Protein 5OF1 (pdb70)

GO terms:
  GO:0005576 extracellular region (C, EXP)
  GO:0042802 identical protein binding (F, IPI)

Solvent-accessible surface area: 20560 Å² total

Foldseek 3Di:
DDPVDDLLDPDAAEAEQVCPDFKDKDKFFPDDAPDKDKHKYFYHYPVQDQFQFKKAKDKDDKDQQPFQDPDPLVQQQQKFDWKWFALVIQTAFDRHGRSLRHVSPVLDVVSLVSRVVDGDCQQADPSSIGTRFDDRNHGRVVDDDAPPRHDTTTMMMMMGRHHDPDADPVRHPCSSRRRIMMMMMGGIFTAHPVGHGDD/DDDVDQDAAEAEQCDKDKDKFFPDDAFDKDKHKYFYDYPAFQFKKAKDKDDKDLQPFLDPDPLVQQQQKFDWKWFVLCIQTAFDRQGRSLRHVLPVLPPVSLVVRVVDGDCQQQDSSSIGTHFANNNHGRVVDDDAPPDHDTTTMMMMMGRHDDPDADPVRHPCSSSVGIMMMMMDDIFTAHPVGHTD

InterPro domains:
  IPR022121 Peptidase M73, camelysin [PF12389] (3-235)
  IPR023833 SipW-dependent-type signal peptide [TIGR04088] (11-44)

Radius of gyration: 23.44 Å; Cα contacts (8 Å, |Δi|>4): 844; chains: 2; bounding box: 59×52×66 Å

B-factor: mean 25.08, std 11.47, range [11.0, 76.38]

Secondary structure (DSSP, 8-state):
--TTS-SS--SPEEEETT-S--EEEEEE-S--TT-EE---EEEE-TT-----EE--EEEEEEE-TT-S---HHHHHTTEEEEEEE----EEEEEEEEHHHHH---S--HHHHHHHHTTS-GGGB-TTSPBP--EETTEEGGGSSS--SSPPPPPPB--EEE-------TT---GGGGTT-EEEEEEE--EE-TTSPBP-/--TT--PPEEEE---EEEEEE-S--TT-EE---EEEE-----EE--EEEEEEE-TT-S---HHHHHTTEEEEEEE----EEEEEEEEHHHHH---S--HHHHHHHHTTS-GGGB-TTS-B---EETTEEGGGSSS--SSPPPPPPB--EEE-------TT---GGGGTT-EEEEEEE--EE-TTS-B-

Structure (mmCIF, N/CA/C/O backbone):
data_5OF1
#
_entry.id   5OF1
#
_cell.length_a   40.728
_cell.length_b   43.149
_cell.length_c   51.744
_cell.angle_alpha   89.92
_cell.angle_beta   91.86
_cell.angle_gamma   90.01
#
_symmetry.space_group_name_H-M   'P 1'
#
loop_
_entity.id
_entity.type
_entity.pdbx_description
1 polymer 'Spore coat-associated protein N'
2 non-polymer '2-HYDROXYBENZOIC ACID'
3 non-polymer 1,2-ETHANEDIOL
4 water water
#
loop_
_atom_site.group_PDB
_atom_site.id
_atom_site.type_symbol
_atom_site.label_atom_id
_atom_site.label_alt_id
_atom_site.label_comp_id
_atom_site.label_asym_id
_atom_site.label_entity_id
_atom_site.label_seq_id
_atom_site.pdbx_PDB_ins_code
_atom_site.Cartn_x
_atom_site.Cartn_y
_atom_site.Cartn_z
_atom_site.occupancy
_atom_site.B_iso_or_equiv
_atom_site.auth_seq_id
_atom_site.auth_comp_id
_atom_site.auth_asym_id
_atom_site.auth_atom_id
_atom_site.pdbx_PDB_model_num
ATOM 1 N N . ASN A 1 1 ? 63.198 18.932 39.440 1.00 44.27 30 ASN A N 1
ATOM 2 C CA . ASN A 1 1 ? 62.648 17.595 39.837 1.00 46.90 30 ASN A CA 1
ATOM 3 C C . ASN A 1 1 ? 63.525 16.810 40.847 1.00 45.48 30 ASN A C 1
ATOM 4 O O . ASN A 1 1 ? 62.994 15.966 41.611 1.00 39.05 30 ASN A O 1
ATOM 9 N N . ASP A 1 2 ? 64.838 17.092 40.836 1.00 44.41 31 ASP A N 1
ATOM 10 C CA . ASP A 1 2 ? 65.857 16.434 41.706 1.00 43.79 31 ASP A CA 1
ATOM 11 C C . ASP A 1 2 ? 65.565 16.501 43.226 1.00 41.44 31 ASP A C 1
ATOM 12 O O . ASP A 1 2 ? 65.181 17.543 43.759 1.00 40.11 31 ASP A O 1
ATOM 17 N N . ILE A 1 3 ? 65.781 15.382 43.917 1.00 36.24 32 ILE A N 1
ATOM 18 C CA . ILE A 1 3 ? 65.444 15.301 45.348 1.00 35.20 32 ILE A CA 1
ATOM 19 C C . ILE A 1 3 ? 66.332 16.142 46.259 1.00 34.32 32 ILE A C 1
ATOM 20 O O . ILE A 1 3 ? 65.894 16.552 47.338 1.00 31.05 32 ILE A O 1
ATOM 25 N N . LYS A 1 4 ? 67.563 16.397 45.832 1.00 38.94 33 LYS A N 1
ATOM 26 C CA . LYS A 1 4 ? 68.505 17.181 46.641 1.00 42.90 33 LYS A CA 1
ATOM 27 C C . LYS A 1 4 ? 68.245 18.684 46.542 1.00 49.24 33 LYS A C 1
ATOM 28 O O . LYS A 1 4 ? 68.732 19.445 47.389 1.00 52.62 33 LYS A O 1
ATOM 34 N N . SER A 1 5 ? 67.501 19.106 45.509 1.00 50.26 34 SER A N 1
ATOM 35 C CA . SER A 1 5 ? 67.242 20.523 45.241 1.00 53.83 34 SER A CA 1
ATOM 36 C C . SER A 1 5 ? 66.461 21.163 46.382 1.00 58.88 34 SER A C 1
ATOM 37 O O . SER A 1 5 ? 65.437 20.628 46.837 1.00 57.65 34 SER A O 1
ATOM 40 N N . LYS A 1 6 ? 66.980 22.304 46.837 1.00 64.21 35 LYS A N 1
ATOM 41 C CA . LYS A 1 6 ? 66.389 23.091 47.918 1.00 69.00 35 LYS A CA 1
ATOM 42 C C . LYS A 1 6 ? 64.900 23.332 47.626 1.00 72.09 35 LYS A C 1
ATOM 43 O O . LYS A 1 6 ? 64.540 23.693 46.502 1.00 75.42 35 LYS A O 1
ATOM 49 N N . ASP A 1 7 ? 64.043 23.085 48.616 1.00 72.96 36 ASP A N 1
ATOM 50 C CA . ASP A 1 7 ? 62.592 23.311 48.454 1.00 73.84 36 ASP A CA 1
ATOM 51 C C . ASP A 1 7 ? 62.232 24.806 48.394 1.00 74.14 36 ASP A C 1
ATOM 52 O O . ASP A 1 7 ? 61.212 25.165 47.799 1.00 75.87 36 ASP A O 1
ATOM 57 N N . ALA A 1 8 ? 63.065 25.657 49.006 1.00 73.97 37 ALA A N 1
ATOM 58 C CA . ALA A 1 8 ? 62.949 27.121 48.902 1.00 75.35 37 ALA A CA 1
ATOM 59 C C . ALA A 1 8 ? 63.911 27.657 47.837 1.00 75.95 37 ALA A C 1
ATOM 60 O O . ALA A 1 8 ? 64.876 28.363 48.148 1.00 76.20 37 ALA A O 1
ATOM 62 N N . THR A 1 9 ? 63.625 27.318 46.579 1.00 74.54 38 THR A N 1
ATOM 63 C CA . THR A 1 9 ? 64.491 27.650 45.440 1.00 69.76 38 THR A CA 1
ATOM 64 C C . THR A 1 9 ? 63.952 28.872 44.673 1.00 67.87 38 THR A C 1
ATOM 65 O O . THR A 1 9 ? 62.761 28.955 44.336 1.00 61.06 38 THR A O 1
ATOM 69 N N . PHE A 1 10 ? 64.858 29.810 44.402 1.00 65.01 39 PHE A N 1
ATOM 70 C CA . PHE A 1 10 ? 64.536 31.024 43.659 1.00 64.02 39 PHE A CA 1
ATOM 71 C C . PHE A 1 10 ? 64.423 30.757 42.148 1.00 60.79 39 PHE A C 1
ATOM 72 O O . PHE A 1 10 ? 63.517 31.289 41.488 1.00 59.65 39 PHE A O 1
ATOM 80 N N . ALA A 1 11 ? 65.340 29.949 41.606 1.00 57.35 40 ALA A N 1
ATOM 81 C CA . ALA A 1 11 ? 65.346 29.618 40.165 1.00 53.72 40 ALA A CA 1
ATOM 82 C C . ALA A 1 11 ? 64.012 29.013 39.673 1.00 48.48 40 ALA A C 1
ATOM 83 O O . ALA A 1 11 ? 63.375 28.225 40.383 1.00 42.50 40 ALA A O 1
ATOM 85 N N . SER A 1 12 ? 63.603 29.395 38.460 1.00 44.17 41 SER A N 1
ATOM 86 C CA . SER A 1 12 ? 62.442 28.801 37.818 1.00 39.91 41 SER A CA 1
ATOM 87 C C . SER A 1 12 ? 62.843 27.391 37.392 1.00 37.69 41 SER A C 1
ATOM 88 O O . SER A 1 12 ? 63.913 27.185 36.815 1.00 39.17 41 SER A O 1
ATOM 91 N N . GLY A 1 13 ? 62.011 26.409 37.703 1.00 32.57 42 GLY A N 1
ATOM 92 C CA . GLY A 1 13 ? 62.221 25.059 37.180 1.00 32.64 42 GLY A CA 1
ATOM 93 C C . GLY A 1 13 ? 62.098 25.045 35.664 1.00 32.09 42 GLY A C 1
ATOM 94 O O . GLY A 1 13 ? 61.211 25.664 35.107 1.00 31.31 42 GLY A O 1
ATOM 95 N N . THR A 1 14 ? 62.997 24.326 34.999 1.00 35.04 43 THR A N 1
ATOM 96 C CA . THR A 1 14 ? 62.941 24.149 33.551 1.00 33.90 43 THR A CA 1
ATOM 97 C C . THR A 1 14 ? 62.310 22.811 33.282 1.00 36.15 43 THR A C 1
ATOM 98 O O . THR A 1 14 ? 62.855 21.789 33.689 1.00 36.63 43 THR A O 1
ATOM 102 N N . LEU A 1 15 ? 61.148 22.828 32.629 1.00 35.85 44 LEU A N 1
ATOM 103 C CA . LEU A 1 15 ? 60.448 21.623 32.203 1.00 39.39 44 LEU A CA 1
ATOM 104 C C . LEU A 1 15 ? 60.753 21.388 30.737 1.00 36.43 44 LEU A C 1
ATOM 105 O O . LEU A 1 15 ? 60.521 22.261 29.912 1.00 33.39 44 LEU A O 1
ATOM 110 N N . ASP A 1 16 ? 61.274 20.206 30.441 1.00 37.14 45 ASP A N 1
ATOM 111 C CA . ASP A 1 16 ? 61.737 19.847 29.112 1.00 38.19 45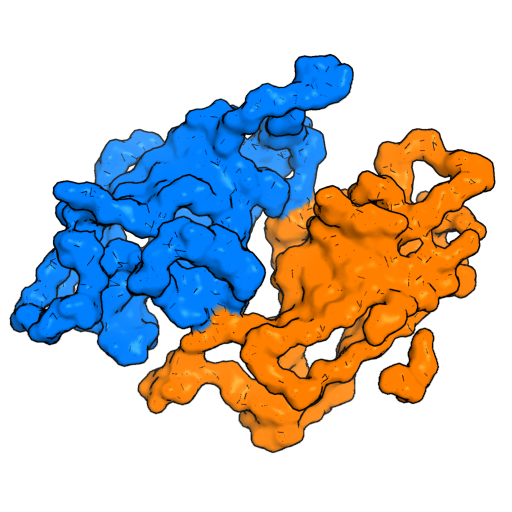 ASP A CA 1
ATOM 112 C C . ASP A 1 16 ? 60.544 19.252 28.360 1.00 32.85 45 ASP A C 1
ATOM 113 O O . ASP A 1 16 ? 60.106 18.147 28.690 1.00 29.92 45 ASP A O 1
ATOM 118 N N . LEU A 1 17 ? 60.018 19.972 27.367 1.00 33.57 46 LEU A N 1
ATOM 119 C CA . LEU A 1 17 ? 58.810 19.518 26.669 1.00 33.54 46 LEU A CA 1
ATOM 120 C C . LEU A 1 17 ? 59.013 18.269 25.792 1.00 37.06 46 LEU A C 1
ATOM 121 O O . LEU A 1 17 ? 58.027 17.695 25.327 1.00 37.07 46 LEU A O 1
ATOM 126 N N . SER A 1 18 ? 60.270 17.844 25.575 1.00 38.34 47 SER A N 1
ATOM 127 C CA . SER A 1 18 ? 60.539 16.540 24.942 1.00 42.87 47 SER A CA 1
ATOM 128 C C . SER A 1 18 ? 60.210 15.352 25.878 1.00 47.10 47 SER A C 1
ATOM 129 O O . SER A 1 18 ? 60.181 14.197 25.437 1.00 49.47 47 SER A O 1
ATOM 132 N N . ALA A 1 19 ? 59.981 15.651 27.162 1.00 51.69 48 ALA A N 1
ATOM 133 C CA . ALA A 1 19 ? 59.209 14.800 28.087 1.00 55.36 48 ALA A CA 1
ATOM 134 C C . ALA A 1 19 ? 59.852 13.484 28.523 1.00 60.87 48 ALA A C 1
ATOM 135 O O . ALA A 1 19 ? 59.313 12.402 28.261 1.00 65.42 48 ALA A O 1
ATOM 137 N N . LYS A 1 20 ? 60.989 13.582 29.213 1.00 64.30 49 LYS A N 1
ATOM 138 C CA . LYS A 1 20 ? 61.574 12.428 29.913 1.00 65.07 49 LYS A CA 1
ATOM 139 C C . LYS A 1 20 ? 60.669 12.135 31.105 1.00 66.96 49 LYS A C 1
ATOM 140 O O . LYS A 1 20 ? 60.078 11.056 31.207 1.00 69.23 49 LYS A O 1
ATOM 142 N N . GLU A 1 21 ? 60.563 13.125 31.988 1.00 66.16 50 GLU A N 1
ATOM 143 C CA . GLU A 1 21 ? 59.527 13.186 33.026 1.00 62.73 50 GLU A CA 1
ATOM 144 C C . GLU A 1 21 ? 59.148 14.654 33.168 1.00 55.41 50 GLU A C 1
ATOM 145 O O . GLU A 1 21 ? 59.996 15.530 32.928 1.00 58.13 50 GLU A O 1
ATOM 151 N N . ASN A 1 22 ? 57.900 14.938 33.550 1.00 46.47 51 ASN A N 1
ATOM 152 C CA . ASN A 1 22 ? 57.442 16.333 33.619 1.00 38.99 51 ASN A CA 1
ATOM 153 C C . ASN A 1 22 ? 56.441 16.587 34.744 1.00 31.48 51 ASN A C 1
ATOM 154 O O . ASN A 1 22 ? 55.229 16.602 34.554 1.00 23.06 51 ASN A O 1
ATOM 159 N N . SER A 1 23 ? 56.988 16.787 35.921 1.00 28.97 52 SER A N 1
ATOM 160 C CA . SER A 1 23 ? 56.161 16.923 37.114 1.00 28.76 52 SER A CA 1
ATOM 161 C C . SER A 1 23 ? 56.792 17.914 38.035 1.00 26.44 52 SER A C 1
ATOM 162 O O . SER A 1 23 ? 57.957 18.285 37.889 1.00 25.02 52 SER A O 1
ATOM 165 N N . ALA A 1 24 ? 56.031 18.325 39.033 1.00 22.81 53 ALA A N 1
ATOM 166 C CA . ALA A 1 24 ? 56.594 19.151 40.071 1.00 23.42 53 ALA A CA 1
ATOM 167 C C . ALA A 1 24 ? 55.923 18.702 41.333 1.00 23.99 53 ALA A C 1
ATOM 168 O O . ALA A 1 24 ? 54.710 18.669 41.382 1.00 23.66 53 ALA A O 1
ATOM 170 N N . SER A 1 25 ? 56.712 18.305 42.326 1.00 23.85 54 SER A N 1
ATOM 171 C CA . SER A 1 25 ? 56.128 17.880 43.574 1.00 25.36 54 SER A CA 1
ATOM 172 C C . SER A 1 25 ? 56.405 18.906 44.657 1.00 25.35 54 SER A C 1
ATOM 173 O O . SER A 1 25 ? 57.417 19.631 44.639 1.00 24.87 54 SER A O 1
ATOM 176 N N . VAL A 1 26 ? 55.489 18.977 45.608 1.00 23.86 55 VAL A N 1
ATOM 177 C CA . VAL A 1 26 ? 55.666 19.910 46.690 1.00 25.12 55 VAL A CA 1
ATOM 178 C C . VAL A 1 26 ? 54.986 19.387 47.938 1.00 21.84 55 VAL A C 1
ATOM 179 O O . VAL A 1 26 ? 53.957 18.767 47.876 1.00 21.77 55 VAL A O 1
ATOM 183 N N . ASN A 1 27 ? 55.662 19.523 49.069 1.00 22.99 56 ASN A N 1
ATOM 184 C CA . ASN A 1 27 ? 55.116 19.040 50.317 1.00 26.89 56 ASN A CA 1
ATOM 185 C C . ASN A 1 27 ? 54.500 20.235 51.000 1.00 25.54 56 ASN A C 1
ATOM 186 O O . ASN A 1 27 ? 55.101 21.290 51.014 1.00 27.27 56 ASN A O 1
ATOM 191 N N . LEU A 1 28 ? 53.298 20.063 51.534 1.00 21.56 57 LEU A N 1
ATOM 192 C CA . LEU A 1 28 ? 52.621 21.096 52.310 1.00 21.04 57 LEU A CA 1
ATOM 193 C C . LEU A 1 28 ? 52.738 20.617 53.747 1.00 21.66 57 LEU A C 1
ATOM 194 O O . LEU A 1 28 ? 51.992 19.733 54.197 1.00 21.00 57 LEU A O 1
ATOM 199 N N . SER A 1 29 ? 53.759 21.135 54.419 1.00 22.83 58 SER A N 1
ATOM 200 C CA A SER A 1 29 ? 54.090 20.735 55.783 0.61 23.69 58 SER A CA 1
ATOM 201 C CA B SER A 1 29 ? 54.053 20.747 55.790 0.39 22.90 58 SER A CA 1
ATOM 202 C C . SER A 1 29 ? 54.411 21.966 56.634 1.00 23.39 58 SER A C 1
ATOM 203 O O . SER A 1 29 ? 54.987 22.923 56.140 1.00 24.90 58 SER A O 1
ATOM 208 N N . ASN A 1 30 ? 54.027 21.903 57.893 1.00 25.45 59 ASN A N 1
ATOM 209 C CA A ASN A 1 30 ? 54.389 22.913 58.912 0.49 27.22 59 ASN A CA 1
ATOM 210 C CA B ASN A 1 30 ? 54.402 22.914 58.905 0.51 27.74 59 ASN A CA 1
ATOM 211 C C . ASN A 1 30 ? 53.868 24.301 58.557 1.00 28.70 59 ASN A C 1
ATOM 212 O O . ASN A 1 30 ? 54.503 25.313 58.864 1.00 28.90 59 ASN A O 1
ATOM 221 N N . LEU A 1 31 ? 52.698 24.333 57.910 1.00 28.69 60 LEU A N 1
ATOM 222 C CA . LEU A 1 31 ? 52.103 25.577 57.463 1.00 26.72 60 LEU A CA 1
ATOM 223 C C . LEU A 1 31 ? 51.032 26.046 58.404 1.00 26.14 60 LEU A C 1
ATOM 224 O O . LEU A 1 31 ? 50.527 25.295 59.248 1.00 28.11 60 LEU A O 1
ATOM 229 N N . LYS A 1 32 ? 50.680 27.319 58.251 1.00 21.74 61 LYS A N 1
ATOM 230 C CA . LYS A 1 32 ? 49.635 27.908 59.016 1.00 23.25 61 LYS A CA 1
ATOM 231 C C . LYS A 1 32 ? 48.838 28.761 58.027 1.00 18.81 61 LYS A C 1
ATOM 232 O O . LYS A 1 32 ? 49.427 29.168 57.037 1.00 17.82 61 LYS A O 1
ATOM 238 N N . PRO A 1 33 ? 47.552 28.959 58.322 1.00 19.15 62 PRO A N 1
ATOM 239 C CA . PRO A 1 33 ? 46.781 29.818 57.443 1.00 16.41 62 PRO A CA 1
ATOM 240 C C . PRO A 1 33 ? 47.494 31.118 57.059 1.00 16.23 62 PRO A C 1
ATOM 241 O O . PRO A 1 33 ? 48.183 31.779 57.865 1.00 19.19 62 PRO A O 1
ATOM 245 N N . GLY A 1 34 ? 47.301 31.475 55.794 1.00 15.18 63 GLY A N 1
ATOM 246 C CA . GLY A 1 34 ? 47.856 32.686 55.191 1.00 17.90 63 GLY A CA 1
ATOM 247 C C . GLY A 1 34 ? 49.212 32.482 54.551 1.00 19.65 63 GLY A C 1
ATOM 248 O O . GLY A 1 34 ? 49.662 33.334 53.742 1.00 22.26 63 GLY A O 1
ATOM 249 N N . ASP A 1 35 ? 49.884 31.354 54.839 1.00 17.60 64 ASP A N 1
ATOM 250 C CA . ASP A 1 35 ? 51.191 31.059 54.222 1.00 19.85 64 ASP A CA 1
ATOM 251 C C . ASP A 1 35 ? 50.999 30.773 52.711 1.00 21.22 64 ASP A C 1
ATOM 252 O O . ASP A 1 35 ? 49.938 30.281 52.259 1.00 21.70 64 ASP A O 1
ATOM 257 N N . LYS A 1 36 ? 52.045 31.097 51.967 1.00 22.48 65 LYS A N 1
ATOM 258 C CA . LYS A 1 36 ? 52.085 31.004 50.528 1.00 22.38 65 LYS A CA 1
ATOM 259 C C . LYS A 1 36 ? 53.368 30.315 50.054 1.00 21.31 65 LYS A C 1
ATOM 260 O O . LYS A 1 36 ? 54.411 30.339 50.743 1.00 23.55 65 LYS A O 1
ATOM 266 N N . LEU A 1 37 ? 53.280 29.657 48.904 1.00 18.80 66 LEU A N 1
ATOM 267 C CA . LEU A 1 37 ? 54.422 28.974 48.303 1.00 19.78 66 LEU A CA 1
ATOM 268 C C . LEU A 1 37 ? 54.374 29.376 46.833 1.00 20.80 66 LEU A C 1
ATOM 269 O O . LEU A 1 37 ? 53.313 29.280 46.217 1.00 21.47 66 LEU A O 1
ATOM 274 N N . THR A 1 38 ? 55.482 29.878 46.295 1.00 21.86 67 THR A N 1
ATOM 275 C CA . THR A 1 38 ? 55.516 30.376 44.907 1.00 22.66 67 THR A CA 1
ATOM 276 C C . THR A 1 38 ? 56.536 29.572 44.108 1.00 22.13 67 THR A C 1
ATOM 277 O O . THR A 1 38 ? 57.501 29.015 44.656 1.00 26.56 67 THR A O 1
ATOM 281 N N . LYS A 1 39 ? 56.307 29.416 42.818 1.00 23.59 68 LYS A N 1
ATOM 282 C CA . LYS A 1 39 ? 57.287 28.746 41.928 1.00 24.61 68 LYS A CA 1
ATOM 283 C C . LYS A 1 39 ? 57.069 29.152 40.493 1.00 25.22 68 LYS A C 1
ATOM 284 O O . LYS A 1 39 ? 55.933 29.156 40.017 1.00 23.50 68 LYS A O 1
ATOM 290 N N . ASP A 1 40 ? 58.175 29.497 39.814 1.00 25.22 69 ASP A N 1
ATOM 291 C CA . ASP A 1 40 ? 58.179 29.789 38.381 1.00 25.28 69 ASP A CA 1
ATOM 292 C C . ASP A 1 40 ? 58.602 28.554 37.580 1.00 25.30 69 ASP A C 1
ATOM 293 O O . ASP A 1 40 ? 59.444 27.749 38.046 1.00 24.29 69 ASP A O 1
ATOM 298 N N . PHE A 1 41 ? 58.037 28.410 36.380 1.00 21.99 70 PHE A N 1
ATOM 299 C CA . PHE A 1 41 ? 58.342 27.287 35.478 1.00 22.92 70 PHE A CA 1
ATOM 300 C C . PHE A 1 41 ? 58.585 27.807 34.073 1.00 23.48 70 PHE A C 1
ATOM 301 O O . PHE A 1 41 ? 57.841 28.676 33.588 1.00 23.35 70 PHE A O 1
ATOM 309 N N . GLN A 1 42 ? 59.606 27.266 33.410 1.00 26.09 71 GLN A N 1
ATOM 310 C CA . GLN A 1 42 ? 59.865 27.608 31.997 1.00 27.33 71 GLN A CA 1
ATOM 311 C C . GLN A 1 42 ? 59.847 26.308 31.186 1.00 25.05 71 GLN A C 1
ATOM 312 O O . GLN A 1 42 ? 60.384 25.286 31.583 1.00 29.63 71 GLN A O 1
ATOM 314 N N . PHE A 1 43 ? 59.129 26.347 30.066 1.00 28.56 72 PHE A N 1
ATOM 315 C CA . PHE A 1 43 ? 58.994 25.207 29.182 1.00 32.26 72 PHE A CA 1
ATOM 316 C C . PHE A 1 43 ? 60.085 25.287 28.124 1.00 36.44 72 PHE A C 1
ATOM 317 O O . PHE A 1 43 ? 60.187 26.294 27.418 1.00 38.42 72 PHE A O 1
ATOM 325 N N . GLU A 1 44 ? 60.912 24.246 28.039 1.00 36.68 73 GLU A N 1
ATOM 326 C CA . GLU A 1 44 ? 61.988 24.176 27.036 1.00 40.38 73 GLU A CA 1
ATOM 327 C C . GLU A 1 44 ? 61.654 23.135 25.992 1.00 40.71 73 GLU A C 1
ATOM 328 O O . GLU A 1 44 ? 61.041 22.101 26.275 1.00 38.49 73 GLU A O 1
ATOM 334 N N . ASN A 1 45 ? 62.060 23.430 24.766 1.00 46.19 74 ASN A N 1
ATOM 335 C CA . ASN A 1 45 ? 61.669 22.648 23.612 1.00 49.96 74 ASN A CA 1
ATOM 336 C C . ASN A 1 45 ? 62.774 22.831 22.582 1.00 51.17 74 ASN A C 1
ATOM 337 O O . ASN A 1 45 ? 62.601 23.493 21.549 1.00 53.20 74 ASN A O 1
ATOM 342 N N . ASN A 1 46 ? 63.924 22.238 22.894 1.00 50.55 75 ASN A N 1
ATOM 343 C CA . ASN A 1 46 ? 65.154 22.440 22.111 1.00 48.51 75 ASN A CA 1
ATOM 344 C C . ASN A 1 46 ? 65.204 21.678 20.798 1.00 48.79 75 ASN A C 1
ATOM 345 O O . ASN A 1 46 ? 66.036 21.997 19.936 1.00 44.24 75 ASN A O 1
ATOM 350 N N . GLY A 1 47 ? 64.333 20.682 20.638 1.00 51.21 76 GLY A N 1
ATOM 351 C CA . GLY A 1 47 ? 64.143 20.019 19.344 1.00 51.61 76 GLY A CA 1
ATOM 352 C C . GLY A 1 47 ? 63.079 20.664 18.476 1.00 50.26 76 GLY A C 1
ATOM 353 O O . GLY A 1 47 ? 62.907 20.275 17.317 1.00 49.14 76 GLY A O 1
ATOM 354 N N . SER A 1 48 ? 62.394 21.671 19.025 1.00 49.69 77 SER A N 1
ATOM 355 C CA . SER A 1 48 ? 61.186 22.265 18.438 1.00 49.80 77 SER A CA 1
ATOM 356 C C . SER A 1 48 ? 60.207 21.198 17.927 1.00 48.15 77 SER A C 1
ATOM 357 O O . SER A 1 48 ? 60.067 20.968 16.726 1.00 46.79 77 SER A O 1
ATOM 360 N N . LEU A 1 49 ? 59.572 20.522 18.882 1.00 47.47 78 LEU A N 1
ATOM 361 C CA . LEU A 1 49 ? 58.412 19.678 18.597 1.00 46.31 78 LEU A CA 1
ATOM 362 C C . LEU A 1 49 ? 57.206 20.559 18.331 1.00 41.93 78 LEU A C 1
ATOM 363 O O . LEU A 1 49 ? 57.154 21.726 18.766 1.00 43.07 78 LEU A O 1
ATOM 368 N N . ALA A 1 50 ? 56.245 19.972 17.618 1.00 35.30 79 ALA A N 1
ATOM 369 C CA . ALA A 1 50 ? 54.992 20.606 17.271 1.00 32.32 79 ALA A CA 1
ATOM 370 C C . ALA A 1 50 ? 53.967 20.487 18.406 1.00 29.38 79 ALA A C 1
ATOM 371 O O . ALA A 1 50 ? 53.005 19.723 18.314 1.00 25.55 79 ALA A O 1
ATOM 373 N N . ILE A 1 51 ? 54.161 21.305 19.433 1.00 27.07 80 ILE A N 1
ATOM 374 C CA . ILE A 1 51 ? 53.312 21.268 20.652 1.00 26.02 80 ILE A CA 1
ATOM 375 C C . ILE A 1 51 ? 52.143 22.261 20.597 1.00 21.15 80 ILE A C 1
ATOM 376 O O . ILE A 1 51 ? 52.345 23.480 20.440 1.00 23.07 80 ILE A O 1
ATOM 381 N N . LYS A 1 52 ? 50.912 21.755 20.736 1.00 17.83 81 LYS A N 1
ATOM 382 C CA . LYS A 1 52 ? 49.741 22.580 20.781 1.00 16.05 81 LYS A CA 1
ATOM 383 C C . LYS A 1 52 ? 49.377 23.078 22.179 1.00 15.50 81 LYS A C 1
ATOM 384 O O . LYS A 1 52 ? 49.058 24.265 22.342 1.00 17.81 81 LYS A O 1
ATOM 390 N N . GLU A 1 53 ? 49.392 22.175 23.154 1.00 15.13 82 GLU A N 1
ATOM 391 C CA . GLU A 1 53 ? 48.959 22.515 24.546 1.00 15.76 82 GLU A CA 1
ATOM 392 C C . GLU A 1 53 ? 49.960 21.913 25.473 1.00 14.62 82 GLU A C 1
ATOM 393 O O . GLU A 1 53 ? 50.631 20.914 25.098 1.00 14.07 82 GLU A O 1
ATOM 399 N N . VAL A 1 54 ? 49.957 22.422 26.699 1.00 14.83 83 VAL A N 1
ATOM 400 C CA . VAL A 1 54 ? 50.662 21.749 27.784 1.00 15.27 83 VAL A CA 1
ATOM 401 C C . VAL A 1 54 ? 49.621 21.636 28.874 1.00 13.96 83 VAL A C 1
ATOM 402 O O . VAL A 1 54 ? 49.201 22.681 29.418 1.00 13.38 83 VAL A O 1
ATOM 406 N N . LEU A 1 55 ? 49.243 20.392 29.160 1.00 12.93 84 LEU A N 1
ATOM 407 C CA . LEU A 1 55 ? 48.012 20.155 29.991 1.00 13.94 84 LEU A CA 1
ATOM 408 C C . LEU A 1 55 ? 48.449 19.830 31.387 1.00 15.49 84 LEU A C 1
ATOM 409 O O . LEU A 1 55 ? 49.136 18.849 31.588 1.00 15.80 84 LEU A O 1
ATOM 422 N N . ALA A 1 57 ? 47.644 18.801 35.414 1.00 16.69 86 ALA A N 1
ATOM 423 C CA . ALA A 1 57 ? 46.737 18.081 36.313 1.00 15.65 86 ALA A CA 1
ATOM 424 C C . ALA A 1 57 ? 47.381 18.033 37.702 1.00 15.85 86 ALA A C 1
ATOM 425 O O . ALA A 1 57 ? 48.586 18.182 37.851 1.00 15.54 86 ALA A O 1
ATOM 427 N N . LEU A 1 58 ? 46.548 17.870 38.714 1.00 16.13 87 LEU A N 1
ATOM 428 C CA . LEU A 1 58 ? 46.991 17.715 40.114 1.00 15.41 87 LEU A CA 1
ATOM 429 C C . LEU A 1 58 ? 46.712 16.309 40.633 1.00 16.34 87 LEU A C 1
ATOM 430 O O . LEU A 1 58 ? 45.644 15.760 40.379 1.00 18.00 87 LEU A O 1
ATOM 435 N N . ASN A 1 59 ? 47.658 15.748 41.403 1.00 16.18 88 ASN A N 1
ATOM 436 C CA . ASN A 1 59 ? 47.445 14.559 42.210 1.00 16.99 88 ASN A CA 1
ATOM 437 C C . ASN A 1 59 ? 47.971 14.879 43.617 1.00 15.76 88 ASN A C 1
ATOM 438 O O . ASN A 1 59 ? 48.709 15.868 43.846 1.00 15.84 88 ASN A O 1
ATOM 443 N N . TYR A 1 60 ? 47.541 14.075 44.605 1.00 14.66 89 TYR A N 1
ATOM 444 C CA . TYR A 1 60 ? 47.914 14.326 46.005 1.00 14.74 89 TYR A CA 1
ATOM 445 C C . TYR A 1 60 ? 47.992 12.989 46.685 1.00 14.30 89 TYR A C 1
ATOM 446 O O . TYR A 1 60 ? 47.433 12.014 46.228 1.00 15.52 89 TYR A O 1
ATOM 455 N N . GLY A 1 61 ? 48.598 13.026 47.848 1.00 13.92 90 GLY A N 1
ATOM 456 C CA . GLY A 1 61 ? 48.801 11.846 48.651 1.00 16.51 90 GLY A CA 1
ATOM 457 C C . GLY A 1 61 ? 49.584 12.091 49.911 1.00 15.86 90 GLY A C 1
ATOM 458 O O . GLY A 1 61 ? 50.097 13.197 50.206 1.00 17.47 90 GLY A O 1
ATOM 459 N N . ASP A 1 62 ? 49.683 10.988 50.651 1.00 17.08 91 ASP A N 1
ATOM 460 C CA . ASP A 1 62 ? 50.484 10.965 51.867 1.00 17.79 91 ASP A CA 1
ATOM 461 C C . ASP A 1 62 ? 50.021 11.991 52.865 1.00 14.51 91 ASP A C 1
ATOM 462 O O . ASP A 1 62 ? 50.824 12.664 53.555 1.00 17.85 91 ASP A O 1
ATOM 467 N N . PHE A 1 63 ? 48.718 12.121 52.956 1.00 13.75 92 PHE A N 1
ATOM 468 C CA . PHE A 1 63 ? 48.215 12.883 54.070 1.00 13.74 92 PHE A CA 1
ATOM 469 C C . PHE A 1 63 ? 48.660 12.265 55.410 1.00 14.44 92 PHE A C 1
ATOM 470 O O . PHE A 1 63 ? 48.570 11.045 55.640 1.00 15.85 92 PHE A O 1
ATOM 478 N N . LYS A 1 64 ? 49.051 13.155 56.314 1.00 15.12 93 LYS A N 1
ATOM 479 C CA . LYS A 1 64 ? 49.269 12.765 57.706 1.00 15.52 93 LYS A CA 1
ATOM 480 C C . LYS A 1 64 ? 48.686 13.762 58.655 1.00 15.07 93 LYS A C 1
ATOM 481 O O . LYS A 1 64 ? 48.853 14.969 58.446 1.00 15.24 93 LYS A O 1
ATOM 487 N N . ALA A 1 65 ? 47.961 13.278 59.668 1.00 16.85 94 ALA A N 1
ATOM 488 C CA . ALA A 1 65 ? 47.446 14.215 60.668 1.00 16.52 94 ALA A CA 1
ATOM 489 C C . ALA A 1 65 ? 48.519 14.817 61.546 1.00 16.75 94 ALA A C 1
ATOM 490 O O . ALA A 1 65 ? 48.450 15.984 61.882 1.00 15.20 94 ALA A O 1
ATOM 492 N N . ASN A 1 66 ? 49.511 14.037 61.942 1.00 16.04 95 ASN A N 1
ATOM 493 C CA . ASN A 1 66 ? 50.559 14.560 62.815 1.00 17.13 95 ASN A CA 1
ATOM 494 C C . ASN A 1 66 ? 50.031 15.260 64.081 1.00 15.61 95 ASN A C 1
ATOM 495 O O . ASN A 1 66 ? 50.513 16.333 64.475 1.00 18.27 95 ASN A O 1
ATOM 500 N N . GLY A 1 67 ? 49.012 14.632 64.649 1.00 15.17 96 GLY A N 1
ATOM 501 C CA . GLY A 1 67 ? 48.429 15.126 65.896 1.00 16.22 96 GLY A CA 1
ATOM 502 C C . GLY A 1 67 ? 47.428 16.246 65.816 1.00 18.68 96 GLY A C 1
ATOM 503 O O . GLY A 1 67 ? 46.961 16.668 66.846 1.00 19.35 96 GLY A O 1
ATOM 504 N N . GLY A 1 68 ? 47.059 16.758 64.625 1.00 16.25 97 GLY A N 1
ATOM 505 C CA . GLY A 1 68 ? 45.952 17.662 64.583 1.00 17.50 97 GLY A CA 1
ATOM 506 C C . GLY A 1 68 ? 44.679 16.857 64.606 1.00 14.15 97 GLY A C 1
ATOM 507 O O . GLY A 1 68 ? 44.676 15.661 64.326 1.00 16.70 97 GLY A O 1
ATOM 508 N N . SER A 1 69 ? 43.575 17.511 64.957 1.00 13.18 98 SER A N 1
ATOM 509 C CA . SER A 1 69 ? 42.260 16.858 65.048 1.00 15.41 98 SER A CA 1
ATOM 510 C C . SER A 1 69 ? 41.750 16.352 63.715 1.00 13.44 98 SER A C 1
ATOM 511 O O . SER A 1 69 ? 41.231 15.235 63.659 1.00 16.89 98 SER A O 1
ATOM 514 N N . ASN A 1 70 ? 41.956 17.109 62.654 1.00 12.26 99 ASN A N 1
ATOM 515 C CA . ASN A 1 70 ? 41.580 16.661 61.345 1.00 12.84 99 ASN A CA 1
ATOM 516 C C . ASN A 1 70 ? 42.350 15.420 60.886 1.00 12.86 99 ASN A C 1
ATOM 517 O O . ASN A 1 70 ? 43.613 15.437 60.785 1.00 14.95 99 ASN A O 1
ATOM 522 N N . THR A 1 71 ? 41.589 14.392 60.516 1.00 15.89 100 THR A N 1
ATOM 523 C CA . THR A 1 71 ? 42.154 13.161 59.922 1.00 15.32 100 THR A CA 1
ATOM 524 C C . THR A 1 71 ? 41.659 12.936 58.483 1.00 15.05 100 THR A C 1
ATOM 525 O O . THR A 1 71 ? 42.017 11.922 57.830 1.00 14.78 100 THR A O 1
ATOM 529 N N . SER A 1 72 ? 40.988 13.932 57.887 1.00 13.71 101 SER A N 1
ATOM 530 C CA . SER A 1 72 ? 40.529 13.812 56.526 1.00 15.29 101 SER A CA 1
ATOM 531 C C . SER A 1 72 ? 41.477 14.421 55.535 1.00 13.55 101 SER A C 1
ATOM 532 O O . SER A 1 72 ? 41.720 15.645 55.569 1.00 12.70 101 SER A O 1
ATOM 535 N N . PRO A 1 73 ? 41.959 13.580 54.593 1.00 13.99 102 PRO A N 1
ATOM 536 C CA . PRO A 1 73 ? 42.855 14.150 53.604 1.00 13.29 102 PRO A CA 1
ATOM 537 C C . PRO A 1 73 ? 42.279 15.282 52.735 1.00 13.46 102 PRO A C 1
ATOM 538 O O . PRO A 1 73 ? 42.889 16.307 52.504 1.00 14.18 102 PRO A O 1
ATOM 542 N N . GLU A 1 74 ? 41.019 15.096 52.338 1.00 15.90 103 GLU A N 1
ATOM 543 C CA . GLU A 1 74 ? 40.375 16.020 51.388 1.00 17.54 103 GLU A CA 1
ATOM 544 C C . GLU A 1 74 ? 40.018 17.332 52.066 1.00 14.97 103 GLU A C 1
ATOM 545 O O . GLU A 1 74 ? 40.081 18.431 51.429 1.00 15.17 103 GLU A O 1
ATOM 551 N N . ASP A 1 75 ? 39.557 17.272 53.320 1.00 15.03 104 ASP A N 1
ATOM 552 C CA . ASP A 1 75 ? 39.329 18.494 54.069 1.00 13.19 104 ASP A CA 1
ATOM 553 C C . ASP A 1 75 ? 40.603 19.347 54.182 1.00 14.29 104 ASP A C 1
ATOM 554 O O . ASP A 1 75 ? 40.562 20.619 54.088 1.00 13.97 104 ASP A O 1
ATOM 559 N N . PHE A 1 76 ? 41.749 18.706 54.443 1.00 12.30 105 PHE A N 1
ATOM 560 C CA . PHE A 1 76 ? 42.974 19.468 54.419 1.00 12.21 105 PHE A CA 1
ATOM 561 C C . PHE A 1 76 ? 43.384 20.078 53.054 1.00 11.39 105 PHE A C 1
ATOM 562 O O . PHE A 1 76 ? 43.690 21.234 52.912 1.00 12.89 105 PHE A O 1
ATOM 570 N N . LEU A 1 77 ? 43.254 19.245 52.042 1.00 11.91 106 LEU A N 1
ATOM 571 C CA . LEU A 1 77 ? 43.448 19.642 50.665 1.00 12.87 106 LEU A CA 1
ATOM 572 C C . LEU A 1 77 ? 42.608 20.871 50.326 1.00 12.29 106 LEU A C 1
ATOM 573 O O . LEU A 1 77 ? 43.084 21.828 49.688 1.00 14.45 106 LEU A O 1
ATOM 578 N N . SER A 1 78 ? 41.364 20.874 50.812 1.00 12.72 107 SER A N 1
ATOM 579 C CA A SER A 1 78 ? 40.403 21.933 50.535 0.61 14.49 107 SER A CA 1
ATOM 580 C CA B SER A 1 78 ? 40.436 21.955 50.470 0.39 13.59 107 SER A CA 1
ATOM 581 C C . SER A 1 78 ? 40.732 23.270 51.215 1.00 13.22 107 SER A C 1
ATOM 582 O O . SER A 1 78 ? 40.014 24.307 50.992 1.00 14.02 107 SER A O 1
ATOM 587 N N . GLN A 1 79 ? 41.754 23.311 52.080 1.00 13.14 108 GLN A N 1
ATOM 588 C CA . GLN A 1 79 ? 42.179 24.557 52.706 1.00 12.67 108 GLN A CA 1
ATOM 589 C C . GLN A 1 79 ? 43.135 25.391 51.818 1.00 12.89 108 GLN A C 1
ATOM 590 O O . GLN A 1 79 ? 43.445 26.551 52.155 1.00 15.96 108 GLN A O 1
ATOM 596 N N . PHE A 1 80 ? 43.564 24.815 50.664 1.00 12.01 109 PHE A N 1
ATOM 597 C CA . PHE A 1 80 ? 44.558 25.470 49.815 1.00 13.86 109 PHE A CA 1
ATOM 598 C C . PHE A 1 80 ? 43.966 25.882 48.484 1.00 13.35 109 PHE A C 1
ATOM 599 O O . PHE A 1 80 ? 43.087 25.207 47.981 1.00 13.00 109 PHE A O 1
ATOM 607 N N . GLU A 1 81 ? 44.440 27.033 47.988 1.00 13.93 110 GLU A N 1
ATOM 608 C CA . GLU A 1 81 ? 44.011 27.549 46.684 1.00 14.80 110 GLU A CA 1
ATOM 609 C C . GLU A 1 81 ? 45.243 27.772 45.849 1.00 15.55 110 GLU A C 1
ATOM 610 O O . GLU A 1 81 ? 46.334 28.111 46.403 1.00 17.15 110 GLU A O 1
ATOM 616 N N . VAL A 1 82 ? 45.094 27.614 44.511 1.00 15.60 111 VAL A N 1
ATOM 617 C CA . VAL A 1 82 ? 46.174 27.889 43.593 1.00 15.35 111 VAL A CA 1
ATOM 618 C C . VAL A 1 82 ? 45.873 29.026 42.624 1.00 14.51 111 VAL A C 1
ATOM 619 O O . VAL A 1 82 ? 44.750 29.091 42.045 1.00 15.92 111 VAL A O 1
ATOM 623 N N . THR A 1 83 ? 46.892 29.836 42.385 1.00 13.60 112 THR A N 1
ATOM 624 C CA . THR A 1 83 ? 46.822 30.873 41.330 1.00 14.17 112 THR A CA 1
ATOM 625 C C . THR A 1 83 ? 47.900 30.518 40.327 1.00 14.22 112 THR A C 1
ATOM 626 O O . THR A 1 83 ? 49.052 30.273 40.713 1.00 16.11 112 THR A O 1
ATOM 630 N N . LEU A 1 84 ? 47.534 30.439 39.051 1.00 14.59 113 LEU A N 1
ATOM 631 C CA . LEU A 1 84 ? 48.462 30.168 37.966 1.00 15.21 113 LEU A CA 1
ATOM 632 C C . LEU A 1 84 ? 48.328 31.237 36.899 1.00 15.59 113 LEU A C 1
ATOM 633 O O . LEU A 1 84 ? 47.220 31.494 36.394 1.00 13.92 113 LEU A O 1
ATOM 638 N N . LEU A 1 85 ? 49.460 31.801 36.502 1.00 15.77 114 LEU A N 1
ATOM 639 C CA . LEU A 1 85 ? 49.443 32.867 35.497 1.00 16.40 114 LEU A CA 1
ATOM 640 C C . LEU A 1 85 ? 50.578 32.631 34.523 1.00 18.18 114 LEU A C 1
ATOM 641 O O . LEU A 1 85 ? 51.519 31.885 34.780 1.00 16.65 114 LEU A O 1
ATOM 646 N N . THR A 1 86 ? 50.480 33.267 33.371 1.00 16.89 115 THR A N 1
ATOM 647 C CA . THR A 1 86 ? 51.543 33.176 32.364 1.00 19.33 115 THR A CA 1
ATOM 648 C C . THR A 1 86 ? 51.989 34.595 32.062 1.00 20.03 115 THR A C 1
ATOM 649 O O . THR A 1 86 ? 51.202 35.505 32.133 1.00 20.28 115 THR A O 1
ATOM 653 N N . VAL A 1 87 ? 53.260 34.791 31.782 1.00 22.62 116 VAL A N 1
ATOM 654 C CA . VAL A 1 87 ? 53.716 36.134 31.417 1.00 27.76 116 VAL A CA 1
ATOM 655 C C . VAL A 1 87 ? 54.473 36.140 30.090 1.00 31.53 116 VAL A C 1
ATOM 656 O O . VAL A 1 87 ? 54.128 36.910 29.214 1.00 40.78 116 VAL A O 1
ATOM 660 N N . GLY A 1 88 ? 55.483 35.293 29.955 1.00 35.67 117 GLY A N 1
ATOM 661 C CA . GLY A 1 88 ? 56.419 35.374 28.825 1.00 42.64 117 GLY A CA 1
ATOM 662 C C . GLY A 1 88 ? 57.836 35.497 29.342 1.00 42.58 117 GLY A C 1
ATOM 663 O O . GLY A 1 88 ? 58.430 34.501 29.762 1.00 53.29 117 GLY A O 1
ATOM 664 N N . PRO A 1 96 ? 52.259 42.300 30.502 1.00 47.86 125 PRO A N 1
ATOM 665 C CA . PRO A 1 96 ? 50.948 41.907 31.018 1.00 46.17 125 PRO A CA 1
ATOM 666 C C . PRO A 1 96 ? 50.937 40.456 31.555 1.00 43.09 125 PRO A C 1
ATOM 667 O O . PRO A 1 96 ? 51.510 39.563 30.911 1.00 47.04 125 PRO A O 1
ATOM 671 N N . LYS A 1 97 ? 50.305 40.235 32.716 1.00 37.85 126 LYS A N 1
ATOM 672 C CA . LYS A 1 97 ? 50.170 38.879 33.294 1.00 32.46 126 LYS A CA 1
ATOM 673 C C . LYS A 1 97 ? 48.798 38.300 32.986 1.00 27.55 126 LYS A C 1
ATOM 674 O O . LYS A 1 97 ? 47.772 38.879 33.334 1.00 29.91 126 LYS A O 1
ATOM 680 N N . ASN A 1 98 ? 48.796 37.121 32.396 1.00 20.52 127 ASN A N 1
ATOM 681 C CA . ASN A 1 98 ? 47.604 36.464 31.968 1.00 20.30 127 ASN A CA 1
ATOM 682 C C . ASN A 1 98 ? 47.197 35.486 33.107 1.00 17.40 127 ASN A C 1
ATOM 683 O O . ASN A 1 98 ? 47.819 34.457 33.280 1.00 18.09 127 ASN A O 1
ATOM 688 N N . ILE A 1 99 ? 46.123 35.778 33.833 1.00 18.57 128 ILE A N 1
ATOM 689 C CA . ILE A 1 99 ? 45.665 34.922 34.922 1.00 18.09 128 ILE A CA 1
ATOM 690 C C . ILE A 1 99 ? 44.927 33.790 34.234 1.00 17.71 128 ILE A C 1
ATOM 691 O O . ILE A 1 99 ? 44.074 34.012 33.378 1.00 19.95 128 ILE A O 1
ATOM 696 N N . ILE A 1 100 ? 45.322 32.557 34.520 1.00 14.33 129 ILE A N 1
ATOM 697 C CA . ILE A 1 100 ? 44.566 31.380 34.119 1.00 14.48 129 ILE A CA 1
ATOM 698 C C . ILE A 1 100 ? 43.701 30.946 35.281 1.00 14.04 129 ILE A C 1
ATOM 699 O O . ILE A 1 100 ? 42.472 30.914 35.193 1.00 14.51 129 ILE A O 1
ATOM 704 N N . LEU A 1 101 ? 44.324 30.555 36.388 1.00 14.28 130 LEU A N 1
ATOM 705 C CA . LEU A 1 101 ? 43.574 30.162 37.583 1.00 13.15 130 LEU A CA 1
ATOM 706 C C . LEU A 1 101 ? 43.779 31.241 38.630 1.00 11.91 130 LEU A C 1
ATOM 707 O O . LEU A 1 101 ? 44.900 31.703 38.835 1.00 13.48 130 LEU A O 1
ATOM 712 N N . ASP A 1 102 ? 42.737 31.637 39.324 1.00 13.92 131 ASP A N 1
ATOM 713 C CA . ASP A 1 102 ? 42.789 32.679 40.378 1.00 14.34 131 ASP A CA 1
ATOM 714 C C . ASP A 1 102 ? 42.148 32.117 41.616 1.00 15.19 131 ASP A C 1
ATOM 715 O O . ASP A 1 102 ? 40.930 31.895 41.672 1.00 15.93 131 ASP A O 1
ATOM 720 N N . ASP A 1 103 ? 42.976 31.802 42.635 1.00 14.41 132 ASP A N 1
ATOM 721 C CA . ASP A 1 103 ? 42.505 31.272 43.890 1.00 14.90 132 ASP A CA 1
ATOM 722 C C . ASP A 1 103 ? 41.620 30.067 43.776 1.00 14.85 132 ASP A C 1
ATOM 723 O O . ASP A 1 103 ? 40.655 29.938 44.508 1.00 16.64 132 ASP A O 1
ATOM 728 N N . ALA A 1 104 ? 41.926 29.186 42.830 1.00 14.69 133 ALA A N 1
ATOM 729 C CA . ALA A 1 104 ? 41.193 27.947 42.642 1.00 14.45 133 ALA A CA 1
ATOM 730 C C . ALA A 1 104 ? 41.428 26.899 43.747 1.00 14.05 133 ALA A C 1
ATOM 731 O O . ALA A 1 104 ? 42.564 26.557 44.053 1.00 12.34 133 ALA A O 1
ATOM 733 N N . ASN A 1 105 ? 40.336 26.371 44.275 1.00 13.66 134 ASN A N 1
ATOM 734 C CA . ASN A 1 105 ? 40.442 25.449 45.382 1.00 12.95 134 ASN A CA 1
ATOM 735 C C . ASN A 1 105 ? 41.124 24.182 44.907 1.00 12.92 134 ASN A C 1
ATOM 736 O O . ASN A 1 105 ? 40.746 23.563 43.915 1.00 13.43 134 ASN A O 1
ATOM 741 N N . LEU A 1 106 ? 42.153 23.729 45.653 1.00 11.76 135 LEU A N 1
ATOM 742 C CA . LEU A 1 106 ? 42.904 22.517 45.220 1.00 14.54 135 LEU A CA 1
ATOM 743 C C . LEU A 1 106 ? 42.108 21.230 45.187 1.00 13.03 135 LEU A C 1
ATOM 744 O O . LEU A 1 106 ? 42.343 20.324 44.305 1.00 12.43 135 LEU A O 1
ATOM 749 N N . LYS A 1 107 ? 41.130 21.089 46.102 1.00 13.84 136 LYS A N 1
ATOM 750 C CA . LYS A 1 107 ? 40.268 19.911 46.067 1.00 15.33 136 LYS A CA 1
ATOM 751 C C . LYS A 1 107 ? 39.4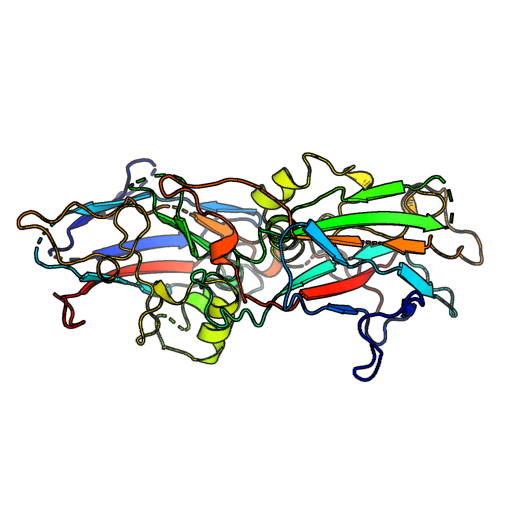31 19.891 44.764 1.00 14.17 136 LYS A C 1
ATOM 752 O O . LYS A 1 107 ? 39.308 18.869 44.057 1.00 15.02 136 LYS A O 1
ATOM 758 N N . ASP A 1 108 ? 38.903 21.054 44.365 1.00 13.10 137 ASP A N 1
ATOM 759 C CA . ASP A 1 108 ? 38.140 21.139 43.105 1.00 15.23 137 ASP A CA 1
ATOM 760 C C . ASP A 1 108 ? 39.030 20.919 41.863 1.00 12.86 137 ASP A C 1
ATOM 761 O O . ASP A 1 108 ? 38.624 20.278 40.880 1.00 12.70 137 ASP A O 1
ATOM 766 N N . LEU A 1 109 ? 40.258 21.449 41.943 1.00 12.72 138 LEU A N 1
ATOM 767 C CA . LEU A 1 109 ? 41.221 21.328 40.865 1.00 15.02 138 LEU A CA 1
ATOM 768 C C . LEU A 1 109 ? 41.618 19.845 40.744 1.00 13.37 138 LEU A C 1
ATOM 769 O O . LEU A 1 109 ? 41.810 19.320 39.614 1.00 11.65 138 LEU A O 1
ATOM 774 N N . TYR A 1 110 ? 41.749 19.175 41.877 1.00 13.34 139 TYR A N 1
ATOM 775 C CA . TYR A 1 110 ? 42.039 17.744 41.836 1.00 12.81 139 TYR A CA 1
ATOM 776 C C . TYR A 1 110 ? 40.950 16.946 41.180 1.00 12.41 139 TYR A C 1
ATOM 777 O O . TYR A 1 110 ? 41.214 16.185 40.254 1.00 14.73 139 TYR A O 1
ATOM 786 N N . LEU A 1 111 ? 39.709 17.089 41.656 1.00 12.58 140 LEU A N 1
ATOM 787 C CA . LEU A 1 111 ? 38.615 16.313 41.131 1.00 13.57 140 LEU A CA 1
ATOM 788 C C . LEU A 1 111 ? 38.338 16.595 39.658 1.00 13.64 140 LEU A C 1
ATOM 789 O O . LEU A 1 111 ? 38.075 15.697 38.910 1.00 14.25 140 LEU A O 1
ATOM 802 N N . SER A 1 113 ? 40.734 17.820 37.340 1.00 14.84 142 SER A N 1
ATOM 803 C CA . SER A 1 113 ? 41.838 17.424 36.484 1.00 15.13 142 SER A CA 1
ATOM 804 C C . SER A 1 113 ? 42.255 15.964 36.598 1.00 14.63 142 SER A C 1
ATOM 805 O O . SER A 1 113 ? 42.874 15.392 35.643 1.00 15.71 142 SER A O 1
ATOM 808 N N . ALA A 1 114 ? 41.943 15.355 37.726 1.00 15.07 143 ALA A N 1
ATOM 809 C CA . ALA A 1 114 ? 42.171 13.892 37.925 1.00 15.25 143 ALA A CA 1
ATOM 810 C C . ALA A 1 114 ? 41.009 12.982 37.568 1.00 17.25 143 ALA A C 1
ATOM 811 O O . ALA A 1 114 ? 41.210 11.846 37.076 1.00 22.08 143 ALA A O 1
ATOM 813 N N . LYS A 1 115 ? 39.801 13.404 37.881 1.00 18.21 144 LYS A N 1
ATOM 814 C CA . LYS A 1 115 ? 38.600 12.594 37.768 1.00 20.26 144 LYS A CA 1
ATOM 815 C C . LYS A 1 115 ? 37.688 13.142 36.620 1.00 17.90 144 LYS A C 1
ATOM 816 O O . LYS A 1 115 ? 36.797 12.425 36.186 1.00 21.07 144 LYS A O 1
ATOM 822 N N . ASN A 1 116 ? 37.934 14.326 36.049 1.00 16.83 145 ASN A N 1
ATOM 823 C CA . ASN A 1 116 ? 36.988 14.932 35.108 1.00 16.29 145 ASN A CA 1
ATOM 824 C C . ASN A 1 116 ? 35.585 14.966 35.738 1.00 15.75 145 ASN A C 1
ATOM 825 O O . ASN A 1 116 ? 34.586 14.756 35.071 1.00 16.26 145 ASN A O 1
ATOM 830 N N . ASP A 1 117 ? 35.535 15.324 37.023 1.00 15.60 146 ASP A N 1
ATOM 831 C CA . ASP A 1 117 ? 34.264 15.405 37.767 1.00 17.34 146 ASP A CA 1
ATOM 832 C C . ASP A 1 117 ? 33.571 16.700 37.306 1.00 16.73 146 ASP A C 1
ATOM 833 O O . ASP A 1 117 ? 34.161 17.762 37.371 1.00 18.04 146 ASP A O 1
ATOM 838 N N . ALA A 1 118 ? 32.343 16.571 36.804 1.00 17.10 147 ALA A N 1
ATOM 839 C CA . ALA A 1 118 ? 31.634 17.742 36.247 1.00 17.20 147 ALA A CA 1
ATOM 840 C C . ALA A 1 118 ? 31.219 18.784 37.250 1.00 20.09 147 ALA A C 1
ATOM 841 O O . ALA A 1 118 ? 31.287 20.000 36.939 1.00 18.13 147 ALA A O 1
ATOM 843 N N . ALA A 1 119 ? 30.762 18.374 38.412 1.00 18.93 148 ALA A N 1
ATOM 844 C CA . ALA A 1 119 ? 30.442 19.354 39.461 1.00 20.52 148 ALA A CA 1
ATOM 845 C C . ALA A 1 119 ? 31.684 20.126 39.907 1.00 22.00 148 ALA A C 1
ATOM 846 O O . ALA A 1 119 ? 31.617 21.345 40.116 1.00 22.76 148 ALA A O 1
ATOM 848 N N . ALA A 1 120 ? 32.822 19.451 40.013 1.00 18.80 149 ALA A N 1
ATOM 849 C CA . ALA A 1 120 ? 34.115 20.137 40.313 1.00 19.16 149 ALA A CA 1
ATOM 850 C C . ALA A 1 120 ? 34.489 21.132 39.220 1.00 19.19 149 ALA A C 1
ATOM 851 O O . ALA A 1 120 ? 34.854 22.300 39.508 1.00 20.49 149 ALA A O 1
ATOM 853 N N . ALA A 1 121 ? 34.354 20.688 37.979 1.00 17.81 150 ALA A N 1
ATOM 854 C CA . ALA A 1 121 ? 34.638 21.512 36.813 1.00 18.45 150 ALA A CA 1
ATOM 855 C C . ALA A 1 121 ? 33.707 22.729 36.850 1.00 18.28 150 ALA A C 1
ATOM 856 O O . ALA A 1 121 ? 34.152 23.840 36.559 1.00 18.01 150 ALA A O 1
ATOM 858 N N . GLU A 1 122 ? 32.457 22.555 37.301 1.00 17.63 151 GLU A N 1
ATOM 859 C CA . GLU A 1 122 ? 31.569 23.730 37.412 1.00 19.30 151 GLU A CA 1
ATOM 860 C C . GLU A 1 122 ? 32.125 24.765 38.382 1.00 18.54 151 GLU A C 1
ATOM 861 O O . GLU A 1 122 ? 32.046 26.001 38.104 1.00 19.95 151 GLU A O 1
ATOM 867 N N . LYS A 1 123 ? 32.706 24.343 39.507 1.00 19.44 152 LYS A N 1
ATOM 868 C CA . LYS A 1 123 ? 33.264 25.280 40.479 1.00 19.49 152 LYS A CA 1
ATOM 869 C C . LYS A 1 123 ? 34.447 26.021 39.856 1.00 18.13 152 LYS A C 1
ATOM 870 O O . LYS A 1 123 ? 34.577 27.221 40.044 1.00 19.76 152 LYS A O 1
ATOM 876 N N . ILE A 1 124 ? 35.307 25.311 39.129 1.00 16.81 153 ILE A N 1
ATOM 877 C CA . ILE A 1 124 ? 36.435 26.016 38.512 1.00 16.97 153 ILE A CA 1
ATOM 878 C C . ILE A 1 124 ? 35.923 26.979 37.403 1.00 16.27 153 ILE A C 1
ATOM 879 O O . ILE A 1 124 ? 36.477 28.091 37.213 1.00 16.73 153 ILE A O 1
ATOM 884 N N . LYS A 1 125 ? 34.884 26.540 36.697 1.00 16.07 154 LYS A N 1
ATOM 885 C CA A LYS A 1 125 ? 34.336 27.317 35.575 0.43 17.81 154 LYS A CA 1
ATOM 886 C CA B LYS A 1 125 ? 34.323 27.302 35.564 0.57 17.55 154 LYS A CA 1
ATOM 887 C C . LYS A 1 125 ? 33.639 28.584 36.030 1.00 17.81 154 LYS A C 1
ATOM 888 O O . LYS A 1 125 ? 33.318 29.486 35.169 1.00 16.75 154 LYS A O 1
ATOM 899 N N . LYS A 1 126 ? 33.386 28.729 37.320 1.00 18.33 155 LYS A N 1
ATOM 900 C CA . LYS A 1 126 ? 32.939 30.032 37.851 1.00 18.75 155 LYS A CA 1
ATOM 901 C C . LYS A 1 126 ? 33.906 31.117 37.403 1.00 17.20 155 LYS A C 1
ATOM 902 O O . LYS A 1 126 ? 33.503 32.244 37.025 1.00 17.94 155 LYS A O 1
ATOM 908 N N . GLN A 1 127 ? 35.226 30.825 37.472 1.00 16.07 156 GLN A N 1
ATOM 909 C CA . GLN A 1 127 ? 36.266 31.857 37.291 1.00 15.99 156 GLN A CA 1
ATOM 910 C C . GLN A 1 127 ? 37.036 31.703 35.972 1.00 15.66 156 GLN A C 1
ATOM 911 O O . GLN A 1 127 ? 37.383 32.704 35.331 1.00 15.64 156 GLN A O 1
ATOM 917 N N . ILE A 1 128 ? 37.322 30.506 35.550 1.00 17.24 157 ILE A N 1
ATOM 918 C CA . ILE A 1 128 ? 38.325 30.341 34.491 1.00 15.98 157 ILE A CA 1
ATOM 919 C C . ILE A 1 128 ? 37.700 30.723 33.154 1.00 14.29 157 ILE A C 1
ATOM 920 O O . ILE A 1 128 ? 36.502 30.487 32.893 1.00 18.08 157 ILE A O 1
ATOM 925 N N . ASP A 1 129 ? 38.519 31.283 32.323 1.00 15.03 158 ASP A N 1
ATOM 926 C CA . ASP A 1 129 ? 38.185 31.413 30.894 1.00 14.52 158 ASP A CA 1
ATOM 927 C C . ASP A 1 129 ? 38.226 30.025 30.227 1.00 14.30 158 ASP A C 1
ATOM 928 O O . ASP A 1 129 ? 39.312 29.376 30.326 1.00 12.80 158 ASP A O 1
ATOM 933 N N . PRO A 1 130 ? 37.099 29.526 29.660 1.00 15.59 159 PRO A N 1
ATOM 934 C CA . PRO A 1 130 ? 37.037 28.167 29.069 1.00 17.54 159 PRO A CA 1
ATOM 935 C C . PRO A 1 130 ? 38.069 27.975 28.008 1.00 15.74 159 PRO A C 1
ATOM 936 O O . PRO A 1 130 ? 38.344 26.796 27.705 1.00 16.29 159 PRO A O 1
ATOM 940 N N . LYS A 1 131 ? 38.636 29.038 27.414 1.00 14.93 160 LYS A N 1
ATOM 941 C CA . LYS A 1 131 ? 39.744 28.906 26.472 1.00 17.83 160 LYS A CA 1
ATOM 942 C C . LYS A 1 131 ? 40.891 28.005 27.016 1.00 17.39 160 LYS A C 1
ATOM 943 O O . LYS A 1 131 ? 41.554 27.295 26.247 1.00 18.93 160 LYS A O 1
ATOM 949 N N . PHE A 1 132 ? 41.073 27.982 28.332 1.00 14.97 161 PHE A N 1
ATOM 950 C CA . PHE A 1 132 ? 42.160 27.233 28.962 1.00 14.41 161 PHE A CA 1
ATOM 951 C C . PHE A 1 132 ? 41.808 25.833 29.390 1.00 16.13 161 PHE A C 1
ATOM 952 O O . PHE A 1 132 ? 42.680 25.188 29.973 1.00 16.51 161 PHE A O 1
ATOM 960 N N . LEU A 1 133 ? 40.579 25.423 29.192 1.00 15.53 162 LEU A N 1
ATOM 961 C CA . LEU A 1 133 ? 40.097 24.130 29.629 1.00 16.56 162 LEU A CA 1
ATOM 962 C C . LEU A 1 133 ? 40.182 23.186 28.520 1.00 18.11 162 LEU A C 1
ATOM 963 O O . LEU A 1 133 ? 39.715 23.448 27.416 1.00 19.77 162 LEU A O 1
ATOM 968 N N . ASN A 1 134 ? 40.748 22.026 28.847 1.00 17.90 163 ASN A N 1
ATOM 969 C CA . ASN A 1 134 ? 40.692 20.883 27.958 1.00 20.49 163 ASN A CA 1
ATOM 970 C C . ASN A 1 134 ? 39.477 20.036 28.282 1.00 20.43 163 ASN A C 1
ATOM 971 O O . ASN A 1 134 ? 38.973 20.078 29.438 1.00 21.76 163 ASN A O 1
ATOM 976 N N . ALA A 1 135 ? 39.040 19.299 27.261 1.00 19.61 164 ALA A N 1
ATOM 977 C CA . ALA A 1 135 ? 37.981 18.272 27.359 1.00 22.38 164 ALA A CA 1
ATOM 978 C C . ALA A 1 135 ? 38.109 17.323 28.534 1.00 21.09 164 ALA A C 1
ATOM 979 O O . ALA A 1 135 ? 37.066 16.928 29.124 1.00 21.76 164 ALA A O 1
ATOM 981 N N . SER A 1 136 ? 39.361 16.938 28.805 1.00 21.11 165 SER A N 1
ATOM 982 C CA . SER A 1 136 ? 39.746 15.897 29.766 1.00 22.95 165 SER A CA 1
ATOM 983 C C . SER A 1 136 ? 39.560 16.365 31.194 1.00 21.08 165 SER A C 1
ATOM 984 O O . SER A 1 136 ? 39.623 15.564 32.127 1.00 21.35 165 SER A O 1
ATOM 987 N N . GLY A 1 137 ? 39.422 17.668 31.380 1.00 18.09 166 GLY A N 1
ATOM 988 C CA . GLY A 1 137 ? 39.371 18.260 32.720 1.00 17.10 166 GLY A CA 1
ATOM 989 C C . GLY A 1 137 ? 40.729 18.846 33.095 1.00 14.55 166 GLY A C 1
ATOM 990 O O . GLY A 1 137 ? 40.827 19.494 34.096 1.00 14.02 166 GLY A O 1
ATOM 991 N N . LYS A 1 138 ? 41.763 18.724 32.276 1.00 14.49 167 LYS A N 1
ATOM 992 C CA . LYS A 1 138 ? 43.072 19.345 32.545 1.00 14.20 167 LYS A CA 1
ATOM 993 C C . LYS A 1 138 ? 43.109 20.797 32.051 1.00 13.65 167 LYS A C 1
ATOM 994 O O . LYS A 1 138 ? 42.352 21.134 31.174 1.00 15.39 167 LYS A O 1
ATOM 1000 N N . VAL A 1 139 ? 44.017 21.572 32.603 1.00 13.28 168 VAL A N 1
ATOM 1001 C CA . VAL A 1 139 ? 44.125 22.981 32.276 1.00 12.73 168 VAL A CA 1
ATOM 1002 C C . VAL A 1 139 ? 45.286 23.161 31.313 1.00 13.24 168 VAL A C 1
ATOM 1003 O O . VAL A 1 139 ? 46.378 22.712 31.594 1.00 13.93 168 VAL A O 1
ATOM 1007 N N . ASN A 1 140 ? 45.056 23.889 30.216 1.00 14.33 169 ASN A N 1
ATOM 1008 C CA . ASN A 1 140 ? 46.140 24.271 29.309 1.00 13.44 169 ASN A CA 1
ATOM 1009 C C . ASN A 1 140 ? 46.900 25.462 29.869 1.00 13.53 169 ASN A C 1
ATOM 1010 O O . ASN A 1 140 ? 46.327 26.539 30.082 1.00 18.63 169 ASN A O 1
ATOM 1015 N N . VAL A 1 141 ? 48.210 25.307 30.094 1.00 13.84 170 VAL A N 1
ATOM 1016 C CA . VAL A 1 141 ? 49.039 26.369 30.646 1.00 15.21 170 VAL A CA 1
ATOM 1017 C C . VAL A 1 141 ? 50.077 26.934 29.646 1.00 13.76 170 VAL A C 1
ATOM 1018 O O . VAL A 1 141 ? 51.014 27.662 30.056 1.00 17.26 170 VAL A O 1
ATOM 1022 N N . ALA A 1 142 ? 49.956 26.526 28.390 1.00 13.75 171 ALA A N 1
ATOM 1023 C CA . ALA A 1 142 ? 50.933 26.940 27.291 1.00 14.82 171 ALA A CA 1
ATOM 1024 C C . ALA A 1 142 ? 50.378 28.113 26.510 1.00 16.07 171 ALA A C 1
ATOM 1025 O O . ALA A 1 142 ? 49.390 27.958 25.785 1.00 16.98 171 ALA A O 1
ATOM 1027 N N . THR A 1 143 ? 50.908 29.308 26.728 1.00 16.36 172 THR A N 1
ATOM 1028 C CA . THR A 1 143 ? 50.479 30.469 25.976 1.00 18.13 172 THR A CA 1
ATOM 1029 C C . THR A 1 143 ? 51.638 31.164 25.298 1.00 17.55 172 THR A C 1
ATOM 1030 O O . THR A 1 143 ? 52.799 31.051 25.693 1.00 18.75 172 THR A O 1
ATOM 1034 N N . ILE A 1 144 ? 51.273 31.927 24.279 1.00 20.97 173 ILE A N 1
ATOM 1035 C CA . ILE A 1 144 ? 52.212 32.807 23.582 1.00 23.83 173 ILE A CA 1
ATOM 1036 C C . ILE A 1 144 ? 51.580 34.196 23.631 1.00 25.44 173 ILE A C 1
ATOM 1037 O O . ILE A 1 144 ? 50.512 34.438 23.049 1.00 28.36 173 ILE A O 1
ATOM 1042 N N . ASP A 1 145 ? 52.192 35.088 24.403 1.00 27.80 174 ASP A N 1
ATOM 1043 C CA . ASP A 1 145 ? 51.606 36.398 24.752 1.00 26.65 174 ASP A CA 1
ATOM 1044 C C . ASP A 1 145 ? 50.204 36.338 25.313 1.00 27.65 174 ASP A C 1
ATOM 1045 O O . ASP A 1 145 ? 49.348 37.147 24.956 1.00 30.57 174 ASP A O 1
ATOM 1050 N N . GLY A 1 146 ? 49.949 35.334 26.139 1.00 23.42 175 GLY A N 1
ATOM 1051 C CA . GLY A 1 146 ? 48.647 35.218 26.772 1.00 24.66 175 GLY A CA 1
ATOM 1052 C C . GLY A 1 146 ? 47.580 34.561 25.916 1.00 22.18 175 GLY A C 1
ATOM 1053 O O . GLY A 1 146 ? 46.467 34.321 26.416 1.00 24.18 175 GLY A O 1
ATOM 1054 N N . LYS A 1 147 ? 47.920 34.219 24.663 1.00 19.89 176 LYS A N 1
ATOM 1055 C CA . LYS A 1 147 ? 47.001 33.470 23.809 1.00 20.50 176 LYS A CA 1
ATOM 1056 C C . LYS A 1 147 ? 47.478 31.999 23.654 1.00 15.56 176 LYS A C 1
ATOM 1057 O O . LYS A 1 147 ? 48.636 31.707 23.612 1.00 20.98 176 LYS A O 1
ATOM 1063 N N . THR A 1 148 ? 46.506 31.130 23.578 1.00 16.11 177 THR A N 1
ATOM 1064 C CA . THR A 1 148 ? 46.804 29.715 23.417 1.00 16.07 177 THR A CA 1
ATOM 1065 C C . THR A 1 148 ? 47.281 29.547 21.983 1.00 16.12 177 THR A C 1
ATOM 1066 O O . THR A 1 148 ? 46.907 30.332 21.075 1.00 18.34 177 THR A O 1
ATOM 1070 N N . ALA A 1 149 ? 48.145 28.563 21.793 1.00 16.46 178 ALA A N 1
ATOM 1071 C CA . ALA A 1 149 ? 48.696 28.319 20.453 1.00 17.34 178 ALA A CA 1
ATOM 1072 C C . ALA A 1 149 ? 47.626 28.231 19.369 1.00 17.30 178 ALA A C 1
ATOM 1073 O O . ALA A 1 149 ? 47.824 28.823 18.266 1.00 18.50 178 ALA A O 1
ATOM 1075 N N . PRO A 1 150 ? 46.456 27.600 19.633 1.00 17.33 179 PRO A N 1
ATOM 1076 C CA . PRO A 1 150 ? 45.465 27.487 18.540 1.00 18.27 179 PRO A CA 1
ATOM 1077 C C . PRO A 1 150 ? 44.745 28.790 18.134 1.00 18.33 179 PRO A C 1
ATOM 1078 O O . PRO A 1 150 ? 43.997 28.810 17.151 1.00 22.05 179 PRO A O 1
ATOM 1082 N N . GLU A 1 151 ? 44.969 29.857 18.893 1.00 17.42 180 GLU A N 1
ATOM 1083 C CA . GLU A 1 151 ? 44.487 31.168 18.518 1.00 21.27 180 GLU A CA 1
ATOM 1084 C C . GLU A 1 151 ? 45.281 31.730 17.380 1.00 23.29 180 GLU A C 1
ATOM 1085 O O . GLU A 1 151 ? 44.784 32.648 16.734 1.00 26.35 180 GLU A O 1
ATOM 1091 N N . TYR A 1 152 ? 46.506 31.251 17.155 1.00 19.61 181 TYR A N 1
ATOM 1092 C CA . TYR A 1 152 ? 47.347 31.782 16.079 1.00 21.69 181 TYR A CA 1
ATOM 1093 C C . TYR A 1 152 ? 47.044 31.031 14.781 1.00 22.15 181 TYR A C 1
ATOM 1094 O O . TYR A 1 152 ? 46.595 29.857 14.775 1.00 21.53 181 TYR A O 1
ATOM 1103 N N . ASP A 1 153 ? 47.343 31.713 13.672 1.00 25.07 182 ASP A N 1
ATOM 1104 C CA . ASP A 1 153 ? 47.078 31.238 12.326 1.00 25.09 182 ASP A CA 1
ATOM 1105 C C . ASP A 1 153 ? 48.251 30.383 11.834 1.00 25.89 182 ASP A C 1
ATOM 1106 O O . ASP A 1 153 ? 49.075 30.781 10.987 1.00 25.73 182 ASP A O 1
ATOM 1111 N N . GLY A 1 154 ? 48.355 29.181 12.383 1.00 29.46 183 GLY A N 1
ATOM 1112 C CA . GLY A 1 154 ? 49.482 28.307 12.078 1.00 30.42 183 GLY A CA 1
ATOM 1113 C C . GLY A 1 154 ? 50.688 28.633 12.942 1.00 31.65 183 GLY A C 1
ATOM 1114 O O . GLY A 1 154 ? 50.638 29.533 13.788 1.00 31.43 183 GLY A O 1
ATOM 1115 N N . VAL A 1 155 ? 51.754 27.869 12.728 1.00 32.46 184 VAL A N 1
ATOM 1116 C CA . VAL A 1 155 ? 52.976 27.910 13.538 1.00 31.15 184 VAL A CA 1
ATOM 1117 C C . VAL A 1 155 ? 54.119 28.280 12.597 1.00 31.74 184 VAL A C 1
ATOM 1118 O O . VAL A 1 155 ? 54.273 27.628 11.560 1.00 31.26 184 VAL A O 1
ATOM 1122 N N . PRO A 1 156 ? 54.920 29.319 12.937 1.00 34.02 185 PRO A N 1
ATOM 1123 C CA . PRO A 1 156 ? 56.087 29.629 12.105 1.00 35.25 185 PRO A CA 1
ATOM 1124 C C . PRO A 1 156 ? 57.033 28.425 12.004 1.00 37.42 185 PRO A C 1
ATOM 1125 O O . PRO A 1 156 ? 56.847 27.419 12.721 1.00 34.82 185 PRO A O 1
ATOM 1129 N N . LYS A 1 157 ? 58.033 28.503 11.125 1.00 39.06 186 LYS A N 1
ATOM 1130 C CA . LYS A 1 157 ? 58.911 27.346 10.861 1.00 43.36 186 LYS A CA 1
ATOM 1131 C C . LYS A 1 157 ? 59.449 26.757 12.176 1.00 44.59 186 LYS A C 1
ATOM 1132 O O . LYS A 1 157 ? 59.270 25.568 12.453 1.00 41.56 186 LYS A O 1
ATOM 1134 N N . THR A 1 158 ? 60.062 27.626 12.981 1.00 47.29 187 THR A N 1
ATOM 1135 C CA . THR A 1 158 ? 60.438 27.328 14.362 1.00 49.83 187 THR A CA 1
ATOM 1136 C C . THR A 1 158 ? 59.375 27.928 15.305 1.00 50.73 187 THR A C 1
ATOM 1137 O O . THR A 1 158 ? 59.145 29.149 15.269 1.00 49.83 187 THR A O 1
ATOM 1139 N N . PRO A 1 159 ? 58.723 27.083 16.145 1.00 51.93 188 PRO A N 1
ATOM 1140 C CA . PRO A 1 159 ? 57.698 27.587 17.077 1.00 49.83 188 PRO A CA 1
ATOM 1141 C C . PRO A 1 159 ? 58.318 28.422 18.189 1.00 50.73 188 PRO A C 1
ATOM 1142 O O . PRO A 1 159 ? 59.429 28.110 18.657 1.00 50.63 188 PRO A O 1
ATOM 1146 N N . THR A 1 160 ? 57.622 29.477 18.603 1.00 48.21 189 THR A N 1
ATOM 1147 C CA . THR A 1 160 ? 58.133 30.319 19.682 1.00 46.00 189 THR A CA 1
ATOM 1148 C C . THR A 1 160 ? 58.096 29.572 21.025 1.00 42.03 189 THR A C 1
ATOM 1149 O O . THR A 1 160 ? 57.297 28.645 21.227 1.00 37.55 189 THR A O 1
ATOM 1153 N N . ASP A 1 161 ? 59.003 29.973 21.913 1.00 36.90 190 ASP A N 1
ATOM 1154 C CA . ASP A 1 161 ? 58.974 29.569 23.301 1.00 36.79 190 ASP A CA 1
ATOM 1155 C C . ASP A 1 161 ? 57.605 29.947 23.884 1.00 31.42 190 ASP A C 1
ATOM 1156 O O . ASP A 1 161 ? 57.055 31.018 23.598 1.00 33.95 190 ASP A O 1
ATOM 1158 N N . PHE A 1 162 ? 57.037 29.030 24.648 1.00 28.03 191 PHE A N 1
ATOM 1159 C CA . PHE A 1 162 ? 55.875 29.330 25.463 1.00 24.32 191 PHE A CA 1
ATOM 1160 C C . PHE A 1 162 ? 56.255 30.228 26.622 1.00 22.75 191 PHE A C 1
ATOM 1161 O O . PHE A 1 162 ? 57.369 30.124 27.182 1.00 24.01 191 PHE A O 1
ATOM 1169 N N . ASP A 1 163 ? 55.278 31.035 27.019 1.00 22.90 192 ASP A N 1
ATOM 1170 C CA . ASP A 1 163 ? 55.350 31.994 28.116 1.00 22.31 192 ASP A CA 1
ATOM 1171 C C . ASP A 1 163 ? 55.741 31.312 29.411 1.00 22.59 192 ASP A C 1
ATOM 1172 O O . ASP A 1 163 ? 55.384 30.167 29.637 1.00 19.23 192 ASP A O 1
ATOM 1177 N N . GLN A 1 164 ? 56.503 32.029 30.241 1.00 25.73 193 GLN A N 1
ATOM 1178 C CA . GLN A 1 164 ? 56.810 31.624 31.612 1.00 23.96 193 GLN A CA 1
ATOM 1179 C C . GLN A 1 164 ? 55.522 31.352 32.374 1.00 20.76 193 GLN A C 1
ATOM 1180 O O . GLN A 1 164 ? 54.567 32.068 32.204 1.00 19.59 193 GLN A O 1
ATOM 1186 N N . VAL A 1 165 ? 55.519 30.308 33.197 1.00 20.85 194 VAL A N 1
ATOM 1187 C CA . VAL A 1 165 ? 54.408 30.001 34.121 1.00 19.23 194 VAL A CA 1
ATOM 1188 C C . VAL A 1 165 ? 54.802 30.390 35.575 1.00 18.50 194 VAL A C 1
ATOM 1189 O O . VAL A 1 165 ? 55.921 30.076 36.047 1.00 22.36 194 VAL A O 1
ATOM 1193 N N . GLN A 1 166 ? 53.890 31.015 36.314 1.00 17.29 195 GLN A N 1
ATOM 1194 C CA . GLN A 1 166 ? 54.082 31.377 37.727 1.00 17.67 195 GLN A CA 1
ATOM 1195 C C . GLN A 1 166 ? 52.904 30.798 38.513 1.00 17.11 195 GLN A C 1
ATOM 1196 O O . GLN A 1 166 ? 51.759 30.905 38.077 1.00 15.26 195 GLN A O 1
ATOM 1210 N N . GLU A 1 168 ? 51.192 30.138 42.533 1.00 14.94 197 GLU A N 1
ATOM 1211 C CA . GLU A 1 168 ? 51.215 30.486 43.935 1.00 17.33 197 GLU A CA 1
ATOM 1212 C C . GLU A 1 168 ? 50.182 29.596 44.586 1.00 17.45 197 GLU A C 1
ATOM 1213 O O . GLU A 1 168 ? 49.019 29.526 44.116 1.00 18.10 197 GLU A O 1
ATOM 1219 N N . ILE A 1 169 ? 50.596 28.878 45.620 1.00 15.33 198 ILE A N 1
ATOM 1220 C CA . ILE A 1 169 ? 49.687 28.088 46.432 1.00 15.78 198 ILE A CA 1
ATOM 1221 C C . ILE A 1 169 ? 49.560 28.838 47.723 1.00 17.11 198 ILE A C 1
ATOM 1222 O O . ILE A 1 169 ? 50.609 29.258 48.297 1.00 17.01 198 ILE A O 1
ATOM 1227 N N . GLN A 1 170 ? 48.338 29.021 48.162 1.00 16.42 199 GLN A N 1
ATOM 1228 C CA . GLN A 1 170 ? 48.114 29.589 49.487 1.00 16.23 199 GLN A CA 1
ATOM 1229 C C . GLN A 1 170 ? 47.236 28.728 50.368 1.00 14.46 199 GLN A C 1
ATOM 1230 O O . GLN A 1 170 ? 46.325 28.065 49.887 1.00 14.00 199 GLN A O 1
ATOM 1236 N N . PHE A 1 171 ? 47.556 28.788 51.658 1.00 15.70 200 PHE A N 1
ATOM 1237 C CA . PHE A 1 171 ? 46.751 28.197 52.709 1.00 15.58 200 PHE A CA 1
ATOM 1238 C C . PHE A 1 171 ? 45.738 29.270 53.058 1.00 15.17 200 PHE A C 1
ATOM 1239 O O . PHE A 1 171 ? 46.060 30.306 53.603 1.00 15.86 200 PHE A O 1
ATOM 1247 N N . LYS A 1 172 ? 44.485 29.052 52.702 1.00 14.65 201 LYS A N 1
ATOM 1248 C CA . LYS A 1 172 ? 43.445 30.104 52.850 1.00 16.38 201 LYS A CA 1
ATOM 1249 C C . LYS A 1 172 ? 43.222 30.460 54.330 1.00 17.59 201 LYS A C 1
ATOM 1250 O O . LYS A 1 172 ? 43.152 29.580 55.171 1.00 16.17 201 LYS A O 1
ATOM 1256 N N . ASP A 1 173 ? 43.230 31.754 54.658 1.00 16.52 202 ASP A N 1
ATOM 1257 C CA . ASP A 1 173 ? 43.147 32.184 56.053 1.00 19.13 202 ASP A CA 1
ATOM 1258 C C . ASP A 1 173 ? 41.713 32.609 56.407 1.00 20.49 202 ASP A C 1
ATOM 1259 O O . ASP A 1 173 ? 41.257 33.772 56.108 1.00 20.02 202 ASP A O 1
ATOM 1264 N N . ASP A 1 174 ? 40.953 31.680 56.993 1.00 19.62 203 ASP A N 1
ATOM 1265 C CA . ASP A 1 174 ? 39.544 31.926 57.350 1.00 23.15 203 ASP A CA 1
ATOM 1266 C C . ASP A 1 174 ? 39.345 33.057 58.394 1.00 21.82 203 ASP A C 1
ATOM 1267 O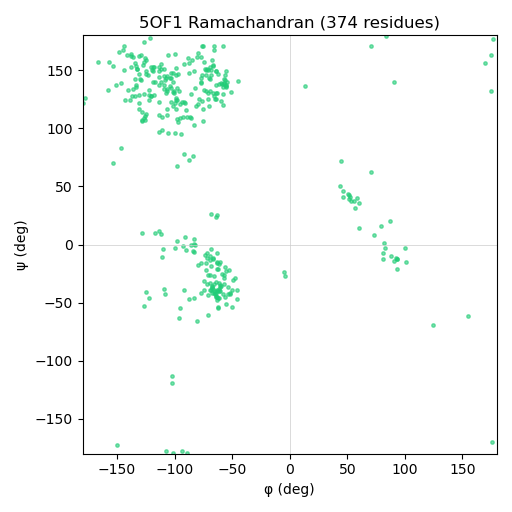 O . ASP A 1 174 ? 38.593 34.026 58.194 1.00 23.87 203 ASP A O 1
ATOM 1272 N N . LYS A 1 175 ? 40.016 32.923 59.517 1.00 22.26 204 LYS A N 1
ATOM 1273 C CA . LYS A 1 175 ? 39.829 33.794 60.693 1.00 25.41 204 LYS A CA 1
ATOM 1274 C C . LYS A 1 175 ? 38.523 33.564 61.471 1.00 29.18 204 LYS A C 1
ATOM 1275 O O . LYS A 1 175 ? 38.205 34.302 62.388 1.00 34.12 204 LYS A O 1
ATOM 1281 N N . THR A 1 176 ? 37.783 32.527 61.121 1.00 26.19 205 THR A N 1
ATOM 1282 C CA . THR A 1 176 ? 36.595 32.104 61.817 1.00 26.37 205 THR A CA 1
ATOM 1283 C C . THR A 1 176 ? 36.891 31.532 63.204 1.00 26.52 205 THR A C 1
ATOM 1284 O O . THR A 1 176 ? 37.777 30.679 63.340 1.00 26.16 205 THR A O 1
ATOM 1288 N N . LYS A 1 177 ? 36.150 31.995 64.198 1.00 24.70 206 LYS A N 1
ATOM 1289 C CA . LYS A 1 177 ? 36.167 31.371 65.512 1.00 28.62 206 LYS A CA 1
ATOM 1290 C C . LYS A 1 177 ? 34.884 30.584 65.739 1.00 29.29 206 LYS A C 1
ATOM 1291 O O . LYS A 1 177 ? 33.906 30.736 65.011 1.00 33.76 206 LYS A O 1
ATOM 1297 N N . ASP A 1 178 ? 34.924 29.690 66.730 1.00 30.79 207 ASP A N 1
ATOM 1298 C CA . ASP A 1 178 ? 33.772 28.858 67.105 1.00 30.61 207 ASP A CA 1
ATOM 1299 C C . ASP A 1 178 ? 33.174 29.336 68.433 1.00 30.11 207 ASP A C 1
ATOM 1300 O O . ASP A 1 178 ? 33.632 30.310 69.034 1.00 28.60 207 ASP A O 1
ATOM 1305 N N . GLU A 1 179 ? 32.159 28.617 68.884 1.00 34.83 208 GLU A N 1
ATOM 1306 C CA . GLU A 1 179 ? 31.410 28.976 70.083 1.00 36.83 208 GLU A CA 1
ATOM 1307 C C . GLU A 1 179 ? 32.303 29.053 71.328 1.00 35.79 208 GLU A C 1
ATOM 1308 O O . GLU A 1 179 ? 31.984 29.802 72.264 1.00 35.51 208 GLU A O 1
ATOM 1314 N N . LYS A 1 180 ? 33.426 28.324 71.331 1.00 29.69 209 LYS A N 1
ATOM 1315 C CA . LYS A 1 180 ? 34.402 28.376 72.446 1.00 29.88 209 LYS A CA 1
ATOM 1316 C C . LYS A 1 180 ? 35.521 29.422 72.263 1.00 28.43 209 LYS A C 1
ATOM 1317 O O . LYS A 1 180 ? 36.458 29.515 73.076 1.00 27.06 209 LYS A O 1
ATOM 1319 N N . GLY A 1 181 ? 35.410 30.240 71.224 1.00 26.82 210 GLY A N 1
ATOM 1320 C CA . GLY A 1 181 ? 36.365 31.319 70.975 1.00 27.06 210 GLY A CA 1
ATOM 1321 C C . GLY A 1 181 ? 37.667 30.868 70.340 1.00 27.44 210 GLY A C 1
ATOM 1322 O O . GLY A 1 181 ? 38.649 31.616 70.302 1.00 27.70 210 GLY A O 1
ATOM 1323 N N . LEU A 1 182 ? 37.643 29.662 69.800 1.00 28.55 211 LEU A N 1
ATOM 1324 C CA . LEU A 1 182 ? 38.818 29.051 69.217 1.00 28.61 211 LEU A CA 1
ATOM 1325 C C . LEU A 1 182 ? 38.781 29.141 67.710 1.00 28.69 211 LEU A C 1
ATOM 1326 O O . LEU A 1 182 ? 37.726 28.991 67.069 1.00 26.41 211 LEU A O 1
ATOM 1339 N N . VAL A 1 184 ? 38.720 27.964 64.210 1.00 23.72 213 VAL A N 1
ATOM 1340 C CA . VAL A 1 184 ? 38.292 26.697 63.648 1.00 26.05 213 VAL A CA 1
ATOM 1341 C C . VAL A 1 184 ? 39.315 25.918 62.775 1.00 24.69 213 VAL A C 1
ATOM 1342 O O . VAL A 1 184 ? 39.357 24.673 62.808 1.00 27.79 213 VAL A O 1
ATOM 1346 N N . GLN A 1 185 ? 40.069 26.620 61.921 1.00 20.10 214 GLN A N 1
ATOM 1347 C CA . GLN A 1 185 ? 41.120 26.011 61.116 1.00 17.04 214 GLN A CA 1
ATOM 1348 C C . GLN A 1 185 ? 42.269 25.398 61.952 1.00 14.81 214 GLN A C 1
ATOM 1349 O O . GLN A 1 185 ? 43.152 24.734 61.399 1.00 16.96 214 GLN A O 1
ATOM 1355 N N . ASN A 1 186 ? 42.256 25.612 63.265 1.00 13.55 215 ASN A N 1
ATOM 1356 C CA . ASN A 1 186 ? 43.194 24.899 64.138 1.00 14.60 215 ASN A CA 1
ATOM 1357 C C . ASN A 1 186 ? 43.012 23.361 64.093 1.00 15.59 215 ASN A C 1
ATOM 1358 O O . ASN A 1 186 ? 43.968 22.646 64.386 1.00 14.87 215 ASN A O 1
ATOM 1363 N N . LYS A 1 187 ? 41.883 22.843 63.587 1.00 13.90 216 LYS A N 1
ATOM 1364 C CA . LYS A 1 187 ? 41.749 21.383 63.335 1.00 14.74 216 LYS A CA 1
ATOM 1365 C C . LYS A 1 187 ? 42.862 20.866 62.426 1.00 13.49 216 LYS A C 1
ATOM 1366 O O . LYS A 1 187 ? 43.165 19.693 62.447 1.00 13.45 216 LYS A O 1
ATOM 1372 N N . TYR A 1 188 ? 43.473 21.755 61.633 1.00 12.63 217 TYR A N 1
ATOM 1373 C CA . TYR A 1 188 ? 44.455 21.286 60.616 1.00 12.56 217 TYR A CA 1
ATOM 1374 C C . 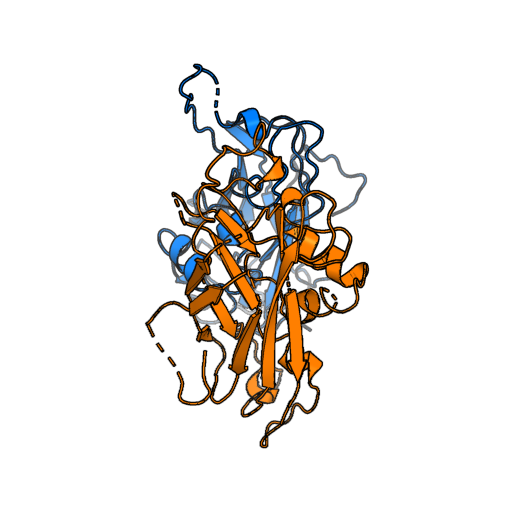TYR A 1 188 ? 45.858 21.429 61.135 1.00 14.13 217 TYR A C 1
ATOM 1375 O O . TYR A 1 188 ? 46.779 21.224 60.387 1.00 13.85 217 TYR A O 1
ATOM 1384 N N . GLN A 1 189 ? 46.014 21.866 62.382 1.00 15.19 218 GLN A N 1
ATOM 1385 C CA . GLN A 1 189 ? 47.315 22.137 62.930 1.00 16.99 218 GLN A CA 1
ATOM 1386 C C . GLN A 1 189 ? 48.163 20.877 62.894 1.00 16.87 218 GLN A C 1
ATOM 1387 O O . GLN A 1 189 ? 47.793 19.852 63.430 1.00 17.09 218 GLN A O 1
ATOM 1393 N N . GLY A 1 190 ? 49.309 20.964 62.252 1.00 17.97 219 GLY A N 1
ATOM 1394 C CA . GLY A 1 190 ? 50.193 19.860 62.167 1.00 17.13 219 GLY A CA 1
ATOM 1395 C C . GLY A 1 190 ? 50.006 19.017 60.950 1.00 15.86 219 GLY A C 1
ATOM 1396 O O . GLY A 1 190 ? 50.946 18.338 60.564 1.00 16.67 219 GLY A O 1
ATOM 1397 N N . ASN A 1 191 ? 48.840 19.069 60.308 1.00 12.76 220 ASN A N 1
ATOM 1398 C CA . ASN A 1 191 ? 48.602 18.276 59.107 1.00 12.11 220 ASN A CA 1
ATOM 1399 C C . ASN A 1 191 ? 49.638 18.520 58.002 1.00 11.66 220 ASN A C 1
ATOM 1400 O O . ASN A 1 191 ? 50.158 19.626 57.833 1.00 12.76 220 ASN A O 1
ATOM 1405 N N . SER A 1 192 ? 49.884 17.473 57.226 1.00 11.44 221 SER A N 1
ATOM 1406 C CA . SER A 1 192 ? 50.706 17.592 56.056 1.00 13.83 221 SER A CA 1
ATOM 1407 C C . SER A 1 192 ? 50.171 16.749 54.925 1.00 14.05 221 SER A C 1
ATOM 1408 O O . SER A 1 192 ? 49.442 15.785 55.116 1.00 15.46 221 SER A O 1
ATOM 1411 N N . ILE A 1 193 ? 50.634 17.059 53.719 1.00 15.86 222 ILE A N 1
ATOM 1412 C CA . ILE A 1 193 ? 50.133 16.386 52.525 1.00 15.46 222 ILE A CA 1
ATOM 1413 C C . ILE A 1 193 ? 51.094 16.723 51.409 1.00 14.83 222 ILE A C 1
ATOM 1414 O O . ILE A 1 193 ? 51.754 17.744 51.481 1.00 13.97 222 ILE A O 1
ATOM 1419 N N . LYS A 1 194 ? 51.110 15.866 50.392 1.00 14.28 223 LYS A N 1
ATOM 1420 C CA A LYS A 1 194 ? 52.024 15.998 49.274 0.53 16.05 223 LYS A CA 1
ATOM 1421 C CA B LYS A 1 194 ? 52.021 16.009 49.264 0.47 15.84 223 LYS A CA 1
ATOM 1422 C C . LYS A 1 194 ? 51.213 16.253 48.000 1.00 15.03 223 LYS A C 1
ATOM 1423 O O . LYS A 1 194 ? 50.180 15.588 47.785 1.00 13.55 223 LYS A O 1
ATOM 1434 N N . LEU A 1 195 ? 51.699 17.178 47.171 1.00 15.65 224 LEU A N 1
ATOM 1435 C CA . LEU A 1 195 ? 51.058 17.433 45.863 1.00 16.65 224 LEU A CA 1
ATOM 1436 C C . LEU A 1 195 ? 52.019 17.143 44.748 1.00 17.19 224 LEU A C 1
ATOM 1437 O O . LEU A 1 195 ? 53.227 17.402 44.881 1.00 19.43 224 LEU A O 1
ATOM 1442 N N . GLN A 1 196 ? 51.469 16.719 43.614 1.00 17.49 225 GLN A N 1
ATOM 1443 C CA . GLN A 1 196 ? 52.239 16.571 42.354 1.00 17.30 225 GLN A CA 1
ATOM 1444 C C . GLN A 1 196 ? 51.471 17.261 41.225 1.00 18.16 225 GLN A C 1
ATOM 1445 O O . GLN A 1 196 ? 50.284 16.976 41.012 1.00 20.07 225 GLN A O 1
ATOM 1451 N N . PHE A 1 197 ? 52.112 18.229 40.572 1.00 17.73 226 PHE A N 1
ATOM 1452 C CA . PHE A 1 197 ? 51.554 18.881 39.371 1.00 17.92 226 PHE A CA 1
ATOM 1453 C C . PHE A 1 197 ? 52.225 18.284 38.141 1.00 18.37 226 PHE A C 1
ATOM 1454 O O . PHE A 1 197 ? 53.459 18.426 38.025 1.00 20.96 226 PHE A O 1
ATOM 1462 N N . SER A 1 198 ? 51.433 17.665 37.259 1.00 15.33 227 SER A N 1
ATOM 1463 C CA . SER A 1 198 ? 51.923 17.020 36.059 1.00 16.09 227 SER A CA 1
ATOM 1464 C C . SER A 1 198 ? 51.681 17.918 34.844 1.00 17.38 227 SER A C 1
ATOM 1465 O O . SER A 1 198 ? 50.698 18.631 34.851 1.00 16.02 227 SER A O 1
ATOM 1468 N N . PHE A 1 199 ? 52.554 17.859 33.853 1.00 17.89 228 PHE A N 1
ATOM 1469 C CA . PHE A 1 199 ? 52.443 18.690 32.661 1.00 18.11 228 PHE A CA 1
ATOM 1470 C C . PHE A 1 199 ? 52.605 17.791 31.468 1.00 17.00 228 PHE A C 1
ATOM 1471 O O . PHE A 1 199 ? 53.627 17.132 31.337 1.00 20.55 228 PHE A O 1
ATOM 1479 N N . GLU A 1 200 ? 51.563 17.692 30.647 1.00 16.47 229 GLU A N 1
ATOM 1480 C CA . GLU A 1 200 ? 51.504 16.764 29.487 1.00 19.48 229 GLU A CA 1
ATOM 1481 C C . GLU A 1 200 ? 51.465 17.576 28.190 1.00 19.75 229 GLU A C 1
ATOM 1482 O O . GLU A 1 200 ? 50.466 18.259 27.916 1.00 19.06 229 GLU A O 1
ATOM 1488 N N . ALA A 1 201 ? 52.534 17.532 27.379 1.00 18.80 230 ALA A N 1
ATOM 1489 C CA . ALA A 1 201 ? 52.462 18.245 26.095 1.00 17.50 230 ALA A CA 1
ATOM 1490 C C . ALA A 1 201 ? 51.648 17.438 25.155 1.00 16.73 230 ALA A C 1
ATOM 1491 O O . ALA A 1 201 ? 51.690 16.212 25.176 1.00 19.50 230 ALA A O 1
ATOM 1493 N N . THR A 1 202 ? 50.858 18.124 24.330 1.00 15.61 231 THR A N 1
ATOM 1494 C CA . THR A 1 202 ? 50.034 17.480 23.329 1.00 16.36 231 THR A CA 1
ATOM 1495 C C . THR A 1 202 ? 50.399 17.900 21.900 1.00 16.41 231 THR A C 1
ATOM 1496 O O . THR A 1 202 ? 50.866 19.024 21.649 1.00 18.42 231 THR A O 1
ATOM 1500 N N . GLN A 1 203 ? 50.121 16.978 20.976 1.00 15.19 232 GLN A N 1
ATOM 1501 C CA . GLN A 1 203 ? 50.206 17.278 19.556 1.00 17.01 232 GLN A CA 1
ATOM 1502 C C . GLN A 1 203 ? 49.013 18.102 19.126 1.00 16.91 232 GLN A C 1
ATOM 1503 O O . GLN A 1 203 ? 48.029 18.307 19.890 1.00 16.11 232 GLN A O 1
ATOM 1509 N N . TRP A 1 204 ? 49.108 18.589 17.896 1.00 15.82 233 TRP A N 1
ATOM 1510 C CA . TRP A 1 204 ? 48.029 19.357 17.303 1.00 15.47 233 TRP A CA 1
ATOM 1511 C C . TRP A 1 204 ? 46.746 18.522 17.146 1.00 16.45 233 TRP A C 1
ATOM 1512 O O . TRP A 1 204 ? 45.671 19.100 17.047 1.00 18.04 233 TRP A O 1
ATOM 1523 N N . ASN A 1 205 ? 46.831 17.176 17.128 1.00 17.85 234 ASN A N 1
ATOM 1524 C CA . ASN A 1 205 ? 45.647 16.338 17.096 1.00 16.42 234 ASN A CA 1
ATOM 1525 C C . ASN A 1 205 ? 45.090 16.137 18.513 1.00 20.54 234 ASN A C 1
ATOM 1526 O O . ASN A 1 205 ? 44.109 15.449 18.683 1.00 23.99 234 ASN A O 1
ATOM 1531 N N . GLY A 1 206 ? 45.734 16.732 19.528 1.00 18.63 235 GLY A N 1
ATOM 1532 C CA . GLY A 1 206 ? 45.322 16.574 20.931 1.00 19.42 235 GLY A CA 1
ATOM 1533 C C . GLY A 1 206 ? 45.911 15.392 21.694 1.00 20.88 235 GLY A C 1
ATOM 1534 O O . GLY A 1 206 ? 45.784 15.317 22.937 1.00 24.34 235 GLY A O 1
ATOM 1535 N N . LEU A 1 207 ? 46.583 14.484 21.000 1.00 20.68 236 LEU A N 1
ATOM 1536 C CA . LEU A 1 207 ? 47.220 13.340 21.652 1.00 23.29 236 LEU A CA 1
ATOM 1537 C C . LEU A 1 207 ? 48.481 13.749 22.407 1.00 23.52 236 LEU A C 1
ATOM 1538 O O . LEU A 1 207 ? 49.178 14.656 22.008 1.00 20.36 236 LEU A O 1
ATOM 1543 N N . THR A 1 208 ? 48.802 13.019 23.475 1.00 26.75 237 THR A N 1
ATOM 1544 C CA . THR A 1 208 ? 50.094 13.210 24.142 1.00 29.46 237 THR A CA 1
ATOM 1545 C C . THR A 1 208 ? 51.216 12.946 23.198 1.00 30.99 237 THR A C 1
ATOM 1546 O O . THR A 1 208 ? 51.125 12.020 22.378 1.00 34.20 237 THR A O 1
ATOM 1550 N N . ILE A 1 209 ? 52.260 13.768 23.259 1.00 35.97 238 ILE A N 1
ATOM 1551 C CA . ILE A 1 209 ? 53.397 13.580 22.352 1.00 40.75 238 ILE A CA 1
ATOM 1552 C C . ILE A 1 209 ? 54.040 12.200 22.593 1.00 47.08 238 ILE A C 1
ATOM 1553 O O . ILE A 1 209 ? 54.181 11.763 23.749 1.00 50.68 238 ILE A O 1
ATOM 1558 N N . LYS A 1 210 ? 54.390 11.517 21.503 1.00 48.46 239 LYS A N 1
ATOM 1559 C CA . LYS A 1 210 ? 54.849 10.122 21.555 1.00 49.30 239 LYS A CA 1
ATOM 1560 C C . LYS A 1 210 ? 56.309 10.008 22.006 1.00 50.24 239 LYS A C 1
ATOM 1561 O O . LYS A 1 210 ? 56.936 10.998 22.398 1.00 52.27 239 LYS A O 1
ATOM 1563 N N . ASN B 1 1 ? 13.910 -3.440 48.957 1.00 45.87 30 ASN B N 1
ATOM 1564 C CA . ASN B 1 1 ? 13.142 -2.854 47.812 1.00 49.32 30 ASN B CA 1
ATOM 1565 C C . ASN B 1 1 ? 12.921 -3.912 46.725 1.00 49.08 30 ASN B C 1
ATOM 1566 O O . ASN B 1 1 ? 13.882 -4.525 46.243 1.00 56.81 30 ASN B O 1
ATOM 1568 N N . ASP B 1 2 ? 11.658 -4.095 46.329 1.00 47.55 31 ASP B N 1
ATOM 1569 C CA . ASP B 1 2 ? 11.232 -5.258 45.531 1.00 41.01 31 ASP B CA 1
ATOM 1570 C C . ASP B 1 2 ? 11.544 -5.126 44.033 1.00 36.00 31 ASP B C 1
ATOM 1571 O O . ASP B 1 2 ? 11.797 -4.034 43.527 1.00 30.90 31 ASP B O 1
ATOM 1573 N N . ILE B 1 3 ? 11.475 -6.247 43.320 1.00 31.78 32 ILE B N 1
ATOM 1574 C CA . ILE B 1 3 ? 11.873 -6.281 41.898 1.00 34.28 32 ILE B CA 1
ATOM 1575 C C . ILE B 1 3 ? 11.117 -5.383 40.884 1.00 36.68 32 ILE B C 1
ATOM 1576 O O . ILE B 1 3 ? 11.616 -5.178 39.776 1.00 35.31 32 ILE B O 1
ATOM 1581 N N . LYS B 1 4 ? 9.954 -4.850 41.239 1.00 41.85 33 LYS B N 1
ATOM 1582 C CA . LYS B 1 4 ? 9.223 -3.957 40.325 1.00 46.19 33 LYS B CA 1
ATOM 1583 C C . LYS B 1 4 ? 9.705 -2.491 40.343 1.00 50.35 33 LYS B C 1
ATOM 1584 O O . LYS B 1 4 ? 9.170 -1.658 39.598 1.00 52.86 33 LYS B O 1
ATOM 1590 N N . SER B 1 5 ? 10.703 -2.179 41.175 1.00 53.05 34 SER B N 1
ATOM 1591 C CA . SER B 1 5 ? 11.402 -0.887 41.110 1.00 52.68 34 SER B CA 1
ATOM 1592 C C . SER B 1 5 ? 12.181 -0.749 39.800 1.00 52.44 34 SER B C 1
ATOM 1593 O O . SER B 1 5 ? 11.598 -0.630 38.717 1.00 49.36 34 SER B O 1
ATOM 1595 N N . PHE B 1 10 ? 12.537 7.672 42.640 1.00 39.98 39 PHE B N 1
ATOM 1596 C CA . PHE B 1 10 ? 12.783 8.921 43.351 1.00 37.68 39 PHE B CA 1
ATOM 1597 C C . PHE B 1 10 ? 12.528 8.793 44.886 1.00 38.98 39 PHE B C 1
ATOM 1598 O O . PHE B 1 10 ? 13.167 9.487 45.682 1.00 34.53 39 PHE B O 1
ATOM 1606 N N . ALA B 1 11 ? 11.626 7.904 45.310 1.00 40.54 40 ALA B N 1
ATOM 1607 C CA . ALA B 1 11 ? 11.494 7.567 46.758 1.00 41.67 40 ALA B CA 1
ATOM 1608 C C . ALA B 1 11 ? 12.831 7.046 47.373 1.00 40.62 40 ALA B C 1
ATOM 1609 O O . ALA B 1 11 ? 13.531 6.275 46.732 1.00 41.65 40 ALA B O 1
ATOM 1611 N N . SER B 1 12 ? 13.185 7.483 48.588 1.00 38.94 41 SER B N 1
ATOM 1612 C CA . SER B 1 12 ? 14.421 7.009 49.231 1.00 36.61 41 SER B CA 1
ATOM 1613 C C . SER B 1 12 ? 14.236 5.565 49.672 1.00 36.07 41 SER B C 1
ATOM 1614 O O . SER B 1 12 ? 13.112 5.119 49.959 1.00 36.36 41 SER B O 1
ATOM 1617 N N . GLY B 1 13 ? 15.346 4.840 49.698 1.00 30.23 42 GLY B N 1
ATOM 1618 C CA . GLY B 1 13 ? 15.362 3.461 50.157 1.00 29.52 42 GLY B CA 1
ATOM 1619 C C . GLY B 1 13 ? 15.314 3.473 51.670 1.00 30.31 42 GLY B C 1
ATOM 1620 O O . GLY B 1 13 ? 15.962 4.291 52.297 1.00 30.02 42 GLY B O 1
ATOM 1621 N N . THR B 1 14 ? 14.531 2.564 52.246 1.00 33.31 43 THR B N 1
ATOM 1622 C CA . THR B 1 14 ? 14.439 2.422 53.709 1.00 32.47 43 THR B CA 1
ATOM 1623 C C . THR B 1 14 ? 15.029 1.084 54.065 1.00 33.11 43 THR B C 1
ATOM 1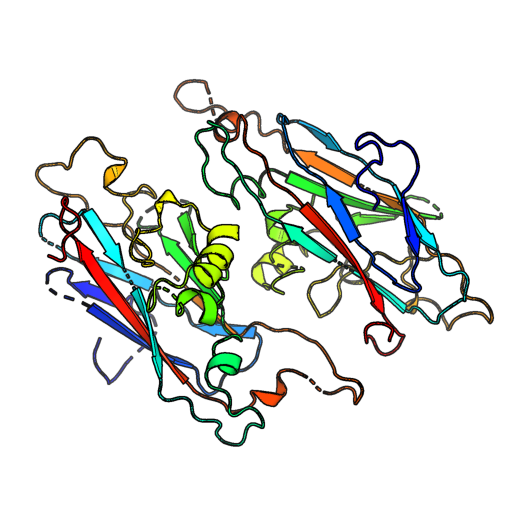624 O O . THR B 1 14 ? 14.580 0.068 53.539 1.00 37.65 43 THR B O 1
ATOM 1628 N N . LEU B 1 15 ? 16.048 1.097 54.923 1.00 29.84 44 LEU B N 1
ATOM 1629 C CA . LEU B 1 15 ? 16.741 -0.107 55.354 1.00 31.65 44 LEU B CA 1
ATOM 1630 C C . LEU B 1 15 ? 16.430 -0.355 56.816 1.00 28.51 44 LEU B C 1
ATOM 1631 O O . LEU B 1 15 ? 16.862 0.409 57.672 1.00 28.05 44 LEU B O 1
ATOM 1636 N N . ASP B 1 16 ? 15.645 -1.404 57.043 1.00 30.95 45 ASP B N 1
ATOM 1637 C CA . ASP B 1 16 ? 15.366 -1.941 58.368 1.00 35.81 45 ASP B CA 1
ATOM 1638 C C . ASP B 1 16 ? 16.576 -2.715 58.868 1.00 33.89 45 ASP B C 1
ATOM 1639 O O . ASP B 1 16 ? 16.841 -3.837 58.424 1.00 31.14 45 ASP B O 1
ATOM 1644 N N . LEU B 1 17 ? 17.284 -2.113 59.813 1.00 33.40 46 LEU B N 1
ATOM 1645 C CA . LEU B 1 17 ? 18.538 -2.655 60.308 1.00 38.53 46 LEU B CA 1
ATOM 1646 C C . LEU B 1 17 ? 18.338 -3.991 61.044 1.00 40.60 46 LEU B C 1
ATOM 1647 O O . LEU B 1 17 ? 19.247 -4.827 61.041 1.00 45.93 46 LEU B O 1
ATOM 1652 N N . SER B 1 18 ? 17.141 -4.201 61.613 1.00 45.45 47 SER B N 1
ATOM 1653 C CA . SER B 1 18 ? 16.775 -5.485 62.248 1.00 45.67 47 SER B CA 1
ATOM 1654 C C . SER B 1 18 ? 16.628 -6.641 61.246 1.00 49.54 47 SER B C 1
ATOM 1655 O O . SER B 1 18 ? 16.592 -6.438 60.024 1.00 50.86 47 SER B O 1
ATOM 1658 N N . ASN B 1 22 ? 20.623 -6.092 54.843 1.00 28.62 51 ASN B N 1
ATOM 1659 C CA . ASN B 1 22 ? 19.974 -5.256 53.862 1.00 27.78 51 ASN B CA 1
ATOM 1660 C C . ASN B 1 22 ? 20.904 -5.082 52.640 1.00 27.03 51 ASN B C 1
ATOM 1661 O O . ASN B 1 22 ? 22.091 -4.820 52.812 1.00 29.79 51 ASN B O 1
ATOM 1666 N N . SER B 1 23 ? 20.376 -5.262 51.440 1.00 26.47 52 SER B N 1
ATOM 1667 C CA . SER B 1 23 ? 21.147 -4.955 50.241 1.00 23.90 52 SER B CA 1
ATOM 1668 C C . SER B 1 23 ? 20.314 -4.145 49.269 1.00 25.51 52 SER B C 1
ATOM 1669 O O . SER B 1 23 ? 19.066 -4.286 49.216 1.00 25.41 52 SER B O 1
ATOM 1672 N N . ALA B 1 24 ? 21.018 -3.327 48.482 1.00 21.44 53 ALA B N 1
ATOM 1673 C CA . ALA B 1 24 ? 20.433 -2.545 47.400 1.00 22.10 53 ALA B CA 1
ATOM 1674 C C . ALA B 1 24 ? 21.177 -2.960 46.146 1.00 22.21 53 ALA B C 1
ATOM 1675 O O . ALA B 1 24 ? 22.401 -2.876 46.105 1.00 20.89 53 ALA B O 1
ATOM 1677 N N . SER B 1 25 ? 20.443 -3.403 45.131 1.00 23.01 54 SER B N 1
ATOM 1678 C CA . SER B 1 25 ? 21.078 -3.666 43.835 1.00 22.75 54 SER B CA 1
ATOM 1679 C C . SER B 1 25 ? 20.818 -2.564 42.762 1.00 22.45 54 SER B C 1
ATOM 1680 O O . SER B 1 25 ? 19.784 -1.910 42.780 1.00 23.62 54 SER B O 1
ATOM 1683 N N . VAL B 1 26 ? 21.798 -2.344 41.882 1.00 22.51 55 VAL B N 1
ATOM 1684 C CA . VAL B 1 26 ? 21.642 -1.428 40.765 1.00 23.63 55 VAL B CA 1
ATOM 1685 C C . VAL B 1 26 ? 22.299 -1.961 39.493 1.00 21.36 55 VAL B C 1
ATOM 1686 O O . VAL B 1 26 ? 23.411 -2.461 39.527 1.00 20.94 55 VAL B O 1
ATOM 1690 N N . ASN B 1 27 ? 21.562 -1.883 38.381 1.00 23.55 56 ASN B N 1
ATOM 1691 C CA . ASN B 1 27 ? 22.024 -2.349 37.068 1.00 25.20 56 ASN B CA 1
ATOM 1692 C C . ASN B 1 27 ? 22.706 -1.184 36.345 1.00 24.71 56 ASN B C 1
ATOM 1693 O O . ASN B 1 27 ? 22.054 -0.164 36.132 1.00 23.24 56 ASN B O 1
ATOM 1698 N N . LEU B 1 28 ? 23.984 -1.351 35.976 1.00 20.86 57 LEU B N 1
ATOM 1699 C CA . LEU B 1 28 ? 24.722 -0.383 35.141 1.00 20.01 57 LEU B CA 1
ATOM 1700 C C . LEU B 1 28 ? 24.612 -0.854 33.699 1.00 22.83 57 LEU B C 1
ATOM 1701 O O . LEU B 1 28 ? 25.374 -1.726 33.252 1.00 22.90 57 LEU B O 1
ATOM 1706 N N . SER B 1 29 ? 23.626 -0.312 32.978 1.00 24.10 58 SER B N 1
ATOM 1707 C CA . SER B 1 29 ? 23.343 -0.711 31.590 1.00 27.14 58 SER B CA 1
ATOM 1708 C C . SER B 1 29 ? 22.675 0.438 30.852 1.00 27.32 58 SER B C 1
ATOM 1709 O O . SER B 1 29 ? 21.982 1.236 31.464 1.00 31.89 58 SER B O 1
ATOM 1712 N N . ASN B 1 30 ? 22.848 0.468 29.547 1.00 33.39 59 ASN B N 1
ATOM 1713 C CA . ASN B 1 30 ? 22.369 1.591 28.696 1.00 34.66 59 ASN B CA 1
ATOM 1714 C C . ASN B 1 30 ? 23.013 2.921 29.103 1.00 34.38 59 ASN B C 1
ATOM 1715 O O . ASN B 1 30 ? 22.351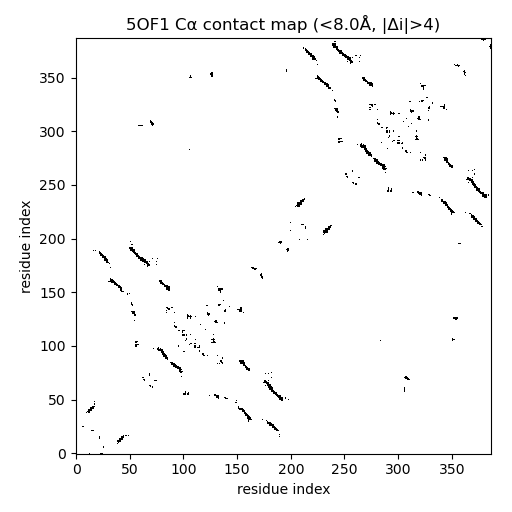 3.953 29.074 1.00 32.66 59 ASN B O 1
ATOM 1720 N N . LEU B 1 31 ? 24.290 2.888 29.509 1.00 30.16 60 LEU B N 1
ATOM 1721 C CA . LEU B 1 31 ? 24.969 4.052 30.029 1.00 26.72 60 LEU B CA 1
ATOM 1722 C C . LEU B 1 31 ? 26.084 4.536 29.143 1.00 26.07 60 LEU B C 1
ATOM 1723 O O . LEU B 1 31 ? 26.658 3.788 28.344 1.00 32.76 60 LEU B O 1
ATOM 1728 N N . LYS B 1 32 ? 26.338 5.846 29.241 1.00 22.63 61 LYS B N 1
ATOM 1729 C CA . LYS B 1 32 ? 27.360 6.484 28.503 1.00 21.54 61 LYS B CA 1
ATOM 1730 C C . LYS B 1 32 ? 28.287 7.300 29.437 1.00 17.57 61 LYS B C 1
ATOM 1731 O O . LYS B 1 32 ? 27.917 7.661 30.552 1.00 17.32 61 LYS B O 1
ATOM 1737 N N . PRO B 1 33 ? 29.509 7.496 28.988 1.00 17.49 62 PRO B N 1
ATOM 1738 C CA . PRO B 1 33 ? 30.384 8.228 29.904 1.00 16.61 62 PRO B CA 1
ATOM 1739 C C . PRO B 1 33 ? 29.792 9.579 30.237 1.00 16.94 62 PRO B C 1
ATOM 1740 O O . PRO B 1 33 ? 29.228 10.251 29.307 1.00 16.44 62 PRO B O 1
ATOM 1744 N N . GLY B 1 34 ? 29.841 9.911 31.538 1.00 16.28 63 GLY B N 1
ATOM 1745 C CA . GLY B 1 34 ? 29.318 11.127 32.094 1.00 17.36 63 GLY B CA 1
ATOM 1746 C C . GLY B 1 34 ? 27.974 10.923 32.756 1.00 17.51 63 GLY B C 1
ATOM 1747 O O . GLY B 1 34 ? 27.509 11.816 33.515 1.00 19.74 63 GLY B O 1
ATOM 1748 N N . ASP B 1 35 ? 27.308 9.796 32.502 1.00 16.02 64 ASP B N 1
ATOM 1749 C CA . ASP B 1 35 ? 26.021 9.491 33.133 1.00 18.33 64 ASP B CA 1
ATOM 1750 C C . ASP B 1 35 ? 26.182 9.238 34.649 1.00 20.39 64 ASP B C 1
ATOM 1751 O O . ASP B 1 35 ? 27.213 8.739 35.091 1.00 18.31 64 ASP B O 1
ATOM 1756 N N . LYS B 1 36 ? 25.162 9.635 35.410 1.00 20.43 65 LYS B N 1
ATOM 1757 C CA . LYS B 1 36 ? 25.078 9.480 36.889 1.00 20.52 65 LYS B CA 1
ATOM 1758 C C . LYS B 1 36 ? 23.755 8.832 37.350 1.00 21.28 65 LYS B C 1
ATOM 1759 O O . LYS B 1 36 ? 22.669 9.085 36.756 1.00 23.01 65 LYS B O 1
ATOM 1765 N N . LEU B 1 37 ? 23.847 7.971 38.374 1.00 21.27 66 LEU B N 1
ATOM 1766 C CA . LEU B 1 37 ? 22.707 7.386 39.060 1.00 22.47 66 LEU B CA 1
ATOM 1767 C C . LEU B 1 37 ? 22.798 7.846 40.531 1.00 22.35 66 LEU B C 1
ATOM 1768 O O . LEU B 1 37 ? 23.890 7.862 41.110 1.00 19.47 66 LEU B O 1
ATOM 1773 N N . THR B 1 38 ? 21.670 8.187 41.145 1.00 23.49 67 THR B N 1
ATOM 1774 C CA . THR B 1 38 ? 21.688 8.717 42.528 1.00 23.94 67 THR B CA 1
ATOM 1775 C C . THR B 1 38 ? 20.612 8.042 43.343 1.00 23.73 67 THR B C 1
ATOM 1776 O O . THR B 1 38 ? 19.517 7.770 42.840 1.00 23.82 67 THR B O 1
ATOM 1780 N N . LYS B 1 39 ? 20.910 7.772 44.610 1.00 21.05 68 LYS B N 1
ATOM 1781 C CA . LYS B 1 39 ? 19.939 7.149 45.504 1.00 22.59 68 LYS B CA 1
ATOM 1782 C C . LYS B 1 39 ? 20.134 7.654 46.905 1.00 21.74 68 LYS B C 1
ATOM 1783 O O . LYS B 1 39 ? 21.266 7.860 47.326 1.00 23.67 68 LYS B O 1
ATOM 1789 N N . ASP B 1 40 ? 19.016 7.928 47.604 1.00 20.93 69 ASP B N 1
ATOM 1790 C CA . ASP B 1 40 ? 19.020 8.267 49.009 1.00 22.34 69 ASP B CA 1
ATOM 1791 C C . ASP B 1 40 ? 18.556 7.032 49.802 1.00 22.04 69 ASP B C 1
ATOM 1792 O O . ASP B 1 40 ? 17.663 6.278 49.359 1.00 23.32 69 ASP B O 1
ATOM 1797 N N . PHE B 1 41 ? 19.151 6.830 50.968 1.00 21.60 70 PHE B N 1
ATOM 1798 C CA . PHE B 1 41 ? 18.749 5.770 51.904 1.00 23.95 70 PHE B CA 1
ATOM 1799 C C . PHE B 1 41 ? 18.562 6.352 53.305 1.00 22.76 70 PHE B C 1
ATOM 1800 O O . PHE B 1 41 ? 19.318 7.231 53.736 1.00 24.18 70 PHE B O 1
ATOM 1808 N N . GLN B 1 42 ? 17.552 5.830 53.989 1.00 24.20 71 GLN B N 1
ATOM 1809 C CA . GLN B 1 42 ? 17.295 6.100 55.417 1.00 30.99 71 GLN B CA 1
ATOM 1810 C C . GLN B 1 42 ? 17.343 4.748 56.176 1.00 29.38 71 GLN B C 1
ATOM 1811 O O . GLN B 1 42 ? 16.723 3.786 55.773 1.00 29.64 71 GLN B O 1
ATOM 1817 N N . PHE B 1 43 ? 18.147 4.668 57.246 1.00 34.07 72 PHE B N 1
ATOM 1818 C CA . PHE B 1 43 ? 18.215 3.475 58.125 1.00 35.87 72 PHE B CA 1
ATOM 1819 C C . PHE B 1 43 ? 17.122 3.577 59.193 1.00 39.72 72 PHE B C 1
ATOM 1820 O O . PHE B 1 43 ? 17.002 4.619 59.858 1.00 46.10 72 PHE B O 1
ATOM 1828 N N . GLU B 1 44 ? 16.330 2.521 59.365 1.00 37.52 73 GLU B N 1
ATOM 1829 C CA . GLU B 1 44 ? 15.301 2.511 60.417 1.00 39.29 73 GLU B CA 1
ATOM 1830 C C . GLU B 1 44 ? 15.646 1.472 61.467 1.00 36.65 73 GLU B C 1
ATOM 1831 O O . GLU B 1 44 ? 16.261 0.429 61.187 1.00 30.93 73 GLU B O 1
ATOM 1837 N N . ASN B 1 45 ? 15.227 1.780 62.690 1.00 36.64 74 ASN B N 1
ATOM 1838 C CA . ASN B 1 45 ? 15.572 0.982 63.835 1.00 35.45 74 ASN B CA 1
ATOM 1839 C C . ASN B 1 45 ? 14.461 1.046 64.895 1.00 34.41 74 ASN B C 1
ATOM 1840 O O . ASN B 1 45 ? 14.432 1.960 65.716 1.00 32.86 74 ASN B O 1
ATOM 1845 N N . LEU B 1 49 ? 17.300 -1.614 68.622 1.00 32.59 78 LEU B N 1
ATOM 1846 C CA . LEU B 1 49 ? 18.583 -2.313 68.549 1.00 34.05 78 LEU B CA 1
ATOM 1847 C C . LEU B 1 49 ? 19.747 -1.400 68.882 1.00 30.33 78 LEU B C 1
ATOM 1848 O O . LEU B 1 49 ? 19.773 -0.233 68.446 1.00 29.03 78 LEU B O 1
ATOM 1853 N N . ALA B 1 50 ? 20.716 -1.949 69.629 1.00 26.84 79 ALA B N 1
ATOM 1854 C CA . ALA B 1 50 ? 21.955 -1.254 69.964 1.00 25.80 79 ALA B CA 1
ATOM 1855 C C . ALA B 1 50 ? 22.925 -1.412 68.797 1.00 24.41 79 ALA B C 1
ATOM 1856 O O . ALA B 1 50 ? 23.526 -2.468 68.623 1.00 28.11 79 ALA B O 1
ATOM 1858 N N . ILE B 1 51 ? 23.067 -0.355 68.003 1.00 21.23 80 ILE B N 1
ATOM 1859 C CA . ILE B 1 51 ? 23.880 -0.417 66.762 1.00 18.98 80 ILE B CA 1
ATOM 1860 C C . ILE B 1 51 ? 24.976 0.638 66.816 1.00 16.68 80 ILE B C 1
ATOM 1861 O O . ILE B 1 51 ? 24.692 1.841 67.041 1.00 18.15 80 ILE B O 1
ATOM 1866 N N . LYS B 1 52 ? 26.238 0.218 66.572 1.00 14.94 81 LYS B N 1
ATOM 1867 C CA . LYS B 1 52 ? 27.389 1.071 66.587 1.00 13.95 81 LYS B CA 1
ATOM 1868 C C . LYS B 1 52 ? 27.739 1.565 65.179 1.00 14.25 81 LYS B C 1
ATOM 1869 O O . LYS B 1 52 ? 27.928 2.762 64.975 1.00 13.52 81 LYS B O 1
ATOM 1875 N N . GLU B 1 53 ? 27.900 0.607 64.282 1.00 14.61 82 GLU B N 1
ATOM 1876 C CA . GLU B 1 53 ? 28.281 0.898 62.878 1.00 15.22 82 GLU B CA 1
ATOM 1877 C C . GLU B 1 53 ? 27.292 0.284 61.931 1.00 14.73 82 GLU B C 1
ATOM 1878 O O . GLU B 1 53 ? 26.630 -0.709 62.290 1.00 16.40 82 GLU B O 1
ATOM 1884 N N . VAL B 1 54 ? 27.298 0.817 60.699 1.00 12.41 83 VAL B N 1
ATOM 1885 C CA . VAL B 1 54 ? 26.573 0.191 59.604 1.00 13.90 83 VAL B CA 1
ATOM 1886 C C . VAL B 1 54 ? 27.610 0.075 58.496 1.00 12.50 83 VAL B C 1
ATOM 1887 O O . VAL B 1 54 ? 28.043 1.087 57.961 1.00 13.86 83 VAL B O 1
ATOM 1891 N N . LEU B 1 55 ? 28.053 -1.137 58.281 1.00 13.70 84 LEU B N 1
ATOM 1892 C CA . LEU B 1 55 ? 29.174 -1.410 57.365 1.00 14.17 84 LEU B CA 1
ATOM 1893 C C . LEU B 1 55 ? 28.680 -1.740 55.994 1.00 16.12 84 LEU B C 1
ATOM 1894 O O . LEU B 1 55 ? 27.927 -2.700 55.822 1.00 16.20 84 LEU B O 1
ATOM 1907 N N . ALA B 1 57 ? 29.644 -2.841 52.108 1.00 14.41 86 ALA B N 1
ATOM 1908 C CA . ALA B 1 57 ? 30.525 -3.420 51.086 1.00 13.93 86 ALA B CA 1
ATOM 1909 C C . ALA B 1 57 ? 29.824 -3.471 49.746 1.00 15.45 86 ALA B C 1
ATOM 1910 O O . ALA B 1 57 ? 28.593 -3.312 49.609 1.00 15.42 86 ALA B O 1
ATOM 1912 N N . LEU B 1 58 ? 30.651 -3.633 48.729 1.00 15.35 87 LEU B N 1
ATOM 1913 C CA . LEU B 1 58 ? 30.208 -3.811 47.345 1.00 16.19 87 LEU B CA 1
ATOM 1914 C C . LEU B 1 58 ? 30.441 -5.263 46.857 1.00 16.40 87 LEU B C 1
ATOM 1915 O O . LEU B 1 58 ? 31.434 -5.880 47.159 1.00 17.48 87 LEU B O 1
ATOM 1920 N N . ASN B 1 59 ? 29.522 -5.808 46.079 1.00 15.31 88 ASN B N 1
ATOM 1921 C CA . ASN B 1 59 ? 29.753 -6.978 45.234 1.00 16.40 88 ASN B CA 1
ATOM 1922 C C . ASN B 1 59 ? 29.275 -6.634 43.850 1.00 15.63 88 ASN B C 1
ATOM 1923 O O . ASN B 1 59 ? 28.549 -5.654 43.652 1.00 16.64 88 ASN B O 1
ATOM 1928 N N . TYR B 1 60 ? 29.696 -7.423 42.848 1.00 16.52 89 TYR B N 1
ATOM 1929 C CA . TYR B 1 60 ? 29.191 -7.250 41.500 1.00 16.40 89 TYR B CA 1
ATOM 1930 C C . TYR B 1 60 ? 29.057 -8.577 40.826 1.00 17.08 89 TYR B C 1
ATOM 1931 O O . TYR B 1 60 ? 29.568 -9.627 41.271 1.00 18.71 89 TYR B O 1
ATOM 1940 N N . GLY B 1 61 ? 28.431 -8.515 39.673 1.00 15.98 90 GLY B N 1
ATOM 1941 C CA . GLY B 1 61 ? 28.338 -9.668 38.828 1.00 17.83 90 GLY B CA 1
ATOM 1942 C C . GLY B 1 61 ? 27.501 -9.429 37.597 1.00 16.94 90 GLY B C 1
ATOM 1943 O O . GLY B 1 61 ? 27.112 -8.322 37.286 1.00 15.08 90 GLY B O 1
ATOM 1944 N N . ASP B 1 62 ? 27.233 -10.523 36.918 1.00 18.11 91 ASP B N 1
ATOM 1945 C CA . ASP B 1 62 ? 26.438 -10.496 35.707 1.00 20.67 91 ASP B CA 1
ATOM 1946 C C . ASP B 1 62 ? 26.985 -9.553 34.609 1.00 16.50 91 ASP B C 1
ATOM 1947 O O . ASP B 1 62 ? 26.217 -9.015 33.818 1.00 19.69 91 ASP B O 1
ATOM 1952 N N . PHE B 1 63 ? 28.292 -9.375 34.537 1.00 14.16 92 PHE B N 1
ATOM 1953 C CA . PHE B 1 63 ? 28.890 -8.649 33.398 1.00 14.63 92 PHE B CA 1
ATOM 1954 C C . PHE B 1 63 ? 28.477 -9.301 32.066 1.00 16.05 92 PHE B C 1
ATOM 1955 O O . PHE B 1 63 ? 28.485 -10.509 31.938 1.00 17.81 92 PHE B O 1
ATOM 1963 N N . LYS B 1 64 ? 28.101 -8.434 31.109 1.00 15.39 93 LYS B N 1
ATOM 1964 C CA . LYS B 1 64 ? 27.706 -8.825 29.715 1.00 15.46 93 LYS B CA 1
ATOM 1965 C C . LYS B 1 64 ? 28.362 -7.825 28.800 1.00 14.61 93 LYS B C 1
ATOM 1966 O O . LYS B 1 64 ? 28.211 -6.611 29.046 1.00 14.52 93 LYS B O 1
ATOM 1972 N N . ALA B 1 65 ? 29.109 -8.321 27.783 1.00 12.78 94 ALA B N 1
ATOM 1973 C CA . ALA B 1 65 ? 29.730 -7.348 26.827 1.00 15.06 94 ALA B CA 1
ATOM 1974 C C . ALA B 1 65 ? 28.658 -6.665 25.949 1.00 16.12 94 ALA B C 1
ATOM 1975 O O . ALA B 1 65 ? 28.811 -5.510 25.550 1.00 16.08 94 ALA B O 1
ATOM 1977 N N . ASN B 1 66 ? 27.592 -7.385 25.630 1.00 16.58 95 ASN B N 1
ATOM 1978 C CA . ASN B 1 66 ? 26.543 -6.894 24.679 1.00 17.91 95 ASN B CA 1
ATOM 1979 C C . ASN B 1 66 ? 27.031 -6.197 23.394 1.00 18.40 95 ASN B C 1
ATOM 1980 O O . ASN B 1 66 ? 26.638 -5.076 23.059 1.00 19.14 95 ASN B O 1
ATOM 1985 N N . GLY B 1 67 ? 27.937 -6.881 22.727 1.00 18.81 96 GLY B N 1
ATOM 1986 C CA . GLY B 1 67 ? 28.532 -6.342 21.519 1.00 18.54 96 GLY B CA 1
ATOM 1987 C C . GLY B 1 67 ? 29.650 -5.342 21.669 1.00 17.63 96 GLY B C 1
ATOM 1988 O O . GLY B 1 67 ? 30.301 -5.058 20.658 1.00 18.18 96 GLY B O 1
ATOM 1989 N N . GLY B 1 68 ? 29.911 -4.774 22.865 1.00 14.71 97 GLY B N 1
ATOM 1990 C CA . GLY B 1 68 ? 31.119 -3.987 23.022 1.00 15.85 97 GLY B CA 1
ATOM 1991 C C . GLY B 1 68 ? 32.435 -4.753 22.927 1.00 13.83 97 GLY B C 1
ATOM 1992 O O . GLY B 1 68 ? 32.477 -5.953 23.194 1.00 15.61 97 GLY B O 1
ATOM 1993 N N . SER B 1 69 ? 33.496 -4.042 22.540 1.00 15.06 98 SER B N 1
ATOM 1994 C CA A SER B 1 69 ? 34.801 -4.708 22.373 0.56 14.93 98 SER B CA 1
ATOM 1995 C CA B SER B 1 69 ? 34.851 -4.616 22.380 0.44 14.13 98 SER B CA 1
ATOM 1996 C C . SER B 1 69 ? 35.394 -5.169 23.702 1.00 14.11 98 SER B C 1
ATOM 1997 O O . SER B 1 69 ? 36.060 -6.200 23.751 1.00 16.53 98 SER B O 1
ATOM 2002 N N . ASN B 1 70 ? 35.089 -4.482 24.767 1.00 12.46 99 ASN B N 1
ATOM 2003 C CA . ASN B 1 70 ? 35.556 -4.904 26.082 1.00 12.95 99 ASN B CA 1
ATOM 2004 C C . ASN B 1 70 ? 34.778 -6.117 26.569 1.00 11.83 99 ASN B C 1
ATOM 2005 O O . ASN B 1 70 ? 33.525 -6.099 26.656 1.00 12.97 99 ASN B O 1
ATOM 2010 N N . THR B 1 71 ? 35.518 -7.116 27.075 1.00 14.32 100 THR B N 1
ATOM 2011 C CA . THR B 1 71 ? 34.941 -8.346 27.628 1.00 14.07 100 THR B CA 1
ATOM 2012 C C . THR B 1 71 ? 35.516 -8.594 29.010 1.00 14.08 100 THR B C 1
ATOM 2013 O O . THR B 1 71 ? 35.242 -9.646 29.579 1.00 16.22 100 THR B O 1
ATOM 2017 N N . SER B 1 72 ? 36.244 -7.625 29.566 1.00 12.98 101 SER B N 1
ATOM 2018 C CA . SER B 1 72 ? 36.735 -7.701 30.930 1.00 12.88 101 SER B CA 1
ATOM 2019 C C . SER B 1 72 ? 35.734 -7.100 31.931 1.00 13.40 101 SER B C 1
ATOM 2020 O O . SER B 1 72 ? 35.416 -5.892 31.898 1.00 15.34 101 SER B O 1
ATOM 2023 N N . PRO B 1 73 ? 35.193 -7.933 32.833 1.00 13.14 102 PRO B N 1
ATOM 2024 C CA . PRO B 1 73 ? 34.275 -7.370 33.851 1.00 13.14 102 PRO B CA 1
ATOM 2025 C C . PRO B 1 73 ? 34.860 -6.240 34.697 1.00 13.22 102 PRO B C 1
ATOM 2026 O O . PRO B 1 73 ? 34.295 -5.156 34.956 1.00 13.54 102 PRO B O 1
ATOM 2030 N N . GLU B 1 74 ? 36.096 -6.496 35.142 1.00 14.81 103 GLU B N 1
ATOM 2031 C CA . GLU B 1 74 ? 36.785 -5.613 36.062 1.00 16.92 103 GLU B CA 1
ATOM 2032 C C . GLU B 1 74 ? 37.109 -4.266 35.385 1.00 14.22 103 GLU B C 1
ATOM 2033 O O . GLU B 1 74 ? 37.065 -3.229 36.023 1.00 17.69 103 GLU B O 1
ATOM 2039 N N . ASP B 1 75 ? 37.458 -4.292 34.099 1.00 13.88 104 ASP B N 1
ATOM 2040 C CA . ASP B 1 75 ? 37.832 -3.085 33.384 1.00 13.50 104 ASP B CA 1
ATOM 2041 C C . ASP B 1 75 ? 36.550 -2.229 33.276 1.00 14.33 104 ASP B C 1
ATOM 2042 O O . ASP B 1 75 ? 36.627 -0.999 33.427 1.00 13.48 104 ASP B O 1
ATOM 2047 N N . PHE B 1 76 ? 35.397 -2.856 32.978 1.00 12.20 105 PHE B N 1
ATOM 2048 C CA . PHE B 1 76 ? 34.173 -2.050 32.961 1.00 12.78 105 PHE B CA 1
ATOM 2049 C C . PHE B 1 76 ? 33.845 -1.489 34.311 1.00 11.93 105 PHE B C 1
ATOM 2050 O O . PHE B 1 76 ? 33.565 -0.301 34.447 1.00 12.74 105 PHE B O 1
ATOM 2058 N N . LEU B 1 77 ? 33.934 -2.322 35.352 1.00 11.59 106 LEU B N 1
ATOM 2059 C CA . LEU B 1 77 ? 33.703 -1.851 36.701 1.00 12.36 106 LEU B CA 1
ATOM 2060 C C . LEU B 1 77 ? 34.559 -0.638 37.076 1.00 12.88 106 LEU B C 1
ATOM 2061 O O . LEU B 1 77 ? 34.105 0.328 37.740 1.00 13.47 106 LEU B O 1
ATOM 2066 N N . SER B 1 78 ? 35.797 -0.625 36.583 1.00 13.19 107 SER B N 1
ATOM 2067 C CA A SER B 1 78 ? 36.776 0.415 36.795 0.57 13.63 107 SER B CA 1
ATOM 2068 C CA B SER B 1 78 ? 36.730 0.443 36.874 0.43 13.02 107 SER B CA 1
ATOM 2069 C C . SER B 1 78 ? 36.387 1.732 36.162 1.00 12.20 107 SER B C 1
ATOM 2070 O O . SER B 1 78 ? 37.047 2.754 36.401 1.00 13.40 107 SER B O 1
ATOM 2075 N N . GLN B 1 79 ? 35.354 1.720 35.302 1.00 12.02 108 GLN B N 1
ATOM 2076 C CA . GLN B 1 79 ? 34.936 2.955 34.687 1.00 13.00 108 GLN B CA 1
ATOM 2077 C C . GLN B 1 79 ? 33.993 3.767 35.567 1.00 13.57 108 GLN B C 1
ATOM 2078 O O . GLN B 1 79 ? 33.645 4.880 35.200 1.00 15.77 108 GLN B O 1
ATOM 2084 N N . PHE B 1 80 ? 33.592 3.204 36.714 1.00 12.75 109 PHE B N 1
ATOM 2085 C CA . PHE B 1 80 ? 32.622 3.859 37.600 1.00 12.86 109 PHE B CA 1
ATOM 2086 C C . PHE B 1 80 ? 33.262 4.310 38.917 1.00 13.53 109 PHE B C 1
ATOM 2087 O O . PHE B 1 80 ? 34.310 3.751 39.339 1.00 13.42 109 PHE B O 1
ATOM 2095 N N . GLU B 1 81 ? 32.624 5.325 39.505 1.00 14.44 110 GLU B N 1
ATOM 2096 C CA . GLU B 1 81 ? 33.033 5.934 40.800 1.00 14.89 110 GLU B CA 1
ATOM 2097 C C . GLU B 1 81 ? 31.806 6.089 41.636 1.00 15.93 110 GLU B C 1
ATOM 2098 O O . GLU B 1 81 ? 30.681 6.261 41.091 1.00 15.17 110 GLU B O 1
ATOM 2104 N N . VAL B 1 82 ? 31.979 6.149 42.953 1.00 13.21 111 VAL B N 1
ATOM 2105 C CA . VAL B 1 82 ? 30.857 6.407 43.831 1.00 15.33 111 VAL B CA 1
ATOM 2106 C C . VAL B 1 82 ? 31.202 7.433 44.838 1.00 12.34 111 VAL B C 1
ATOM 2107 O O . VAL B 1 82 ? 32.361 7.403 45.384 1.00 12.96 111 VAL B O 1
ATOM 2111 N N . THR B 1 83 ? 30.246 8.358 45.010 1.00 12.56 112 THR B N 1
ATOM 2112 C CA . THR B 1 83 ? 30.365 9.348 46.018 1.00 12.25 112 THR B CA 1
ATOM 2113 C C . THR B 1 83 ? 29.295 8.929 47.038 1.00 12.31 112 THR B C 1
ATOM 2114 O O . THR B 1 83 ? 28.150 8.555 46.690 1.00 15.32 112 THR B O 1
ATOM 2118 N N . LEU B 1 84 ? 29.656 8.920 48.309 1.00 12.69 113 LEU B N 1
ATOM 2119 C CA . LEU B 1 84 ? 28.701 8.603 49.372 1.00 13.98 113 LEU B CA 1
ATOM 2120 C C . LEU B 1 84 ? 28.830 9.667 50.424 1.00 13.08 113 LEU B C 1
ATOM 2121 O O . LEU B 1 84 ? 29.907 9.933 50.934 1.00 14.61 113 LEU B O 1
ATOM 2126 N N . LEU B 1 85 ? 27.709 10.257 50.804 1.00 13.44 114 LEU B N 1
ATOM 2127 C CA . LEU B 1 85 ? 27.736 11.231 51.885 1.00 15.11 114 LEU B CA 1
ATOM 2128 C C . LEU B 1 85 ? 26.567 11.027 52.816 1.00 14.69 114 LEU B C 1
ATOM 2129 O O . LEU B 1 85 ? 25.631 10.283 52.535 1.00 15.38 114 LEU B O 1
ATOM 2134 N N . THR B 1 86 ? 26.684 11.632 54.001 1.00 15.46 115 THR B N 1
ATOM 2135 C CA . THR B 1 86 ? 25.587 11.629 54.980 1.00 17.52 115 THR B CA 1
ATOM 2136 C C . THR B 1 86 ? 25.116 13.080 55.270 1.00 16.93 115 THR B C 1
ATOM 2137 O O . THR B 1 86 ? 25.865 14.017 55.136 1.00 20.11 115 THR B O 1
ATOM 2141 N N . VAL B 1 87 ? 23.847 13.175 55.642 1.00 20.01 116 VAL B N 1
ATOM 2142 C CA A VAL B 1 87 ? 23.137 14.445 55.865 0.51 19.95 116 VAL B CA 1
ATOM 2143 C CA B VAL B 1 87 ? 23.202 14.472 55.912 0.49 21.22 116 VAL B CA 1
ATOM 2144 C C . VAL B 1 87 ? 22.475 14.424 57.252 1.00 22.70 116 VAL B C 1
ATOM 2145 O O . VAL B 1 87 ? 22.816 15.173 58.144 1.00 29.19 116 VAL B O 1
ATOM 2152 N N . GLY B 1 88 ? 21.491 13.564 57.376 1.00 25.52 117 GLY B N 1
ATOM 2153 C CA . GLY B 1 88 ? 20.623 13.581 58.551 1.00 30.26 117 GLY B CA 1
ATOM 2154 C C . GLY B 1 88 ? 19.256 13.005 58.311 1.00 28.94 117 GLY B C 1
ATOM 2155 O O . GLY B 1 88 ? 18.440 12.979 59.230 1.00 36.65 117 GLY B O 1
ATOM 2156 N N . PRO B 1 96 ? 26.273 21.517 54.846 1.00 49.16 125 PRO B N 1
ATOM 2157 C CA . PRO B 1 96 ? 26.174 20.594 55.975 1.00 46.70 125 PRO B CA 1
ATOM 2158 C C . PRO B 1 96 ? 26.131 19.106 55.569 1.00 43.42 125 PRO B C 1
ATOM 2159 O O . PRO B 1 96 ? 25.413 18.316 56.211 1.00 45.78 125 PRO B O 1
ATOM 2163 N N . LYS B 1 97 ? 26.889 18.724 54.531 1.00 34.82 126 LYS B N 1
ATOM 2164 C CA . LYS B 1 97 ? 26.991 17.306 54.136 1.00 30.19 126 LYS B CA 1
ATOM 2165 C C . LYS B 1 97 ? 28.375 16.756 54.515 1.00 27.12 126 LYS B C 1
ATOM 2166 O O . LYS B 1 97 ? 29.372 17.461 54.483 1.00 27.37 126 LYS B O 1
ATOM 2172 N N . ASN B 1 98 ? 28.405 15.508 54.937 1.00 22.10 127 ASN B N 1
ATOM 2173 C CA . ASN B 1 98 ? 29.641 14.839 55.350 1.00 22.20 127 ASN B CA 1
ATOM 2174 C C . ASN B 1 98 ? 29.970 13.851 54.235 1.00 18.28 127 ASN B C 1
ATOM 2175 O O . ASN B 1 98 ? 29.262 12.856 54.078 1.00 19.19 127 ASN B O 1
ATOM 2180 N N . ILE B 1 99 ? 31.043 14.111 53.493 1.00 16.62 128 ILE B N 1
ATOM 2181 C CA . ILE B 1 99 ? 31.405 13.296 52.347 1.00 17.45 128 ILE B CA 1
ATOM 2182 C C . ILE B 1 99 ? 32.386 12.204 52.773 1.00 16.44 128 ILE B C 1
ATOM 2183 O O . ILE B 1 99 ? 33.579 12.484 53.015 1.00 18.27 128 ILE B O 1
ATOM 2188 N N . ILE B 1 100 ? 31.878 10.985 52.770 1.00 13.02 129 ILE B N 1
ATOM 2189 C CA . ILE B 1 100 ? 32.629 9.803 53.192 1.00 13.69 129 ILE B CA 1
ATOM 2190 C C . ILE B 1 100 ? 33.512 9.357 52.072 1.00 14.34 129 ILE B C 1
ATOM 2191 O O . ILE B 1 100 ? 34.743 9.398 52.204 1.00 15.68 129 ILE B O 1
ATOM 2196 N N . LEU B 1 101 ? 32.915 8.911 50.972 1.00 14.51 130 LEU B N 1
ATOM 2197 C CA . LEU B 1 101 ? 33.610 8.509 49.777 1.00 15.48 130 LEU B CA 1
ATOM 2198 C C . LEU B 1 101 ? 33.406 9.588 48.706 1.00 14.50 130 LEU B C 1
ATOM 2199 O O . LEU B 1 101 ? 32.244 10.039 48.492 1.00 13.80 130 LEU B O 1
ATOM 2204 N N . ASP B 1 102 ? 34.466 9.990 48.013 1.00 15.01 131 ASP B N 1
ATOM 2205 C CA . ASP B 1 102 ? 34.424 11.037 47.005 1.00 15.87 131 ASP B CA 1
ATOM 2206 C C . ASP B 1 102 ? 35.008 10.473 45.728 1.00 16.32 131 ASP B C 1
ATOM 2207 O O . ASP B 1 102 ? 36.211 10.336 45.630 1.00 18.01 131 ASP B O 1
ATOM 2212 N N . ASP B 1 103 ? 34.157 10.195 44.730 1.00 16.01 132 ASP B N 1
ATOM 2213 C CA . ASP B 1 103 ? 34.607 9.596 43.467 1.00 16.47 132 ASP B CA 1
ATOM 2214 C C . ASP B 1 103 ? 35.556 8.399 43.652 1.00 16.53 132 ASP B C 1
ATOM 2215 O O . ASP B 1 103 ? 36.581 8.267 42.974 1.00 17.29 132 ASP B O 1
ATOM 2220 N N . ALA B 1 104 ? 35.254 7.545 44.621 1.00 14.66 133 ALA B N 1
ATOM 2221 C CA . ALA B 1 104 ? 35.991 6.251 44.851 1.00 15.09 133 ALA B CA 1
ATOM 2222 C C . ALA B 1 104 ? 35.787 5.346 43.700 1.00 13.76 133 ALA B C 1
ATOM 2223 O O . ALA B 1 104 ? 34.672 5.100 43.324 1.00 15.98 133 ALA B O 1
ATOM 2225 N N . ASN B 1 105 ? 36.892 4.880 43.120 1.00 13.59 134 ASN B N 1
ATOM 2226 C CA . ASN B 1 105 ? 36.808 3.896 42.070 1.00 13.27 134 ASN B CA 1
ATOM 2227 C C . ASN B 1 105 ? 36.088 2.623 42.510 1.00 14.61 134 ASN B C 1
ATOM 2228 O O . ASN B 1 105 ? 36.391 2.060 43.566 1.00 14.68 134 ASN B O 1
ATOM 2233 N N . LEU B 1 106 ? 35.091 2.143 41.748 1.00 13.60 135 LEU B N 1
ATOM 2234 C CA . LEU B 1 106 ? 34.309 0.959 42.183 1.00 14.67 135 LEU B CA 1
ATOM 2235 C C . LEU B 1 106 ? 35.111 -0.275 42.234 1.00 14.03 135 LEU B C 1
ATOM 2236 O O . LEU B 1 106 ? 34.786 -1.167 43.042 1.00 15.65 135 LEU B O 1
ATOM 2241 N N . LYS B 1 107 ? 36.090 -0.446 41.332 1.00 12.98 136 LYS B N 1
ATOM 2242 C CA . LYS B 1 107 ? 36.912 -1.677 41.368 1.00 14.71 136 LYS B CA 1
ATOM 2243 C C . LYS B 1 107 ? 37.647 -1.636 42.720 1.00 14.15 136 LYS B C 1
ATOM 2244 O O . LYS B 1 107 ? 37.711 -2.653 43.455 1.00 15.88 136 LYS B O 1
ATOM 2250 N N . ASP B 1 108 ? 38.237 -0.508 43.060 1.00 14.16 137 ASP B N 1
ATOM 2251 C CA . ASP B 1 108 ? 39.031 -0.425 44.294 1.00 17.16 137 ASP B CA 1
ATOM 2252 C C . ASP B 1 108 ? 38.163 -0.654 45.520 1.00 15.33 137 ASP B C 1
ATOM 2253 O O . ASP B 1 108 ? 38.483 -1.444 46.413 1.00 15.75 137 ASP B O 1
ATOM 2258 N N . LEU B 1 109 ? 36.953 -0.082 45.473 1.00 13.64 138 LEU B N 1
ATOM 2259 C CA . LEU B 1 109 ? 35.989 -0.271 46.544 1.00 14.66 138 LEU B CA 1
ATOM 2260 C C . LEU B 1 109 ? 35.610 -1.766 46.681 1.00 13.42 138 LEU B C 1
ATOM 2261 O O . LEU B 1 109 ? 35.503 -2.288 47.802 1.00 15.79 138 LEU B O 1
ATOM 2266 N N . TYR B 1 110 ? 35.331 -2.461 45.588 1.00 11.58 139 TYR B N 1
ATOM 2267 C CA . TYR B 1 110 ? 35.132 -3.916 45.660 1.00 12.12 139 TYR B CA 1
ATOM 2268 C C . TYR B 1 110 ? 36.319 -4.663 46.298 1.00 12.93 139 TYR B C 1
ATOM 2269 O O . TYR B 1 110 ? 36.209 -5.475 47.223 1.00 13.29 139 TYR B O 1
ATOM 2278 N N . LEU B 1 111 ? 37.498 -4.392 45.795 1.00 13.38 140 LEU B N 1
ATOM 2279 C CA . LEU B 1 111 ? 38.628 -5.153 46.282 1.00 14.67 140 LEU B CA 1
ATOM 2280 C C . LEU B 1 111 ? 38.921 -4.919 47.761 1.00 14.66 140 LEU B C 1
ATOM 2281 O O . LEU B 1 111 ? 39.320 -5.830 48.516 1.00 15.37 140 LEU B O 1
ATOM 2294 N N . SER B 1 113 ? 36.517 -3.806 50.067 1.00 14.28 142 SER B N 1
ATOM 2295 C CA . SER B 1 113 ? 35.384 -4.173 50.927 1.00 15.38 142 SER B CA 1
ATOM 2296 C C . SER B 1 113 ? 34.915 -5.601 50.841 1.00 15.94 142 SER B C 1
ATOM 2297 O O . SER B 1 113 ? 34.285 -6.095 51.802 1.00 18.32 142 SER B O 1
ATOM 2300 N N . ALA B 1 114 ? 35.121 -6.243 49.698 1.00 16.83 143 ALA B N 1
ATOM 2301 C CA . ALA B 1 114 ? 34.892 -7.685 49.517 1.00 18.15 143 ALA B CA 1
ATOM 2302 C C . ALA B 1 114 ? 36.021 -8.586 49.966 1.00 21.57 143 ALA B C 1
ATOM 2303 O O . ALA B 1 114 ? 35.732 -9.572 50.651 1.00 22.82 143 ALA B O 1
ATOM 2305 N N . LYS B 1 115 ? 37.272 -8.270 49.607 1.00 19.71 144 LYS B N 1
ATOM 2306 C CA . LYS B 1 115 ? 38.463 -9.075 49.870 1.00 22.35 144 LYS B CA 1
ATOM 2307 C C . LYS B 1 115 ? 39.453 -8.494 50.897 1.00 20.17 144 LYS B C 1
ATOM 2308 O O . LYS B 1 115 ? 40.457 -9.186 51.240 1.00 20.91 144 LYS B O 1
ATOM 2314 N N . ASN B 1 116 ? 39.214 -7.292 51.415 1.00 19.92 145 ASN B N 1
ATOM 2315 C CA . ASN B 1 116 ? 40.151 -6.614 52.276 1.00 18.59 145 ASN B CA 1
ATOM 2316 C C . ASN B 1 116 ? 41.576 -6.554 51.670 1.00 19.14 145 ASN B C 1
ATOM 2317 O O . ASN B 1 116 ? 42.572 -6.680 52.359 1.00 21.26 145 ASN B O 1
ATOM 2322 N N . ASP B 1 117 ? 41.623 -6.237 50.367 1.00 18.71 146 ASP B N 1
ATOM 2323 C CA . ASP B 1 117 ? 42.865 -6.188 49.588 1.00 19.40 146 ASP B CA 1
ATOM 2324 C C . ASP B 1 117 ? 43.600 -4.909 49.973 1.00 22.02 146 ASP B C 1
ATOM 2325 O O . ASP B 1 117 ? 43.035 -3.800 49.772 1.00 21.09 146 ASP B O 1
ATOM 2330 N N . ALA B 1 118 ? 44.805 -5.063 50.559 1.00 22.25 147 ALA B N 1
ATOM 2331 C CA . ALA B 1 118 ? 45.564 -3.933 51.115 1.00 20.86 147 ALA B CA 1
ATOM 2332 C C . ALA B 1 118 ? 45.917 -2.866 50.086 1.00 20.98 147 ALA B C 1
ATOM 2333 O O . ALA B 1 118 ? 45.920 -1.659 50.397 1.00 20.42 147 ALA B O 1
ATOM 2335 N N . ALA B 1 119 ? 46.186 -3.289 48.872 1.00 20.14 148 ALA B N 1
ATOM 2336 C CA . ALA B 1 119 ? 46.613 -2.381 47.809 1.00 21.72 148 ALA B CA 1
ATOM 2337 C C . ALA B 1 119 ? 45.453 -1.498 47.361 1.00 21.54 148 ALA B C 1
ATOM 2338 O O . ALA B 1 119 ? 45.623 -0.291 47.154 1.00 22.23 148 ALA B O 1
ATOM 2340 N N . ALA B 1 120 ? 44.277 -2.103 47.209 1.00 20.42 149 ALA B N 1
ATOM 2341 C CA . ALA B 1 120 ? 43.078 -1.332 46.888 1.00 18.10 149 ALA B CA 1
ATOM 2342 C C . ALA B 1 120 ? 42.776 -0.448 48.051 1.00 16.68 149 ALA B C 1
ATOM 2343 O O . ALA B 1 120 ? 42.385 0.736 47.854 1.00 18.81 149 ALA B O 1
ATOM 2345 N N . ALA B 1 121 ? 42.904 -0.945 49.276 1.00 17.17 150 ALA B N 1
ATOM 2346 C CA . ALA B 1 121 ? 42.537 -0.120 50.426 1.00 19.39 150 ALA B CA 1
ATOM 2347 C C . ALA B 1 121 ? 43.435 1.116 50.429 1.00 19.62 150 ALA B C 1
ATOM 2348 O O . ALA B 1 121 ? 42.997 2.191 50.744 1.00 19.12 150 ALA B O 1
ATOM 2350 N N . GLU B 1 122 ? 44.709 0.972 50.071 1.00 21.44 151 GLU B N 1
ATOM 2351 C CA . GLU B 1 122 ? 45.589 2.147 50.016 1.00 22.22 151 GLU B CA 1
ATOM 2352 C C . GLU B 1 122 ? 45.074 3.191 49.018 1.00 21.08 151 GLU B C 1
ATOM 2353 O O . GLU B 1 122 ? 45.203 4.428 49.229 1.00 20.79 151 GLU B O 1
ATOM 2359 N N . LYS B 1 123 ? 44.501 2.736 47.915 1.00 18.83 152 LYS B N 1
ATOM 2360 C CA . LYS B 1 123 ? 43.954 3.635 46.901 1.00 19.78 152 LYS B CA 1
ATOM 2361 C C . LYS B 1 123 ? 42.792 4.465 47.494 1.00 20.30 152 LYS B C 1
ATOM 2362 O O . LYS B 1 123 ? 42.714 5.646 47.251 1.00 23.74 152 LYS B O 1
ATOM 2368 N N . ILE B 1 124 ? 41.913 3.815 48.223 1.00 18.26 153 ILE B N 1
ATOM 2369 C CA . ILE B 1 124 ? 40.759 4.508 48.837 1.00 18.88 153 ILE B CA 1
ATOM 2370 C C . ILE B 1 124 ? 41.229 5.384 49.988 1.00 18.03 153 ILE B C 1
ATOM 2371 O O . ILE B 1 124 ? 40.660 6.480 50.222 1.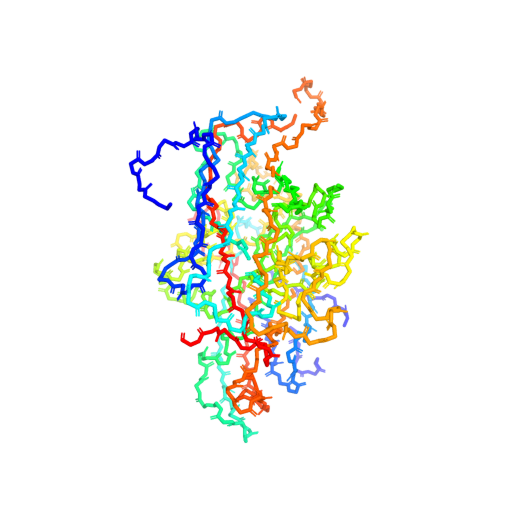00 19.10 153 ILE B O 1
ATOM 2376 N N . LYS B 1 125 ? 42.267 4.933 50.687 1.00 16.87 154 LYS B N 1
ATOM 2377 C CA . LYS B 1 125 ? 42.844 5.707 51.786 1.00 17.83 154 LYS B CA 1
ATOM 2378 C C . LYS B 1 125 ? 43.572 6.981 51.378 1.00 16.96 154 LYS B C 1
ATOM 2379 O O . LYS B 1 125 ? 43.846 7.815 52.284 1.00 19.96 154 LYS B O 1
ATOM 2385 N N . LYS B 1 126 ? 43.870 7.178 50.093 1.00 19.26 155 LYS B N 1
ATOM 2386 C CA . LYS B 1 126 ? 44.235 8.509 49.554 1.00 20.23 155 LYS B CA 1
ATOM 2387 C C . LYS B 1 126 ? 43.260 9.590 50.066 1.00 18.36 155 LYS B C 1
ATOM 2388 O O . LYS B 1 126 ? 43.658 10.682 50.550 1.00 19.01 155 LYS B O 1
ATOM 2394 N N . GLN B 1 127 ? 41.966 9.254 49.982 1.00 17.40 156 GLN B N 1
ATOM 2395 C CA . GLN B 1 127 ? 40.895 10.212 50.111 1.00 17.09 156 GLN B CA 1
ATOM 2396 C C . GLN B 1 127 ? 40.132 10.066 51.410 1.00 15.81 156 GLN B C 1
ATOM 2397 O O . GLN B 1 127 ? 39.811 11.072 52.027 1.00 17.18 156 GLN B O 1
ATOM 2403 N N . ILE B 1 128 ? 39.826 8.853 51.825 1.00 15.85 157 ILE B N 1
ATOM 2404 C CA . ILE B 1 128 ? 38.865 8.689 52.921 1.00 15.26 157 ILE B CA 1
ATOM 2405 C C . ILE B 1 128 ? 39.422 9.088 54.278 1.00 13.74 157 ILE B C 1
ATOM 2406 O O . ILE B 1 128 ? 40.615 8.895 54.602 1.00 15.39 157 ILE B O 1
ATOM 2411 N N . ASP B 1 129 ? 38.559 9.626 55.110 1.00 14.58 158 ASP B N 1
ATOM 2412 C CA . ASP B 1 129 ? 38.941 9.829 56.508 1.00 15.48 158 ASP B CA 1
ATOM 2413 C C . ASP B 1 129 ? 38.987 8.381 57.148 1.00 14.25 158 ASP B C 1
ATOM 2414 O O . ASP B 1 129 ? 37.991 7.651 57.114 1.00 14.03 158 ASP B O 1
ATOM 2419 N N . PRO B 1 130 ? 40.102 7.982 57.770 1.00 15.05 159 PRO B N 1
ATOM 2420 C CA . PRO B 1 130 ? 40.104 6.619 58.386 1.00 15.30 159 PRO B CA 1
ATOM 2421 C C . PRO B 1 130 ? 39.111 6.420 59.506 1.00 15.79 159 PRO B C 1
ATOM 2422 O O . PRO B 1 130 ? 38.863 5.263 59.880 1.00 18.06 159 PRO B O 1
ATOM 2426 N N . LYS B 1 131 ? 38.541 7.495 60.058 1.00 15.19 160 LYS B N 1
ATOM 2427 C CA . LYS B 1 131 ? 37.404 7.345 61.009 1.00 18.71 160 LYS B CA 1
ATOM 2428 C C . LYS B 1 131 ? 36.251 6.487 60.430 1.00 18.29 160 LYS B C 1
ATOM 2429 O O . LYS B 1 131 ? 35.435 5.949 61.196 1.00 20.17 160 LYS B O 1
ATOM 2435 N N . PHE B 1 132 ? 36.150 6.350 59.106 1.00 14.22 161 PHE B N 1
ATOM 2436 C CA . PHE B 1 132 ? 35.038 5.615 58.456 1.00 13.69 161 PHE B CA 1
ATOM 2437 C C . PHE B 1 132 ? 35.401 4.163 58.039 1.00 14.42 161 PHE B C 1
ATOM 2438 O O . PHE B 1 132 ? 34.591 3.487 57.438 1.00 17.18 161 PHE B O 1
ATOM 2446 N N . LEU B 1 133 ? 36.630 3.791 58.251 1.00 15.60 162 LEU B N 1
ATOM 2447 C CA . LEU B 1 133 ? 37.132 2.523 57.707 1.00 16.52 162 LEU B CA 1
ATOM 2448 C C . LEU B 1 133 ? 37.201 1.500 58.748 1.00 17.98 162 LEU B C 1
ATOM 2449 O O . LEU B 1 133 ? 37.927 1.658 59.713 1.00 19.56 162 LEU B O 1
ATOM 2454 N N . ASN B 1 134 ? 36.507 0.402 58.490 1.00 16.99 163 ASN B N 1
ATOM 2455 C CA . ASN B 1 134 ? 36.518 -0.729 59.427 1.00 18.68 163 ASN B CA 1
ATOM 2456 C C . ASN B 1 134 ? 37.693 -1.617 59.071 1.00 19.84 163 ASN B C 1
ATOM 2457 O O . ASN B 1 134 ? 38.039 -1.656 57.898 1.00 19.00 163 ASN B O 1
ATOM 2462 N N . ALA B 1 135 ? 38.304 -2.278 60.085 1.00 21.07 164 ALA B N 1
ATOM 2463 C CA . ALA B 1 135 ? 39.481 -3.155 59.867 1.00 23.51 164 ALA B CA 1
ATOM 2464 C C . ALA B 1 135 ? 39.170 -4.233 58.869 1.00 20.50 164 ALA B C 1
ATOM 2465 O O . ALA B 1 135 ? 40.106 -4.730 58.230 1.00 21.64 164 ALA B O 1
ATOM 2467 N N . SER B 1 136 ? 37.897 -4.614 58.746 1.00 18.96 165 SER B N 1
ATOM 2468 C CA . SER B 1 136 ? 37.487 -5.597 57.742 1.00 19.19 165 SER B CA 1
ATOM 2469 C C . SER B 1 136 ? 37.618 -5.167 56.278 1.00 19.11 165 SER B C 1
ATOM 2470 O O . SER B 1 136 ? 37.448 -6.035 55.403 1.00 18.58 165 SER B O 1
ATOM 2473 N N . GLY B 1 137 ? 37.866 -3.865 56.007 1.00 16.74 166 GLY B N 1
ATOM 2474 C CA . GLY B 1 137 ? 37.745 -3.273 54.639 1.00 16.10 166 GLY B CA 1
ATOM 2475 C C . GLY B 1 137 ? 36.397 -2.642 54.315 1.00 15.80 166 GLY B C 1
ATOM 2476 O O . GLY B 1 137 ? 36.275 -1.897 53.336 1.00 16.29 166 GLY B O 1
ATOM 2477 N N . LYS B 1 138 ? 35.380 -2.871 55.113 1.00 14.25 167 LYS B N 1
ATOM 2478 C CA . LYS B 1 138 ? 34.063 -2.259 54.889 1.00 14.92 167 LYS B CA 1
ATOM 2479 C C . LYS B 1 138 ? 34.092 -0.817 55.346 1.00 13.74 167 LYS B C 1
ATOM 2480 O O . LYS B 1 138 ? 35.000 -0.415 56.116 1.00 15.13 167 LYS B O 1
ATOM 2486 N N . VAL B 1 139 ? 33.112 -0.049 54.847 1.00 12.84 168 VAL B N 1
ATOM 2487 C CA . VAL B 1 139 ? 32.954 1.351 55.186 1.00 12.42 168 VAL B CA 1
ATOM 2488 C C . VAL B 1 139 ? 31.756 1.575 56.094 1.00 11.53 168 VAL B C 1
ATOM 2489 O O . VAL B 1 139 ? 30.634 1.201 55.742 1.00 12.04 168 VAL B O 1
ATOM 2493 N N . ASN B 1 140 ? 31.981 2.290 57.176 1.00 11.92 169 ASN B N 1
ATOM 2494 C CA . ASN B 1 140 ? 30.953 2.685 58.133 1.00 13.34 169 ASN B CA 1
ATOM 2495 C C . ASN B 1 140 ? 30.264 3.894 57.563 1.00 13.34 169 ASN B C 1
ATOM 2496 O O . ASN B 1 140 ? 30.905 4.925 57.345 1.00 14.44 169 ASN B O 1
ATOM 2501 N N . VAL B 1 141 ? 28.955 3.775 57.328 1.00 12.50 170 VAL B N 1
ATOM 2502 C CA . VAL B 1 141 ? 28.205 4.879 56.734 1.00 14.61 170 VAL B CA 1
ATOM 2503 C C . VAL B 1 141 ? 27.189 5.435 57.740 1.00 14.50 170 VAL B C 1
ATOM 2504 O O . VAL B 1 141 ? 26.272 6.194 57.330 1.00 17.15 170 VAL B O 1
ATOM 2508 N N . ALA B 1 142 ? 27.318 5.021 58.990 1.00 15.13 171 ALA B N 1
ATOM 2509 C CA . ALA B 1 142 ? 26.342 5.429 60.052 1.00 15.97 171 ALA B CA 1
ATOM 2510 C C . ALA B 1 142 ? 26.893 6.586 60.854 1.00 17.78 171 ALA B C 1
ATOM 2511 O O . ALA B 1 142 ? 27.943 6.432 61.539 1.00 16.45 171 ALA B O 1
ATOM 2513 N N . THR B 1 143 ? 26.323 7.775 60.657 1.00 16.61 172 THR B N 1
ATOM 2514 C CA . THR B 1 143 ? 26.717 8.949 61.351 1.00 18.47 172 THR B CA 1
ATOM 2515 C C . THR B 1 143 ? 25.476 9.566 62.002 1.00 18.15 172 THR B C 1
ATOM 2516 O O . THR B 1 143 ? 24.340 9.210 61.676 1.00 16.05 172 THR B O 1
ATOM 2520 N N . ILE B 1 144 ? 25.747 10.343 63.041 1.00 19.39 173 ILE B N 1
ATOM 2521 C CA . ILE B 1 144 ? 24.737 11.137 63.753 1.00 21.64 173 ILE B CA 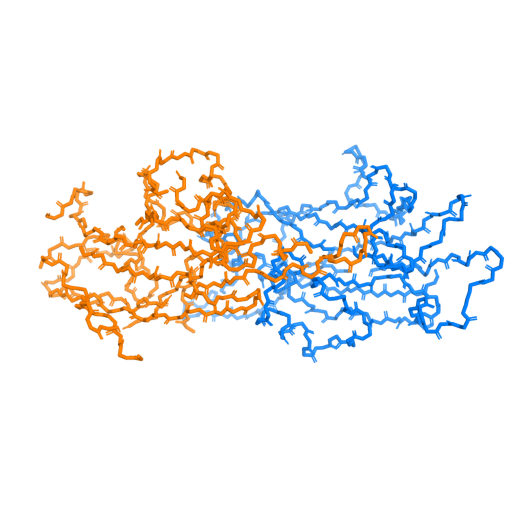1
ATOM 2522 C C . ILE B 1 144 ? 25.285 12.545 63.714 1.00 22.91 173 ILE B C 1
ATOM 2523 O O . ILE B 1 144 ? 26.346 12.842 64.288 1.00 24.61 173 ILE B O 1
ATOM 2528 N N . ASP B 1 145 ? 24.605 13.415 62.973 1.00 23.44 174 ASP B N 1
ATOM 2529 C CA . ASP B 1 145 ? 25.150 14.764 62.660 1.00 24.55 174 ASP B CA 1
ATOM 2530 C C . ASP B 1 145 ? 26.615 14.773 62.205 1.00 23.83 174 ASP B C 1
ATOM 2531 O O . ASP B 1 145 ? 27.466 15.544 62.706 1.00 25.26 174 ASP B O 1
ATOM 2536 N N . GLY B 1 146 ? 26.907 13.843 61.293 1.00 21.37 175 GLY B N 1
ATOM 2537 C CA . GLY B 1 146 ? 28.229 13.736 60.664 1.00 22.75 175 GLY B CA 1
ATOM 2538 C C . GLY B 1 146 ? 29.308 13.018 61.487 1.00 23.36 175 GLY B C 1
ATOM 2539 O O . GLY B 1 146 ? 30.386 12.731 60.970 1.00 28.31 175 GLY B O 1
ATOM 2540 N N . LYS B 1 147 ? 29.000 12.691 62.750 1.00 21.24 176 LYS B N 1
ATOM 2541 C CA . LYS B 1 147 ? 29.980 12.004 63.623 1.00 22.64 176 LYS B CA 1
ATOM 2542 C C . LYS B 1 147 ? 29.624 10.519 63.689 1.00 16.87 176 LYS B C 1
ATOM 2543 O O . LYS B 1 147 ? 28.440 10.176 63.709 1.00 17.65 176 LYS B O 1
ATOM 2549 N N . THR B 1 148 ? 30.620 9.641 63.666 1.00 17.78 177 THR B N 1
ATOM 2550 C CA . THR B 1 148 ? 30.354 8.194 63.893 1.00 17.36 177 THR B CA 1
ATOM 2551 C C . THR B 1 148 ? 29.885 8.014 65.340 1.00 15.86 177 THR B C 1
ATOM 2552 O O . THR B 1 148 ? 30.199 8.854 66.240 1.00 15.54 177 THR B O 1
ATOM 2556 N N . ALA B 1 149 ? 29.109 6.953 65.535 1.00 14.60 178 ALA B N 1
ATOM 2557 C CA . ALA B 1 149 ? 28.511 6.694 66.877 1.00 15.97 178 ALA B CA 1
ATOM 2558 C C . ALA B 1 149 ? 29.587 6.670 67.975 1.00 15.68 178 ALA B C 1
ATOM 2559 O O . ALA B 1 149 ? 29.397 7.311 69.078 1.00 14.72 178 ALA B O 1
ATOM 2561 N N . PRO B 1 150 ? 30.760 6.027 67.733 1.00 15.65 179 PRO B N 1
ATOM 2562 C CA . PRO B 1 150 ? 31.782 6.010 68.795 1.00 18.50 179 PRO B CA 1
ATOM 2563 C C . PRO B 1 150 ? 32.449 7.324 69.196 1.00 19.31 179 PRO B C 1
ATOM 2564 O O . PRO B 1 150 ? 33.127 7.368 70.235 1.00 18.55 179 PRO B O 1
ATOM 2568 N N . GLU B 1 151 ? 32.273 8.392 68.394 1.00 20.34 180 GLU B N 1
ATOM 2569 C CA . GLU B 1 151 ? 32.755 9.709 68.761 1.00 24.30 180 GLU B CA 1
ATOM 2570 C C . GLU B 1 151 ? 32.005 10.312 69.925 1.00 25.11 180 GLU B C 1
ATOM 2571 O O . GLU B 1 151 ? 32.557 11.237 70.541 1.00 28.00 180 GLU B O 1
ATOM 2577 N N . TYR B 1 152 ? 30.794 9.798 70.231 1.00 19.86 181 TYR B N 1
ATOM 2578 C CA . TYR B 1 152 ? 29.924 10.343 71.283 1.00 19.78 181 TYR B CA 1
ATOM 2579 C C . TYR B 1 152 ? 30.218 9.726 72.636 1.00 20.06 181 TYR B C 1
ATOM 2580 O O . TYR B 1 152 ? 30.753 8.609 72.743 1.00 20.66 181 TYR B O 1
ATOM 2589 N N . ASP B 1 153 ? 29.779 10.423 73.689 1.00 19.81 182 ASP B N 1
ATOM 2590 C CA . ASP B 1 153 ? 29.975 9.940 75.062 1.00 20.27 182 ASP B CA 1
ATOM 2591 C C . ASP B 1 153 ? 28.777 9.097 75.524 1.00 22.45 182 ASP B C 1
ATOM 2592 O O . ASP B 1 153 ? 27.884 9.540 76.287 1.00 27.42 182 ASP B O 1
ATOM 2597 N N . GLY B 1 154 ? 28.771 7.865 75.048 1.00 22.46 183 GLY B N 1
ATOM 2598 C CA . GLY B 1 154 ? 27.699 6.912 75.284 1.00 21.04 183 GLY B CA 1
ATOM 2599 C C . GLY B 1 154 ? 26.429 7.256 74.545 1.00 24.55 183 GLY B C 1
ATOM 2600 O O . GLY B 1 154 ? 26.324 8.326 73.988 1.00 21.54 183 GLY B O 1
ATOM 2601 N N . VAL B 1 155 ? 25.479 6.335 74.554 1.00 25.44 184 VAL B N 1
ATOM 2602 C CA . VAL B 1 155 ? 24.265 6.438 73.766 1.00 27.42 184 VAL B CA 1
ATOM 2603 C C . VAL B 1 155 ? 23.185 6.831 74.776 1.00 30.06 184 VAL B C 1
ATOM 2604 O O . VAL B 1 155 ? 23.233 6.391 75.927 1.00 31.65 184 VAL B O 1
ATOM 2608 N N . PRO B 1 156 ? 22.228 7.698 74.372 1.00 31.65 185 PRO B N 1
ATOM 2609 C CA . PRO B 1 156 ? 21.071 7.925 75.251 1.00 33.60 185 PRO B CA 1
ATOM 2610 C C . PRO B 1 156 ? 20.210 6.649 75.398 1.00 35.87 185 PRO B C 1
ATOM 2611 O O . PRO B 1 156 ? 20.431 5.643 74.692 1.00 36.26 185 PRO B O 1
ATOM 2615 N N . LYS B 1 157 ? 19.242 6.677 76.313 1.00 39.22 186 LYS B N 1
ATOM 2616 C CA . LYS B 1 157 ? 18.339 5.543 76.483 1.00 41.60 186 LYS B CA 1
ATOM 2617 C C . LYS B 1 157 ? 17.547 5.307 75.187 1.00 45.12 186 LYS B C 1
ATOM 2618 O O . LYS B 1 157 ? 17.261 4.157 74.848 1.00 48.90 186 LYS B O 1
ATOM 2620 N N . THR B 1 158 ? 17.235 6.396 74.466 1.00 45.21 187 THR B N 1
ATOM 2621 C CA . THR B 1 158 ? 16.604 6.360 73.132 1.00 48.08 187 THR B CA 1
ATOM 2622 C C . THR B 1 158 ? 17.592 6.824 72.031 1.00 46.85 187 THR B C 1
ATOM 2623 O O . THR B 1 158 ? 17.746 8.036 71.827 1.00 50.69 187 THR B O 1
ATOM 2625 N N . PRO B 1 159 ? 18.249 5.871 71.311 1.00 47.67 188 PRO B N 1
ATOM 2626 C CA . PRO B 1 159 ? 19.301 6.275 70.348 1.00 44.47 188 PRO B CA 1
ATOM 2627 C C . PRO B 1 159 ? 18.723 7.084 69.181 1.00 47.66 188 PRO B C 1
ATOM 2628 O O . PRO B 1 159 ? 17.741 6.654 68.554 1.00 48.69 188 PRO B O 1
ATOM 2632 N N . THR B 1 160 ? 19.302 8.253 68.910 1.00 47.73 189 THR B N 1
ATOM 2633 C CA . THR B 1 160 ? 18.816 9.073 67.799 1.00 45.21 189 THR B CA 1
ATOM 2634 C C . THR B 1 160 ? 19.164 8.388 66.462 1.00 40.06 189 THR B C 1
ATOM 2635 O O . THR B 1 160 ? 20.222 7.765 66.334 1.00 36.01 189 THR B O 1
ATOM 2639 N N . ASP B 1 161 ? 18.251 8.494 65.498 1.00 34.55 190 ASP B N 1
ATOM 2640 C CA . ASP B 1 161 ? 18.342 7.765 64.231 1.00 33.35 190 ASP B CA 1
ATOM 2641 C C . ASP B 1 161 ? 19.578 8.242 63.453 1.00 26.27 190 ASP B C 1
ATOM 2642 O O . ASP B 1 161 ? 19.990 9.377 63.543 1.00 24.61 190 ASP B O 1
ATOM 2647 N N . PHE B 1 162 ? 20.164 7.347 62.674 1.00 24.35 191 PHE B N 1
ATOM 2648 C CA . PHE B 1 162 ? 21.305 7.740 61.885 1.00 21.81 191 PHE B CA 1
ATOM 2649 C C . PHE B 1 162 ? 20.941 8.724 60.781 1.00 19.66 191 PHE B C 1
ATOM 2650 O O . PHE B 1 162 ? 19.777 8.793 60.365 1.00 21.87 191 PHE B O 1
ATOM 2658 N N . ASP B 1 163 ? 21.948 9.448 60.312 1.00 18.03 192 ASP B N 1
ATOM 2659 C CA . ASP B 1 163 ? 21.815 10.406 59.208 1.00 18.90 192 ASP B CA 1
ATOM 2660 C C . ASP B 1 163 ? 21.400 9.701 57.924 1.00 18.55 192 ASP B C 1
ATOM 2661 O O . ASP B 1 163 ? 21.661 8.558 57.730 1.00 17.87 192 ASP B O 1
ATOM 2666 N N . GLN B 1 164 ? 20.620 10.371 57.097 1.00 18.08 193 GLN B N 1
ATOM 2667 C CA . GLN B 1 164 ? 20.351 9.908 55.746 1.00 19.09 193 GLN B CA 1
ATOM 2668 C C . GLN B 1 164 ? 21.638 9.731 54.949 1.00 16.66 193 GLN B C 1
ATOM 2669 O O . GLN B 1 164 ? 22.512 10.569 55.029 1.00 17.94 193 GLN B O 1
ATOM 2675 N N . VAL B 1 165 ? 21.698 8.653 54.180 1.00 18.86 194 VAL B N 1
ATOM 2676 C CA . VAL B 1 165 ? 22.819 8.408 53.270 1.00 17.95 194 VAL B CA 1
ATOM 2677 C C . VAL B 1 165 ? 22.397 8.728 51.829 1.00 17.72 194 VAL B C 1
ATOM 2678 O O . VAL B 1 165 ? 21.347 8.269 51.357 1.00 20.59 194 VAL B O 1
ATOM 2682 N N . GLN B 1 166 ? 23.247 9.425 51.108 1.00 18.76 195 GLN B N 1
ATOM 2683 C CA . GLN B 1 166 ? 23.017 9.684 49.689 1.00 17.24 195 GLN B CA 1
ATOM 2684 C C . GLN B 1 166 ? 24.186 9.135 48.896 1.00 17.39 195 GLN B C 1
ATOM 2685 O O . GLN B 1 166 ? 25.328 9.382 49.239 1.00 18.69 195 GLN B O 1
ATOM 2699 N N . GLU B 1 168 ? 25.881 8.491 44.858 1.00 17.61 197 GLU B N 1
ATOM 2700 C CA . GLU B 1 168 ? 25.857 8.800 43.443 1.00 17.25 197 GLU B CA 1
ATOM 2701 C C . GLU B 1 168 ? 26.926 8.014 42.750 1.00 18.13 197 GLU B C 1
ATOM 2702 O O . GLU B 1 168 ? 28.133 8.178 43.095 1.00 19.31 197 GLU B O 1
ATOM 2708 N N . ILE B 1 169 ? 26.508 7.208 41.781 1.00 16.04 198 ILE B N 1
ATOM 2709 C CA . ILE B 1 169 ? 27.436 6.437 40.931 1.00 16.64 198 ILE B CA 1
ATOM 2710 C C . ILE B 1 169 ? 27.599 7.153 39.603 1.00 17.49 198 ILE B C 1
ATOM 2711 O O . ILE B 1 169 ? 26.594 7.554 38.992 1.00 19.30 198 ILE B O 1
ATOM 2716 N N . GLN B 1 170 ? 28.822 7.351 39.169 1.00 15.77 199 GLN B N 1
ATOM 2717 C CA . GLN B 1 170 ? 29.000 7.988 37.856 1.00 15.39 199 GLN B CA 1
ATOM 2718 C C . GLN B 1 170 ? 29.961 7.245 36.964 1.00 15.13 199 GLN B C 1
ATOM 2719 O O . GLN B 1 170 ? 30.910 6.570 37.456 1.00 15.01 199 GLN B O 1
ATOM 2725 N N . PHE B 1 171 ? 29.636 7.321 35.689 1.00 13.85 200 PHE B N 1
ATOM 2726 C CA . PHE B 1 171 ? 30.458 6.709 34.649 1.00 14.46 200 PHE B CA 1
ATOM 2727 C C . PHE B 1 171 ? 31.493 7.773 34.351 1.00 16.09 200 PHE B C 1
ATOM 2728 O O . PHE B 1 171 ? 31.169 8.814 33.754 1.00 13.78 200 PHE B O 1
ATOM 2736 N N . LYS B 1 172 ? 32.761 7.609 34.731 1.00 15.76 201 LYS B N 1
ATOM 2737 C CA A LYS B 1 172 ? 33.803 8.628 34.454 0.59 16.22 201 LYS B CA 1
ATOM 2738 C CA B LYS B 1 172 ? 33.770 8.662 34.460 0.41 16.49 201 LYS B CA 1
ATOM 2739 C C . LYS B 1 172 ? 33.853 8.926 32.951 1.00 16.89 201 LYS B C 1
ATOM 2740 O O . LYS B 1 172 ? 33.565 8.044 32.115 1.00 16.47 201 LYS B O 1
ATOM 2751 N N . ASP B 1 173 ? 34.109 10.187 32.610 1.00 18.73 202 ASP B N 1
ATOM 2752 C CA . ASP B 1 173 ? 34.125 10.625 31.227 1.00 19.54 202 ASP B CA 1
ATOM 2753 C C . ASP B 1 173 ? 35.531 11.017 30.898 1.00 20.20 202 ASP B C 1
ATOM 2754 O O . ASP B 1 173 ? 35.942 12.135 31.198 1.00 23.23 202 ASP B O 1
ATOM 2759 N N . ASP B 1 174 ? 36.297 10.106 30.292 1.00 19.45 203 ASP B N 1
ATOM 2760 C CA . ASP B 1 174 ? 37.730 10.333 30.046 1.00 22.19 203 ASP B CA 1
ATOM 2761 C C . ASP B 1 174 ? 38.089 11.318 28.920 1.00 23.32 203 ASP B C 1
ATOM 2762 O O . ASP B 1 174 ? 39.178 11.908 28.930 1.00 25.35 203 ASP B O 1
ATOM 2767 N N . LYS B 1 175 ? 37.261 11.381 27.901 1.00 24.02 204 LYS B N 1
ATOM 2768 C CA . LYS B 1 175 ? 37.490 12.274 26.741 1.00 26.48 204 LYS B CA 1
ATOM 2769 C C . LYS B 1 175 ? 38.775 12.052 25.944 1.00 30.00 204 LYS B C 1
ATOM 2770 O O . LYS B 1 175 ? 39.119 12.876 25.128 1.00 29.43 204 LYS B O 1
ATOM 2776 N N . THR B 1 176 ? 39.457 10.933 26.142 1.00 28.30 205 THR B N 1
ATOM 2777 C CA . THR B 1 176 ? 40.646 10.586 25.383 1.00 31.11 205 THR B CA 1
ATOM 2778 C C . THR B 1 176 ? 40.306 9.966 24.040 1.00 31.85 205 THR B C 1
ATOM 2779 O O . THR B 1 176 ? 39.469 9.058 23.956 1.00 30.37 205 THR B O 1
ATOM 2783 N N . LYS B 1 177 ? 41.010 10.438 23.015 1.00 33.51 206 LYS B N 1
ATOM 2784 C CA . LYS B 1 177 ? 41.032 9.795 21.716 1.00 35.21 206 LYS B CA 1
ATOM 2785 C C . LYS B 1 177 ? 42.287 8.936 21.579 1.00 34.41 206 LYS B C 1
ATOM 2786 O O . LYS B 1 177 ? 43.306 9.198 22.212 1.00 39.03 206 LYS B O 1
ATOM 2792 N N . ASP B 1 178 ? 42.198 7.884 20.765 1.00 36.09 207 ASP B N 1
ATOM 2793 C CA . ASP B 1 178 ? 43.379 7.079 20.390 1.00 38.49 207 ASP B CA 1
ATOM 2794 C C . ASP B 1 178 ? 44.016 7.665 19.131 1.00 38.00 207 ASP B C 1
ATOM 2795 O O . ASP B 1 178 ? 43.531 8.685 18.589 1.00 34.51 207 ASP B O 1
ATOM 2800 N N . GLU B 1 179 ? 45.089 7.036 18.659 1.00 42.54 208 GLU B N 1
ATOM 2801 C CA . GLU B 1 179 ? 45.794 7.529 17.467 1.00 45.77 208 GLU B CA 1
ATOM 2802 C C . GLU B 1 179 ? 44.882 7.639 16.246 1.00 45.66 208 GLU B C 1
ATOM 2803 O O . GLU B 1 179 ? 45.024 8.576 15.465 1.00 48.90 208 GLU B O 1
ATOM 2809 N N . LYS B 1 180 ? 43.915 6.729 16.117 1.00 40.27 209 LYS B N 1
ATOM 2810 C CA . LYS B 1 180 ? 42.948 6.774 15.011 1.00 41.26 209 LYS B CA 1
ATOM 2811 C C . LYS B 1 180 ? 41.907 7.906 15.190 1.00 39.23 209 LYS B C 1
ATOM 2812 O O . LYS B 1 180 ? 41.101 8.199 14.280 1.00 41.32 209 LYS B O 1
ATOM 2814 N N . GLY B 1 181 ? 41.919 8.524 16.368 1.00 35.03 210 GLY B N 1
ATOM 2815 C CA . GLY B 1 181 ? 41.064 9.640 16.702 1.00 31.21 210 GLY B CA 1
ATOM 2816 C C . GLY B 1 181 ? 39.716 9.225 17.248 1.00 32.92 210 GLY B C 1
ATOM 2817 O O . GLY B 1 181 ? 38.777 10.009 17.235 1.00 33.20 210 GLY B O 1
ATOM 2818 N N . LEU B 1 182 ? 39.627 7.992 17.742 1.00 32.57 211 LEU B N 1
ATOM 2819 C CA . LEU B 1 182 ? 38.362 7.465 18.229 1.00 31.74 211 LEU B CA 1
ATOM 2820 C C . LEU B 1 182 ? 38.351 7.517 19.727 1.00 30.79 211 LEU B C 1
ATOM 2821 O O . LEU B 1 182 ? 39.407 7.476 20.375 1.00 28.92 211 LEU B O 1
ATOM 2834 N N . VAL B 1 184 ? 38.336 6.438 23.274 1.00 24.36 213 VAL B N 1
ATOM 2835 C CA . VAL B 1 184 ? 38.857 5.231 23.902 1.00 26.42 213 VAL B CA 1
ATOM 2836 C C . VAL B 1 184 ? 37.836 4.387 24.674 1.00 22.95 213 VAL B C 1
ATOM 2837 O O . VAL B 1 184 ? 37.810 3.149 24.596 1.00 25.26 213 VAL B O 1
ATOM 2841 N N . GLN B 1 185 ? 37.022 5.050 25.480 1.00 20.07 214 GLN B N 1
ATOM 2842 C CA . GLN B 1 185 ? 36.045 4.377 26.299 1.00 18.04 214 GLN B CA 1
ATOM 2843 C C . GLN B 1 185 ? 34.949 3.760 25.429 1.00 16.02 214 GLN B C 1
ATOM 2844 O O . GLN B 1 185 ? 34.101 3.054 25.956 1.00 15.66 214 GLN B O 1
ATOM 2850 N N . ASN B 1 186 ? 34.975 3.972 24.096 1.00 14.84 215 ASN B N 1
ATOM 2851 C CA . ASN B 1 186 ? 34.021 3.298 23.245 1.00 14.78 215 ASN B CA 1
ATOM 2852 C C . ASN B 1 186 ? 34.183 1.763 23.272 1.00 13.66 215 ASN B C 1
ATOM 2853 O O . ASN B 1 186 ? 33.269 1.035 22.945 1.00 12.84 215 ASN B O 1
ATOM 2858 N N . LYS B 1 187 ? 35.316 1.287 23.772 1.00 13.58 216 LYS B N 1
ATOM 2859 C CA . LYS B 1 187 ? 35.441 -0.162 24.051 1.00 13.88 216 LYS B CA 1
ATOM 2860 C C . LYS B 1 187 ? 34.364 -0.724 25.017 1.00 11.98 216 LYS B C 1
ATOM 2861 O O . LYS B 1 187 ? 33.987 -1.913 24.967 1.00 12.40 216 LYS B O 1
ATOM 2867 N N . TYR B 1 188 ? 33.884 0.139 25.908 1.00 11.68 217 TYR B N 1
ATOM 2868 C CA . TYR B 1 188 ? 32.785 -0.258 26.832 1.00 12.41 217 TYR B CA 1
ATOM 2869 C C . TYR B 1 188 ? 31.344 -0.104 26.290 1.00 13.07 217 TYR B C 1
ATOM 2870 O O . TYR B 1 188 ? 30.397 -0.431 26.973 1.00 14.78 217 TYR B O 1
ATOM 2879 N N . GLN B 1 189 ? 31.189 0.388 25.044 1.00 13.15 218 GLN B N 1
ATOM 2880 C CA . GLN B 1 189 ? 29.847 0.663 24.495 1.00 14.67 218 GLN B CA 1
ATOM 2881 C C . GLN B 1 189 ? 29.016 -0.599 24.509 1.00 13.03 218 GLN B C 1
ATOM 2882 O O . GLN B 1 189 ? 29.398 -1.573 23.853 1.00 15.36 218 GLN B O 1
ATOM 2888 N N . GLY B 1 190 ? 27.888 -0.537 25.227 1.00 13.15 219 GLY B N 1
ATOM 2889 C CA . GLY B 1 190 ? 26.943 -1.627 25.367 1.00 12.55 219 GLY B CA 1
ATOM 2890 C C . GLY B 1 190 ? 27.166 -2.533 26.581 1.00 13.51 219 GLY B C 1
ATOM 2891 O O . GLY B 1 190 ? 26.329 -3.384 26.871 1.00 15.29 219 GLY B O 1
ATOM 2892 N N . ASN B 1 191 ? 28.313 -2.408 27.249 1.00 13.02 220 ASN B N 1
ATOM 2893 C CA . ASN B 1 191 ? 28.580 -3.328 28.360 1.00 12.60 220 ASN B CA 1
ATOM 2894 C C . ASN B 1 191 ? 27.517 -3.075 29.450 1.00 12.60 220 ASN B C 1
ATOM 2895 O O . ASN B 1 191 ? 27.029 -1.949 29.633 1.00 15.41 220 ASN B O 1
ATOM 2900 N N . SER B 1 192 ? 27.179 -4.113 30.189 1.00 13.03 221 SER B N 1
ATOM 2901 C CA . SER B 1 192 ? 26.314 -4.014 31.336 1.00 14.69 221 SER B CA 1
ATOM 2902 C C . SER B 1 192 ? 26.915 -4.790 32.520 1.00 13.60 221 SER B C 1
ATOM 2903 O O . SER B 1 192 ? 27.607 -5.733 32.299 1.00 14.00 221 SER B O 1
ATOM 2906 N N . ILE B 1 193 ? 26.581 -4.382 33.750 1.00 13.27 222 ILE B N 1
ATOM 2907 C CA . ILE B 1 193 ? 27.010 -5.126 34.952 1.00 13.84 222 ILE B CA 1
ATOM 2908 C C . ILE B 1 193 ? 26.064 -4.798 36.099 1.00 15.75 222 ILE B C 1
ATOM 2909 O O . ILE B 1 193 ? 25.419 -3.769 36.051 1.00 17.28 222 ILE B O 1
ATOM 2914 N N . LYS B 1 194 ? 25.990 -5.691 37.077 1.00 15.21 223 LYS B N 1
ATOM 2915 C CA . LYS B 1 194 ? 25.104 -5.531 38.204 1.00 17.60 223 LYS B CA 1
ATOM 2916 C C . LYS B 1 194 ? 25.964 -5.326 39.471 1.00 16.12 223 LYS B C 1
ATOM 2917 O O . LYS B 1 194 ? 26.948 -6.086 39.715 1.00 18.73 223 LYS B O 1
ATOM 2923 N N . LEU B 1 195 ? 25.524 -4.373 40.281 1.00 15.66 224 LEU B N 1
ATOM 2924 C CA . LEU B 1 195 ? 26.141 -4.050 41.587 1.00 15.47 224 LEU B CA 1
ATOM 2925 C C . LEU B 1 195 ? 25.204 -4.422 42.715 1.00 17.44 224 LEU B C 1
ATOM 2926 O O . LEU B 1 195 ? 23.989 -4.287 42.590 1.00 15.60 224 LEU B O 1
ATOM 2931 N N . GLN B 1 196 ? 25.778 -4.765 43.866 1.00 15.75 225 GLN B N 1
ATOM 2932 C CA . GLN B 1 196 ? 24.985 -4.932 45.097 1.00 17.59 225 GLN B CA 1
ATOM 2933 C C . GLN B 1 196 ? 25.772 -4.312 46.230 1.00 16.39 225 GLN B C 1
ATOM 2934 O O . GLN B 1 196 ? 26.915 -4.665 46.481 1.00 19.47 225 GLN B O 1
ATOM 2940 N N . PHE B 1 197 ? 25.138 -3.386 46.901 1.00 15.66 226 PHE B N 1
ATOM 2941 C CA . PHE B 1 197 ? 25.661 -2.790 48.117 1.00 15.73 226 PHE B CA 1
ATOM 2942 C C . PHE B 1 197 ? 24.970 -3.538 49.263 1.00 17.46 226 PHE B C 1
ATOM 2943 O O . PHE B 1 197 ? 23.744 -3.645 49.266 1.00 18.94 226 PHE B O 1
ATOM 2951 N N . SER B 1 198 ? 25.767 -4.113 50.167 1.00 15.90 227 SER B N 1
ATOM 2952 C CA . SER B 1 198 ? 25.271 -4.705 51.400 1.00 16.57 227 SER B CA 1
ATOM 2953 C C . SER B 1 198 ? 25.454 -3.735 52.574 1.00 17.35 227 SER B C 1
ATOM 2954 O O . SER B 1 198 ? 26.441 -3.022 52.609 1.00 16.07 227 SER B O 1
ATOM 2957 N N . PHE B 1 199 ? 24.521 -3.745 53.526 1.00 17.83 228 PHE B N 1
ATOM 2958 C CA . PHE B 1 199 ? 24.628 -2.902 54.733 1.00 18.08 228 PHE B CA 1
ATOM 2959 C C . PHE B 1 199 ? 24.490 -3.743 55.982 1.00 20.27 228 PHE B C 1
ATOM 2960 O O . PHE B 1 199 ? 23.422 -4.280 56.217 1.00 19.87 228 PHE B O 1
ATOM 2968 N N . GLU B 1 200 ? 25.587 -3.935 56.719 1.00 18.75 229 GLU B N 1
ATOM 2969 C CA . GLU B 1 200 ? 25.583 -4.808 57.935 1.00 20.98 229 GLU B CA 1
ATOM 2970 C C . GLU B 1 200 ? 25.652 -3.947 59.215 1.00 18.57 229 GLU B C 1
ATOM 2971 O O . GLU B 1 200 ? 26.629 -3.217 59.435 1.00 18.10 229 GLU B O 1
ATOM 2977 N N . ALA B 1 201 ? 24.605 -4.004 60.056 1.00 16.42 230 ALA B N 1
ATOM 2978 C CA . ALA B 1 201 ? 24.654 -3.317 61.370 1.00 16.01 230 ALA B CA 1
ATOM 2979 C C . ALA B 1 201 ? 25.487 -4.087 62.364 1.00 15.28 230 ALA B C 1
ATOM 2980 O O . ALA B 1 201 ? 25.411 -5.288 62.363 1.00 15.48 230 ALA B O 1
ATOM 2982 N N . THR B 1 202 ? 26.291 -3.412 63.190 1.00 14.24 231 THR B N 1
ATOM 2983 C CA . THR B 1 202 ? 27.126 -4.089 64.168 1.00 14.72 231 THR B CA 1
ATOM 2984 C C . THR B 1 202 ? 26.760 -3.622 65.580 1.00 14.69 231 THR B C 1
ATOM 2985 O O . THR B 1 202 ? 26.321 -2.485 65.812 1.00 17.11 231 THR B O 1
ATOM 2989 N N . GLN B 1 203 ? 27.020 -4.521 66.519 1.00 14.49 232 GLN B N 1
ATOM 2990 C CA . GLN B 1 203 ? 26.919 -4.194 67.942 1.00 15.98 232 GLN B CA 1
ATOM 2991 C C . GLN B 1 203 ? 28.091 -3.363 68.379 1.00 14.94 232 GLN B C 1
ATOM 2992 O O . GLN B 1 203 ? 29.074 -3.195 67.629 1.00 14.95 232 GLN B O 1
ATOM 2998 N N . TRP B 1 204 ? 28.035 -2.830 69.611 1.00 14.47 233 TRP B N 1
ATOM 2999 C CA . TRP B 1 204 ? 29.163 -2.097 70.112 1.00 14.00 233 TRP B CA 1
ATOM 3000 C C . TRP B 1 204 ? 30.487 -2.856 70.271 1.00 13.97 233 TRP B C 1
ATOM 3001 O O . TRP B 1 204 ? 31.536 -2.208 70.290 1.00 16.10 233 TRP B O 1
ATOM 3012 N N . ASN B 1 205 ? 30.430 -4.190 70.359 1.00 15.34 234 ASN B N 1
ATOM 3013 C CA . ASN B 1 205 ? 31.580 -5.067 70.297 1.00 15.94 234 ASN B CA 1
ATOM 3014 C C . ASN B 1 205 ? 32.064 -5.422 68.896 1.00 18.09 234 ASN B C 1
ATOM 3015 O O . ASN B 1 205 ? 32.928 -6.277 68.724 1.00 23.72 234 ASN B O 1
ATOM 3020 N N . GLY B 1 206 ? 31.453 -4.821 67.879 1.00 15.69 235 GLY B N 1
ATOM 3021 C CA . GLY B 1 206 ? 31.944 -4.981 66.507 1.00 16.72 235 GLY B CA 1
ATOM 3022 C C . GLY B 1 206 ? 31.286 -6.101 65.741 1.00 16.85 235 GLY B C 1
ATOM 3023 O O . GLY B 1 206 ? 31.478 -6.190 64.527 1.00 19.65 235 GLY B O 1
ATOM 3024 N N . LEU B 1 207 ? 30.537 -6.974 66.434 1.00 18.18 236 LEU B N 1
ATOM 3025 C CA . LEU B 1 207 ? 29.922 -8.153 65.834 1.00 18.87 236 LEU B CA 1
ATOM 3026 C C . LEU B 1 207 ? 28.587 -7.790 65.142 1.00 19.04 236 LEU B C 1
ATOM 3027 O O . LEU B 1 207 ? 27.870 -6.912 65.593 1.00 18.57 236 LEU B O 1
ATOM 3032 N N . THR B 1 208 ? 28.250 -8.527 64.086 1.00 24.84 237 THR B N 1
ATOM 3033 C CA . THR B 1 208 ? 26.977 -8.308 63.376 1.00 27.61 237 THR B CA 1
ATOM 3034 C C . THR B 1 208 ? 25.832 -8.456 64.341 1.00 29.35 237 THR B C 1
ATOM 3035 O O . THR B 1 208 ? 25.890 -9.285 65.270 1.00 34.66 237 THR B O 1
ATOM 3039 N N . ILE B 1 209 ? 24.793 -7.641 64.199 1.00 31.46 238 ILE B N 1
ATOM 3040 C CA . ILE B 1 209 ? 23.632 -7.781 65.098 1.00 30.98 238 ILE B CA 1
ATOM 3041 C C . ILE B 1 209 ? 22.889 -9.126 64.913 1.00 35.76 238 ILE B C 1
ATOM 3042 O O . ILE B 1 209 ? 23.042 -9.803 63.883 1.00 42.48 238 ILE B O 1
#

Sequence (387 aa):
NDIKSKDATFASGTLDLSAKENSASVNLSSNNLKPGDKLTKDFQFENNGSLAIKEVLALNYGDFKANGGSNTSPEDFLSSQFEVTLLTVGPKNIILDDANLKDLYLSAKNDAAAAEKIKKKQIDPKFLNASGKVNVATIDGKTAPEYDGVPKTPTDFDQVQEIQFKDDKTKDEKGLVQNKYQGNSIKKLQFSFEATQWNGLTIKNDIKSFASGTLDLSNSASVNLSNLKPGDKLTKDFQFENLAIKEVLALNYGDFKANGGSSNTSPEDFLSSQFEVTLLTVVGPKNIILDDANLKDLYLSAKNDAAAAEKIKKQIDPKFLNASGKVNVATIDGKTAPEYDGVPKTPTDFDQVQEIQFKKDDKTKDEKGLVQNKYQGNSIKLQFSFEATQWNGLTI

Organism: Bacillus subtilis (strain 168) (NCBI:txid224308)

Nearest PDB structures (foldseek):
  5of1-assembly1_A  TM=1.004E+00  e=1.152E-40  Bacillus subtilis subsp. subtilis str. 168
  5of2-assembly1_A  TM=9.874E-01  e=3.141E-36  Bacillus subtilis subsp. subtilis str. 168
  5of1-assembly2_B  TM=9.806E-01  e=6.936E-35  Bacillus subtilis subsp. subtilis str. 168
  8aur-assembly1_C  TM=7.638E-01  e=6.056E-24  Bacillus subtilis
  5of1-assembly2_B  TM=1.004E+00  e=9.538E-40  Bacillus subtilis subsp. subtilis str. 168

=== Feature glossary ===
Each block in this record encodes a different view of the same protein. In brief:

Predicted aligned error. PAE(i, j) answers: if I align the predicted and true structures on residue i, how far off (in Å) do I expect residue j to be? A block-diagonal PAE matrix with low values on the blocks and high values off-diagonal is the signature of a multi-domain protein with confidently predicted domains but uncertain inter-domain orientation.

Contact-map, Ramachandran, and PAE plots. Plot images: a contact map (which residues are close in 3D, as an N×N binary image), a Ramachandran scatter (backbone torsion angles, revealing secondary-structure composition at a glance), and — for AlphaFold structures — a PAE heatmap (pairwise prediction confidence).

Backbone torsions (φ/ψ). φ (phi) and ψ (psi) are the two rotatable backbone dihedrals per residue: φ is the C(i-1)–N–Cα–C torsion, ψ is the N–Cα–C–N(i+1) torsion, both in degrees on (−180°, 180°]. α-helical residues cluster near (−60°, −45°); β-strand residues near (−120°, +130°). A Ramachandran plot is simply a scatter of (φ, ψ) for every residue.

Foldseek 3Di. A 3Di character summarizes, for each residue, the relative orientation of the Cα frame of its nearest spatial neighbor. Because it encodes fold topology rather than chemistry, 3Di alignments detect remote structural similarity that sequence alignment misses.

Radius of gyration, Cα contacts, bounding box. Three whole-structure scalars: the radius of gyration (RMS distance of Cα from centroid, in Å), the count of Cα–Cα contacts (pairs closer than 8 Å and separated by more than four residues in sequence — i.e. tertiary, not local, contacts), and the bounding-box dimensions. Together they distinguish compact globular folds from extended fibres or disordered chains.

Sequence. Sequence gives the chain of amino acids in standard one-letter code (A=alanine, C=cysteine, …, Y=tyrosine), read N→C. It is the only feature that is directly encoded by the gene; all structural features are derived from the folded form of this sequence.

mmCIF coordinates. Atomic coordinates in PDBx/mmCIF format — the same representation the Protein Data Bank distributes. Each line of the _atom_site loop places one backbone atom in Cartesian space (units: ångströms, origin: arbitrary).

Secondary structure (3-state, P-SEA). Three-state secondary structure (P-SEA) collapses the eight DSSP classes into helix (a), strand (b), and coil (c). P-SEA assigns these from Cα geometry alone — distances and angles — without requiring backbone oxygens, so it works on any Cα trace.

InterPro / GO / CATH / organism. Functional annotations link the protein to curated databases. InterPro entries identify conserved domains and families by matching the sequence against member-database signatures (Pfam, PROSITE, CDD, …). Gene Ontology (GO) terms describe molecular function, biological process, and cellular component in a controlled vocabulary. CATH places the structure in a hierarchical fold classification (Class/Architecture/Topology/Homologous-superfamily). The organism is the source species.

B-factor. B-factor (Debye–Waller factor) reflects atomic displacement in the crystal lattice. It is an experimental observable (units Å²), not a prediction; low values mean the atom is pinned down, high values mean it moves or is heterogeneous across the crystal.

Rendered structure images. Structure images are PyMOL renders from six orthogonal camera directions. Cartoon representation draws helices as coils and strands as arrows; sticks shows the backbone as bonds; surface shows the solvent-excluded envelope. Rainbow coloring maps sequence position to hue (blue→red, N→C); chain coloring assigns a distinct color per polypeptide.

Solvent-accessible surface area. Solvent-accessible surface area (SASA) is the area in Å² traced out by the centre of a 1.4 Å probe sphere (a water molecule) rolled over the protein's van der Waals surface (Shrake–Rupley / Lee–Richards construction). Buried residues have near-zero SASA; fully exposed residues can exceed 200 Å². The total SASA scales roughly with the number of surface residues.

Secondary structure (8-state, DSSP). The SS8 string is DSSP's per-residue secondary-structure call. α-helix (H) means an i→i+4 H-bond ladder; β-strand (E) means the residue participates in a β-sheet; 3₁₀ (G) and π (I) are tighter and wider helices; T/S are turns/bends; '-' is loop.

pLDDT. For AlphaFold models, the B-factor field carries pLDDT — the model's own estimate of local accuracy on a 0–100 scale. Regions with pLDDT<50 should be treated as essentially unmodeled; they often correspond to intrinsically disordered segments.

Nearest PDB structures. Nearest PDB neighbors are the top structural matches found by Foldseek when searching this structure against the entire Protein Data Bank. Each hit reports a TM-score (0 to 1; >0.5 almost always implies the same fold) and an E-value. These are *structural* homologs — they may share no detectable sequence similarity.